Protein AF-0000000086885687 (afdb_homodimer)

Sequence (748 aa):
MSRVPLMASNSSAQEIADRRNMVMLQAGLPGNSWTYCVEREQLARRSEWFRAMLTGPLAPPVTDSPPLLQLQHVDKRAFDHFLRYLHDEPVNFISVSTARATLDAAHQYLCPELARLAAAFLEKKLDEITVLEIYQGLGLYANNSTPDSDRSPCSPSAPMSPGDEANEIAAVCTDLLFKCLFVIDLSPAVVLHQERFEELSVQEVAHLARRDTLNLSSECILFSALDRWAAAECRRQGLEPLPFNKRAVLSDEICFSVRYLLMNDQEFVSGPMASGILTNEECVHIVSRILKHPESSVDGSLRSASAVHPSMLSDTPRVSRYKCNTQDCNMLKPGKKERQDNRKNRRKECASQGQRTCARIGNCLIQVLSCVFDMSRVPLMASNSSAQEIADRRNMVMLQAGLPGNSWTYCVEREQLARRSEWFRAMLTGPLAPPVTDSPPLLQLQHVDKRAFDHFLRYLHDEPVNFISVSTARATLDAAHQYLCPELARLAAAFLEKKLDEITVLEIYQGLGLYANNSTPDSDRSPCSPSAPMSPGDEANEIAAVCTDLLFKCLFVIDLSPAVVLHQERFEELSVQEVAHLARRDTLNLSSECILFSALDRWAAAECRRQGLEPLPFNKRAVLSDEICFSVRYLLMNDQEFVSGPMASGILTNEECVHIVSRILKHPESSVDGSLRSASAVHPSMLSDTPRVSRYKCNTQDCNMLKPGKKERQDNRKNRRKECASQGQRTCARIGNCLIQVLSCVFD

pLDDT: mean 75.49, std 27.91, range [16.12, 98.81]

Organism: Dinoponera quadriceps (NCBI:txid609295)

Nearest PDB structures (foldseek):
  8h37-assembly1_A  TM=6.935E-01  e=1.152E-06  Homo sapiens
  8h37-assembly1_P  TM=6.335E-01  e=8.643E-07  Homo sapiens
  8h37-assembly1_N  TM=6.701E-01  e=2.045E-06  Homo sapiens
  2vkp-assembly1_B-2  TM=8.730E-01  e=6.377E-04  Homo sapiens
  8h3a-assembly1_I  TM=6.565E-01  e=2.843E-05  Homo sapiens

Structure (mmCIF, N/CA/C/O backbone):
data_AF-0000000086885687-model_v1
#
loop_
_entity.id
_entity.type
_entity.pdbx_description
1 polymer 'BTB/POZ domain-containing protein 6-B isoform X3'
#
loop_
_atom_site.group_PDB
_atom_site.id
_atom_site.type_symbol
_atom_site.label_atom_id
_atom_site.label_alt_id
_atom_site.label_comp_id
_atom_site.label_asym_id
_atom_site.label_entity_id
_atom_site.label_seq_id
_atom_site.pdbx_PDB_ins_code
_atom_site.Cartn_x
_atom_site.Cartn_y
_atom_site.Cartn_z
_atom_site.occupancy
_atom_site.B_iso_or_equiv
_atom_site.auth_seq_id
_atom_site.auth_comp_id
_atom_site.auth_asym_id
_atom_site.auth_atom_id
_atom_site.pdbx_PDB_model_num
ATOM 1 N N . MET A 1 1 ? 36.875 -64.75 -4.496 1 25.23 1 MET A N 1
ATOM 2 C CA . MET A 1 1 ? 35.906 -63.781 -5.074 1 25.23 1 MET A CA 1
ATOM 3 C C . MET A 1 1 ? 35.625 -62.656 -4.105 1 25.23 1 MET A C 1
ATOM 5 O O . MET A 1 1 ? 35.031 -62.844 -3.047 1 25.23 1 MET A O 1
ATOM 9 N N . SER A 1 2 ? 36.5 -61.688 -3.891 1 31.08 2 SER A N 1
ATOM 10 C CA . SER A 1 2 ? 36.625 -60.594 -2.912 1 31.08 2 SER A CA 1
ATOM 11 C C . SER A 1 2 ? 35.531 -59.562 -3.102 1 31.08 2 SER A C 1
ATOM 13 O O . SER A 1 2 ? 35.344 -59.031 -4.203 1 31.08 2 SER A O 1
ATOM 15 N N . ARG A 1 3 ? 34.344 -59.656 -2.355 1 33 3 ARG A N 1
ATOM 16 C CA . ARG A 1 3 ? 33.188 -58.812 -2.359 1 33 3 ARG A CA 1
ATOM 17 C C . ARG A 1 3 ? 33.562 -57.344 -2.119 1 33 3 ARG A C 1
ATOM 19 O O . ARG A 1 3 ? 34.156 -57 -1.088 1 33 3 ARG A O 1
ATOM 26 N N . VAL A 1 4 ? 33.938 -56.562 -3.164 1 36.44 4 VAL A N 1
ATOM 27 C CA . VAL A 1 4 ? 34.25 -55.156 -3.121 1 36.44 4 VAL A CA 1
ATOM 28 C C . VAL A 1 4 ? 33.125 -54.406 -2.434 1 36.44 4 VAL A C 1
ATOM 30 O O . VAL A 1 4 ? 31.953 -54.5 -2.84 1 36.44 4 VAL A O 1
ATOM 33 N N . PRO A 1 5 ? 33.25 -54.062 -1.15 1 36.84 5 PRO A N 1
ATOM 34 C CA . PRO A 1 5 ? 32.219 -53.312 -0.415 1 36.84 5 PRO A CA 1
ATOM 35 C C . PRO A 1 5 ? 31.688 -52.125 -1.188 1 36.84 5 PRO A C 1
ATOM 37 O O . PRO A 1 5 ? 32.438 -51.438 -1.892 1 36.84 5 PRO A O 1
ATOM 40 N N . LEU A 1 6 ? 30.469 -52.156 -1.657 1 34.41 6 LEU A N 1
ATOM 41 C CA . LEU A 1 6 ? 29.719 -51.094 -2.324 1 34.41 6 LEU A CA 1
ATOM 42 C C . LEU A 1 6 ? 29.953 -49.75 -1.634 1 34.41 6 LEU A C 1
ATOM 44 O O . LEU A 1 6 ? 29.797 -49.625 -0.415 1 34.41 6 LEU A O 1
ATOM 48 N N . MET A 1 7 ? 30.844 -48.844 -2.107 1 35.69 7 MET A N 1
ATOM 49 C CA . MET A 1 7 ? 31.141 -47.469 -1.732 1 35.69 7 MET A CA 1
ATOM 50 C C . MET A 1 7 ? 29.844 -46.688 -1.543 1 35.69 7 MET A C 1
ATOM 52 O O . MET A 1 7 ? 29.328 -46.094 -2.498 1 35.69 7 MET A O 1
ATOM 56 N N . ALA A 1 8 ? 28.781 -47.156 -0.981 1 41.38 8 ALA A N 1
ATOM 57 C CA . ALA A 1 8 ? 27.484 -46.531 -0.71 1 41.38 8 ALA A CA 1
ATOM 58 C C . ALA A 1 8 ? 27.625 -45.25 0.109 1 41.38 8 ALA A C 1
ATOM 60 O O . ALA A 1 8 ? 26.656 -44.531 0.287 1 41.38 8 ALA A O 1
ATOM 61 N N . SER A 1 9 ? 28.484 -45.031 1.03 1 44.06 9 SER A N 1
ATOM 62 C CA . SER A 1 9 ? 28.469 -44.156 2.18 1 44.06 9 SER A CA 1
ATOM 63 C C . SER A 1 9 ? 28.734 -42.688 1.757 1 44.06 9 SER A C 1
ATOM 65 O O . SER A 1 9 ? 28.516 -41.781 2.539 1 44.06 9 SER A O 1
ATOM 67 N N . ASN A 1 10 ? 29.375 -42.375 0.727 1 47.16 10 ASN A N 1
ATOM 68 C CA . ASN A 1 10 ? 29.797 -41.031 0.361 1 47.16 10 ASN A CA 1
ATOM 69 C C . ASN A 1 10 ? 28.609 -40.188 -0.115 1 47.16 10 ASN A C 1
ATOM 71 O O . ASN A 1 10 ? 28.656 -38.938 -0.045 1 47.16 10 ASN A O 1
ATOM 75 N N . SER A 1 11 ? 27.656 -40.719 -0.775 1 50.91 11 SER A N 1
ATOM 76 C CA . SER A 1 11 ? 26.516 -40 -1.313 1 50.91 11 SER A CA 1
ATOM 77 C C . SER A 1 11 ? 25.641 -39.438 -0.196 1 50.91 11 SER A C 1
ATOM 79 O O . SER A 1 11 ? 25.109 -38.344 -0.312 1 50.91 11 SER A O 1
ATOM 81 N N . SER A 1 12 ? 25.484 -40.156 0.881 1 52.59 12 SER A N 1
ATOM 82 C CA . SER A 1 12 ? 24.703 -39.719 2.02 1 52.59 12 SER A CA 1
ATOM 83 C C . SER A 1 12 ? 25.359 -38.531 2.723 1 52.59 12 SER A C 1
ATOM 85 O O . SER A 1 12 ? 24.688 -37.594 3.166 1 52.59 12 SER A O 1
ATOM 87 N N . ALA A 1 13 ? 26.672 -38.688 2.869 1 51.34 13 ALA A N 1
ATOM 88 C CA . ALA A 1 13 ? 27.422 -37.625 3.547 1 51.34 13 ALA A CA 1
ATOM 89 C C . ALA A 1 13 ? 27.375 -36.344 2.752 1 51.34 13 ALA A C 1
ATOM 91 O O . ALA A 1 13 ? 27.25 -35.25 3.33 1 51.34 13 ALA A O 1
ATOM 92 N N . GLN A 1 14 ? 27.531 -36.469 1.456 1 51.56 14 GLN A N 1
ATOM 93 C CA . GLN A 1 14 ? 27.469 -35.281 0.59 1 51.56 14 GLN A CA 1
ATOM 94 C C . GLN A 1 14 ? 26.078 -34.656 0.608 1 51.56 14 GLN A C 1
ATOM 96 O O . GLN A 1 14 ? 25.938 -33.438 0.614 1 51.56 14 GLN A O 1
ATOM 101 N N . GLU A 1 15 ? 25.125 -35.531 0.629 1 57.81 15 GLU A N 1
ATOM 102 C CA . GLU A 1 15 ? 23.75 -35.062 0.723 1 57.81 15 GLU A CA 1
ATOM 103 C C . GLU A 1 15 ? 23.5 -34.344 2.055 1 57.81 15 GLU A C 1
ATOM 105 O O . GLU A 1 15 ? 22.797 -33.344 2.107 1 57.81 15 GLU A O 1
ATOM 110 N N . ILE A 1 16 ? 24.078 -35.031 3.041 1 54.44 16 ILE A N 1
ATOM 111 C CA . ILE A 1 16 ? 23.969 -34.438 4.367 1 54.44 16 ILE A CA 1
ATOM 112 C C . ILE A 1 16 ? 24.734 -33.094 4.418 1 54.44 16 ILE A C 1
ATOM 114 O O . ILE A 1 16 ? 24.234 -32.125 4.969 1 54.44 16 ILE A O 1
ATOM 118 N N . ALA A 1 17 ? 25.953 -33.156 3.922 1 55.84 17 ALA A N 1
ATOM 119 C CA . ALA A 1 17 ? 26.75 -31.938 3.885 1 55.84 17 ALA A CA 1
ATOM 120 C C . ALA A 1 17 ? 26.047 -30.844 3.094 1 55.84 17 ALA A C 1
ATOM 122 O O . ALA A 1 17 ? 26.094 -29.672 3.477 1 55.84 17 ALA A O 1
ATOM 123 N N . ASP A 1 18 ? 25.406 -31.297 2.117 1 64.44 18 ASP A N 1
ATOM 124 C CA . ASP A 1 18 ? 24.703 -30.359 1.246 1 64.44 18 ASP A CA 1
ATOM 125 C C . ASP A 1 18 ? 23.484 -29.75 1.956 1 64.44 18 ASP A C 1
ATOM 127 O O . ASP A 1 18 ? 23.234 -28.547 1.841 1 64.44 18 ASP A O 1
ATOM 131 N N . ARG A 1 19 ? 22.938 -30.609 2.824 1 65.94 19 ARG A N 1
ATOM 132 C CA . ARG A 1 19 ? 21.781 -30.109 3.568 1 65.94 19 ARG A CA 1
ATOM 133 C C . ARG A 1 19 ? 22.203 -29.172 4.688 1 65.94 19 ARG A C 1
ATOM 135 O O . ARG A 1 19 ? 21.484 -28.219 5.016 1 65.94 19 ARG A O 1
ATOM 142 N N . ARG A 1 20 ? 23.469 -29.484 5.105 1 73.69 20 ARG A N 1
ATOM 143 C CA . ARG A 1 20 ? 23.953 -28.688 6.219 1 73.69 20 ARG A CA 1
ATOM 144 C C . ARG A 1 20 ? 24.359 -27.297 5.75 1 73.69 20 ARG A C 1
ATOM 146 O O . ARG A 1 20 ? 24.469 -26.359 6.559 1 73.69 20 ARG A O 1
ATOM 153 N N . ASN A 1 21 ? 24.422 -27.172 4.477 1 83.38 21 ASN A N 1
ATOM 154 C CA . ASN A 1 21 ? 24.844 -25.891 3.92 1 83.38 21 ASN A CA 1
ATOM 155 C C . ASN A 1 21 ? 23.641 -25.047 3.48 1 83.38 21 ASN A C 1
ATOM 157 O O . ASN A 1 21 ? 23.812 -23.953 2.932 1 83.38 21 ASN A O 1
ATOM 161 N N . MET A 1 22 ? 22.5 -25.562 3.879 1 87.5 22 MET A N 1
ATOM 162 C CA . MET A 1 22 ? 21.297 -24.844 3.463 1 87.5 22 MET A CA 1
ATOM 163 C C . MET A 1 22 ? 20.766 -23.969 4.598 1 87.5 22 MET A C 1
ATOM 165 O O . MET A 1 22 ? 20.875 -24.328 5.77 1 87.5 22 MET A O 1
ATOM 169 N N . VAL A 1 23 ? 20.297 -22.828 4.277 1 89.19 23 VAL A N 1
ATOM 170 C CA . VAL A 1 23 ? 19.656 -21.938 5.238 1 89.19 23 VAL A CA 1
ATOM 171 C C . VAL A 1 23 ? 18.312 -21.469 4.691 1 89.19 23 VAL A C 1
ATOM 173 O O . VAL A 1 23 ? 18.141 -21.312 3.477 1 89.19 23 VAL A O 1
ATOM 176 N N . MET A 1 24 ? 17.391 -21.312 5.617 1 91.5 24 MET A N 1
ATOM 177 C CA . MET A 1 24 ? 16.094 -20.75 5.254 1 91.5 24 MET A CA 1
ATOM 178 C C . MET A 1 24 ? 16.031 -19.25 5.559 1 91.5 24 MET A C 1
ATOM 180 O O . MET A 1 24 ? 16.281 -18.844 6.691 1 91.5 24 MET A O 1
ATOM 184 N N . LEU A 1 25 ? 15.742 -18.484 4.543 1 92.81 25 LEU A N 1
ATOM 185 C CA . LEU A 1 25 ? 15.617 -17.047 4.711 1 92.81 25 LEU A CA 1
ATOM 186 C C . LEU A 1 25 ? 14.156 -16.609 4.598 1 92.81 25 LEU A C 1
ATOM 188 O O . LEU A 1 25 ? 13.469 -16.969 3.641 1 92.81 25 LEU A O 1
ATOM 192 N N . GLN A 1 26 ? 13.711 -15.883 5.555 1 94.69 26 GLN A N 1
ATOM 193 C CA . GLN A 1 26 ? 12.352 -15.375 5.547 1 94.69 26 GLN A CA 1
ATOM 194 C C . GLN A 1 26 ? 12.328 -13.859 5.375 1 94.69 26 GLN A C 1
ATOM 196 O O . GLN A 1 26 ? 12.953 -13.133 6.156 1 94.69 26 GLN A O 1
ATOM 201 N N . ALA A 1 27 ? 11.641 -13.406 4.352 1 95.69 27 ALA A N 1
ATOM 202 C CA . ALA A 1 27 ? 11.539 -11.984 4.059 1 95.69 27 ALA A CA 1
ATOM 203 C C . ALA A 1 27 ? 10.086 -11.523 4.082 1 95.69 27 ALA A C 1
ATOM 205 O O . ALA A 1 27 ? 9.188 -12.242 3.625 1 95.69 27 ALA A O 1
ATOM 206 N N . GLY A 1 28 ? 9.875 -10.211 4.57 1 93 28 GLY A N 1
ATOM 207 C CA . GLY A 1 28 ? 8.531 -9.664 4.625 1 93 28 GLY A CA 1
ATOM 208 C C . GLY A 1 28 ? 8.031 -9.453 6.043 1 93 28 GLY A C 1
ATOM 209 O O . GLY A 1 28 ? 8.773 -9.664 7.004 1 93 28 GLY A O 1
ATOM 210 N N . LEU A 1 29 ? 6.777 -8.961 6.156 1 86.88 29 LEU A N 1
ATOM 211 C CA . LEU A 1 29 ? 6.145 -8.711 7.449 1 86.88 29 LEU A CA 1
ATOM 212 C C . LEU A 1 29 ? 5.59 -10.008 8.039 1 86.88 29 LEU A C 1
ATOM 214 O O . LEU A 1 29 ? 5.32 -10.961 7.309 1 86.88 29 LEU A O 1
ATOM 218 N N . PRO A 1 30 ? 5.438 -9.93 9.297 1 81.62 30 PRO A N 1
ATOM 219 C CA . PRO A 1 30 ? 4.824 -11.117 9.906 1 81.62 30 PRO A CA 1
ATOM 220 C C . PRO A 1 30 ? 3.439 -11.414 9.336 1 81.62 30 PRO A C 1
ATOM 222 O O . PRO A 1 30 ? 2.592 -10.523 9.258 1 81.62 30 PRO A O 1
ATOM 225 N N . GLY A 1 31 ? 3.189 -12.562 8.961 1 81.5 31 GLY A N 1
ATOM 226 C CA . GLY A 1 31 ? 1.916 -12.977 8.391 1 81.5 31 GLY A CA 1
ATOM 227 C C . GLY A 1 31 ? 1.849 -12.797 6.887 1 81.5 31 GLY A C 1
ATOM 228 O O . GLY A 1 31 ? 0.893 -13.242 6.246 1 81.5 31 GLY A O 1
ATOM 229 N N . ASN A 1 32 ? 2.766 -12.125 6.414 1 88.44 32 ASN A N 1
ATOM 230 C CA . ASN A 1 32 ? 2.879 -11.891 4.98 1 88.44 32 ASN A CA 1
ATOM 231 C C . ASN A 1 32 ? 4.332 -11.961 4.512 1 88.44 32 ASN A C 1
ATOM 233 O O . ASN A 1 32 ? 4.895 -10.953 4.078 1 88.44 32 ASN A O 1
ATOM 237 N N . SER A 1 33 ? 4.863 -13.156 4.594 1 93.75 33 SER A N 1
ATOM 238 C CA . SER A 1 33 ? 6.281 -13.344 4.305 1 93.75 33 SER A CA 1
ATOM 239 C C . SER A 1 33 ? 6.492 -14.453 3.279 1 93.75 33 SER A C 1
ATOM 241 O O . SER A 1 33 ? 5.582 -15.242 3.012 1 93.75 33 SER A O 1
ATOM 243 N N . TRP A 1 34 ? 7.625 -14.383 2.643 1 95 34 TRP A N 1
ATOM 244 C CA . TRP A 1 34 ? 8.102 -15.445 1.759 1 95 34 TRP A CA 1
ATOM 245 C C . TRP A 1 34 ? 9.367 -16.078 2.311 1 95 34 TRP A C 1
ATOM 247 O O . TRP A 1 34 ? 10.195 -15.406 2.93 1 95 34 TRP A O 1
ATOM 257 N N . THR A 1 35 ? 9.5 -17.312 2.105 1 94.25 35 THR A N 1
ATOM 258 C CA . THR A 1 35 ? 10.664 -18.047 2.594 1 94.25 35 THR A CA 1
ATOM 259 C C . THR A 1 35 ? 11.453 -18.656 1.432 1 94.25 35 THR A C 1
ATOM 261 O O . THR A 1 35 ? 10.867 -19.125 0.453 1 94.25 35 THR A O 1
ATOM 264 N N . TYR A 1 36 ? 12.742 -18.656 1.586 1 92.38 36 TYR A N 1
ATOM 265 C CA . TYR A 1 36 ? 13.664 -19.172 0.576 1 92.38 36 TYR A CA 1
ATOM 266 C C . TYR A 1 36 ? 14.68 -20.125 1.192 1 92.38 36 TYR A C 1
ATOM 268 O O . TYR A 1 36 ? 15.188 -19.875 2.287 1 92.38 36 TYR A O 1
ATOM 276 N N . CYS A 1 37 ? 14.836 -21.219 0.549 1 90 37 CYS A N 1
ATOM 277 C CA . CYS A 1 37 ? 15.922 -22.125 0.913 1 90 37 CYS A CA 1
ATOM 278 C C . CYS A 1 37 ? 17.141 -21.891 0.039 1 90 37 CYS A C 1
ATOM 280 O O . CYS A 1 37 ? 17.094 -22.109 -1.174 1 90 37 CYS A O 1
ATOM 282 N N . VAL A 1 38 ? 18.203 -21.438 0.686 1 89 38 VAL A N 1
ATOM 283 C CA . VAL A 1 38 ? 19.359 -21.062 -0.109 1 89 38 VAL A CA 1
ATOM 284 C C . VAL A 1 38 ? 20.609 -21.734 0.446 1 89 38 VAL A C 1
ATOM 286 O O . VAL A 1 38 ? 20.656 -22.109 1.619 1 89 38 VAL A O 1
ATOM 289 N N . GLU A 1 39 ? 21.547 -21.891 -0.448 1 87.81 39 GLU A N 1
ATOM 290 C CA . GLU A 1 39 ? 22.859 -22.406 -0.045 1 87.81 39 GLU A CA 1
ATOM 291 C C . GLU A 1 39 ? 23.734 -21.312 0.525 1 87.81 39 GLU A C 1
ATOM 293 O O . GLU A 1 39 ? 23.969 -20.281 -0.13 1 87.81 39 GLU A O 1
ATOM 298 N N . ARG A 1 40 ? 24.297 -21.562 1.657 1 87.75 40 ARG A N 1
ATOM 299 C CA . ARG A 1 40 ? 25.062 -20.562 2.393 1 87.75 40 ARG A CA 1
ATOM 300 C C . ARG A 1 40 ? 26.234 -20.047 1.557 1 87.75 40 ARG A C 1
ATOM 302 O O . ARG A 1 40 ? 26.375 -18.844 1.366 1 87.75 40 ARG A O 1
ATOM 309 N N . GLU A 1 41 ? 26.969 -20.906 1.028 1 85.44 41 GLU A N 1
ATOM 310 C CA . GLU A 1 41 ? 28.203 -20.547 0.344 1 85.44 41 GLU A CA 1
ATOM 311 C C . GLU A 1 41 ? 27.922 -19.797 -0.951 1 85.44 41 GLU A C 1
ATOM 313 O O . GLU A 1 41 ? 28.656 -18.875 -1.32 1 85.44 41 GLU A O 1
ATOM 318 N N . GLN A 1 42 ? 26.859 -20.172 -1.557 1 85.56 42 GLN A N 1
ATOM 319 C CA . GLN A 1 42 ? 26.516 -19.531 -2.818 1 85.56 42 GLN A CA 1
ATOM 320 C C . GLN A 1 42 ? 26.141 -18.062 -2.604 1 85.56 42 GLN A C 1
ATOM 322 O O . GLN A 1 42 ? 26.594 -17.188 -3.342 1 85.56 42 GLN A O 1
ATOM 327 N N . LEU A 1 43 ? 25.422 -17.859 -1.614 1 87.25 43 LEU A N 1
ATOM 328 C CA . LEU A 1 43 ? 25 -16.484 -1.328 1 87.25 43 LEU A CA 1
ATOM 329 C C . LEU A 1 43 ? 26.141 -15.672 -0.746 1 87.25 43 LEU A C 1
ATOM 331 O O . LEU A 1 43 ? 26.297 -14.492 -1.068 1 87.25 43 LEU A O 1
ATOM 335 N N . ALA A 1 44 ? 26.922 -16.359 0.035 1 87.06 44 ALA A N 1
ATOM 336 C CA . ALA A 1 44 ? 28.062 -15.695 0.663 1 87.06 44 ALA A CA 1
ATOM 337 C C . ALA A 1 44 ? 29.062 -15.234 -0.383 1 87.06 44 ALA A C 1
ATOM 339 O O . ALA A 1 44 ? 29.703 -14.195 -0.217 1 87.06 44 ALA A O 1
ATOM 340 N N . ARG A 1 45 ? 29.156 -15.875 -1.411 1 86.94 45 ARG A N 1
ATOM 341 C CA . ARG A 1 45 ? 30.109 -15.547 -2.473 1 86.94 45 ARG A CA 1
ATOM 342 C C . ARG A 1 45 ? 29.625 -14.352 -3.285 1 86.94 45 ARG A C 1
ATOM 344 O O . ARG A 1 45 ? 30.438 -13.578 -3.807 1 86.94 45 ARG A O 1
ATOM 351 N N . ARG A 1 46 ? 28.406 -14.18 -3.307 1 85.56 46 ARG A N 1
ATOM 352 C CA . ARG A 1 46 ? 27.844 -13.203 -4.223 1 85.56 46 ARG A CA 1
ATOM 353 C C . ARG A 1 46 ? 27.531 -11.891 -3.502 1 85.56 46 ARG A C 1
ATOM 355 O O . ARG A 1 46 ? 27.297 -10.867 -4.145 1 85.56 46 ARG A O 1
ATOM 362 N N . SER A 1 47 ? 27.531 -11.875 -2.211 1 86 47 SER A N 1
ATOM 363 C CA . SER A 1 47 ? 27.172 -10.695 -1.425 1 86 47 SER A CA 1
ATOM 364 C C . SER A 1 47 ? 27.969 -10.633 -0.128 1 86 47 SER A C 1
ATOM 366 O O . SER A 1 47 ? 27.953 -11.578 0.663 1 86 47 SER A O 1
ATOM 368 N N . GLU A 1 48 ? 28.625 -9.555 0.048 1 82.94 48 GLU A N 1
ATOM 369 C CA . GLU A 1 48 ? 29.422 -9.367 1.263 1 82.94 48 GLU A CA 1
ATOM 370 C C . GLU A 1 48 ? 28.531 -9.375 2.504 1 82.94 48 GLU A C 1
ATOM 372 O O . GLU A 1 48 ? 28.938 -9.859 3.561 1 82.94 48 GLU A O 1
ATOM 377 N N . TRP A 1 49 ? 27.406 -8.859 2.334 1 83.44 49 TRP A N 1
ATOM 378 C CA . TRP A 1 49 ? 26.453 -8.836 3.438 1 83.44 49 TRP A CA 1
ATOM 379 C C . TRP A 1 49 ? 26.062 -10.25 3.842 1 83.44 49 TRP A C 1
ATOM 381 O O . TRP A 1 49 ? 26.062 -10.594 5.027 1 83.44 49 TRP A O 1
ATOM 391 N N . PHE A 1 50 ? 25.797 -11.047 2.938 1 87 50 PHE A N 1
ATOM 392 C CA . PHE A 1 50 ? 25.406 -12.422 3.242 1 87 50 PHE A CA 1
ATOM 393 C C . PHE A 1 50 ? 26.609 -13.234 3.703 1 87 50 PHE A C 1
ATOM 395 O O . PHE A 1 50 ? 26.469 -14.156 4.508 1 87 50 PHE A O 1
ATOM 402 N N . ARG A 1 51 ? 27.719 -12.883 3.137 1 88 51 ARG A N 1
ATOM 403 C CA . ARG A 1 51 ? 28.922 -13.523 3.658 1 88 51 ARG A CA 1
ATOM 404 C C . ARG A 1 51 ? 29.062 -13.305 5.16 1 88 51 ARG A C 1
ATOM 406 O O . ARG A 1 51 ? 29.297 -14.25 5.914 1 88 51 ARG A O 1
ATOM 413 N N . ALA A 1 52 ? 28.859 -12.086 5.555 1 86 52 ALA A N 1
ATOM 414 C CA . ALA A 1 52 ? 28.953 -11.734 6.969 1 86 52 ALA A CA 1
ATOM 415 C C . ALA A 1 52 ? 27.859 -12.422 7.773 1 86 52 ALA A C 1
ATOM 417 O O . ALA A 1 52 ? 28.109 -12.922 8.875 1 86 52 ALA A O 1
ATOM 418 N N . MET A 1 53 ? 26.719 -12.562 7.234 1 85.44 53 MET A N 1
ATOM 419 C CA . MET A 1 53 ? 25.547 -13.094 7.938 1 85.44 53 MET A CA 1
ATOM 420 C C . MET A 1 53 ? 25.609 -14.609 8.031 1 85.44 53 MET A C 1
ATOM 422 O O . MET A 1 53 ? 25.234 -15.188 9.055 1 85.44 53 MET A O 1
ATOM 426 N N . LEU A 1 54 ? 26.172 -15.211 6.992 1 86.25 54 LEU A N 1
ATOM 427 C CA . LEU A 1 54 ? 26.016 -16.656 6.895 1 86.25 54 LEU A CA 1
ATOM 428 C C . LEU A 1 54 ? 27.328 -17.375 7.203 1 86.25 54 LEU A C 1
ATOM 430 O O . LEU A 1 54 ? 27.328 -18.562 7.535 1 86.25 54 LEU A O 1
ATOM 434 N N . THR A 1 55 ? 28.406 -16.703 7.059 1 82.75 55 THR A N 1
ATOM 435 C CA . THR A 1 55 ? 29.703 -17.344 7.277 1 82.75 55 THR A CA 1
ATOM 436 C C . THR A 1 55 ? 30.531 -16.562 8.281 1 82.75 55 THR A C 1
ATOM 438 O O . THR A 1 55 ? 31.688 -16.922 8.555 1 82.75 55 THR A O 1
ATOM 441 N N . GLY A 1 56 ? 30 -15.531 8.781 1 81.75 56 GLY A N 1
ATOM 442 C CA . GLY A 1 56 ? 30.719 -14.734 9.758 1 81.75 56 GLY A CA 1
ATOM 443 C C . GLY A 1 56 ? 30.719 -15.352 11.148 1 81.75 56 GLY A C 1
ATOM 444 O O . GLY A 1 56 ? 30.234 -16.469 11.336 1 81.75 56 GLY A O 1
ATOM 445 N N . PRO A 1 57 ? 31.266 -14.734 12.062 1 80.88 57 PRO A N 1
ATOM 446 C CA . PRO A 1 57 ? 31.391 -15.219 13.438 1 80.88 57 PRO A CA 1
ATOM 447 C C . PRO A 1 57 ? 30.047 -15.469 14.109 1 80.88 57 PRO A C 1
ATOM 449 O O . PRO A 1 57 ? 29.938 -16.344 14.977 1 80.88 57 PRO A O 1
ATOM 452 N N . LEU A 1 58 ? 29.078 -14.742 13.688 1 80.31 58 LEU A N 1
ATOM 453 C CA . LEU A 1 58 ? 27.781 -14.867 14.32 1 80.31 58 LEU A CA 1
ATOM 454 C C . LEU A 1 58 ? 26.828 -15.68 13.445 1 80.31 58 LEU A C 1
ATOM 456 O O . LEU A 1 58 ? 25.609 -15.641 13.648 1 80.31 58 LEU A O 1
ATOM 460 N N . ALA A 1 59 ? 27.359 -16.312 12.555 1 81.5 59 ALA A N 1
ATOM 461 C CA . ALA A 1 59 ? 26.562 -17.109 11.641 1 81.5 59 ALA A CA 1
ATOM 462 C C . ALA A 1 59 ? 25.844 -18.25 12.375 1 81.5 59 ALA A C 1
ATOM 464 O O . ALA A 1 59 ? 26.344 -18.75 13.383 1 81.5 59 ALA A O 1
ATOM 465 N N . PRO A 1 60 ? 24.641 -18.547 11.859 1 80.81 60 PRO A N 1
ATOM 466 C CA . PRO A 1 60 ? 23.938 -19.672 12.477 1 80.81 60 PRO A CA 1
ATOM 467 C C . PRO A 1 60 ? 24.703 -20.984 12.375 1 80.81 60 PRO A C 1
ATOM 469 O O . PRO A 1 60 ? 25.375 -21.234 11.367 1 80.81 60 PRO A O 1
ATOM 472 N N . PRO A 1 61 ? 24.641 -21.656 13.492 1 77.56 61 PRO A N 1
ATOM 473 C CA . PRO A 1 61 ? 25.344 -22.938 13.484 1 77.56 61 PRO A CA 1
ATOM 474 C C . PRO A 1 61 ? 24.812 -23.906 12.43 1 77.56 61 PRO A C 1
ATOM 476 O O . PRO A 1 61 ? 23.672 -23.781 11.992 1 77.56 61 PRO A O 1
ATOM 479 N N . VAL A 1 62 ? 25.734 -24.703 11.984 1 73.94 62 VAL A N 1
ATOM 480 C CA . VAL A 1 62 ? 25.359 -25.734 11.016 1 73.94 62 VAL A CA 1
ATOM 481 C C . VAL A 1 62 ? 24.562 -26.828 11.703 1 73.94 62 VAL A C 1
ATOM 483 O O . VAL A 1 62 ? 25.031 -27.438 12.672 1 73.94 62 VAL A O 1
ATOM 486 N N . THR A 1 63 ? 23.328 -26.797 11.453 1 75.12 63 THR A N 1
ATOM 487 C CA . THR A 1 63 ? 22.453 -27.812 12.039 1 75.12 63 THR A CA 1
ATOM 488 C C . THR A 1 63 ? 21.891 -28.734 10.961 1 75.12 63 THR A C 1
ATOM 490 O O . THR A 1 63 ? 22.062 -28.469 9.766 1 75.12 63 THR A O 1
ATOM 493 N N . ASP A 1 64 ? 21.375 -29.875 11.414 1 71.88 64 ASP A N 1
ATOM 494 C CA . ASP A 1 64 ? 20.812 -30.844 10.492 1 71.88 64 ASP A CA 1
ATOM 495 C C . ASP A 1 64 ? 19.625 -30.266 9.734 1 71.88 64 ASP A C 1
ATOM 497 O O . ASP A 1 64 ? 19.422 -30.594 8.562 1 71.88 64 ASP A O 1
ATOM 501 N N . SER A 1 65 ? 18.922 -29.438 10.484 1 80.19 65 SER A N 1
ATOM 502 C CA . SER A 1 65 ? 17.859 -28.719 9.797 1 80.19 65 SER A CA 1
ATOM 503 C C . SER A 1 65 ? 18.25 -27.281 9.5 1 80.19 65 SER A C 1
ATOM 505 O O . SER A 1 65 ? 18.844 -26.609 10.344 1 80.19 65 SER A O 1
ATOM 507 N N . PRO A 1 66 ? 17.953 -26.984 8.297 1 82.94 66 PRO A N 1
ATOM 508 C CA . PRO A 1 66 ? 18.344 -25.625 7.945 1 82.94 66 PRO A CA 1
ATOM 509 C C . PRO A 1 66 ? 17.734 -24.578 8.875 1 82.94 66 PRO A C 1
ATOM 511 O O . PRO A 1 66 ? 16.531 -24.578 9.109 1 82.94 66 PRO A O 1
ATOM 514 N N . PRO A 1 67 ? 18.594 -23.797 9.414 1 86 67 PRO A N 1
ATOM 515 C CA . PRO A 1 67 ? 18.078 -22.75 10.297 1 86 67 PRO A CA 1
ATOM 516 C C . PRO A 1 67 ? 17.266 -21.703 9.555 1 86 67 PRO A C 1
ATOM 518 O O . PRO A 1 67 ? 17.531 -21.422 8.383 1 86 67 PRO A O 1
ATOM 521 N N . LEU A 1 68 ? 16.266 -21.156 10.305 1 87.88 68 LEU A N 1
ATOM 522 C CA . LEU A 1 68 ? 15.422 -20.094 9.75 1 87.88 68 LEU A CA 1
ATOM 523 C C . LEU A 1 68 ? 15.914 -18.734 10.188 1 87.88 68 LEU A C 1
ATOM 525 O O . LEU A 1 68 ? 16.016 -18.453 11.383 1 87.88 68 LEU A O 1
ATOM 529 N N . LEU A 1 69 ? 16.297 -17.953 9.227 1 89.81 69 LEU A N 1
ATOM 530 C CA . LEU A 1 69 ? 16.734 -16.594 9.484 1 89.81 69 LEU A CA 1
ATOM 531 C C . LEU A 1 69 ? 15.711 -15.578 8.984 1 89.81 69 LEU A C 1
ATOM 533 O O . LEU A 1 69 ? 15.344 -15.594 7.809 1 89.81 69 LEU A O 1
ATOM 537 N N . GLN A 1 70 ? 15.258 -14.688 9.867 1 90.88 70 GLN A N 1
ATOM 538 C CA . GLN A 1 70 ? 14.32 -13.641 9.484 1 90.88 70 GLN A CA 1
ATOM 539 C C . GLN A 1 70 ? 15.055 -12.367 9.062 1 90.88 70 GLN A C 1
ATOM 541 O O . GLN A 1 70 ? 15.82 -11.797 9.844 1 90.88 70 GLN A O 1
ATOM 546 N N . LEU A 1 71 ? 14.812 -12.039 7.848 1 90.94 71 LEU A N 1
ATOM 547 C CA . LEU A 1 71 ? 15.406 -10.797 7.363 1 90.94 71 LEU A CA 1
ATOM 548 C C . LEU A 1 71 ? 14.594 -9.594 7.828 1 90.94 71 LEU A C 1
ATOM 550 O O . LEU A 1 71 ? 13.383 -9.547 7.637 1 90.94 71 LEU A O 1
ATOM 554 N N . GLN A 1 72 ? 15.25 -8.68 8.328 1 85.5 72 GLN A N 1
ATOM 555 C CA . GLN A 1 72 ? 14.57 -7.52 8.906 1 85.5 72 GLN A CA 1
ATOM 556 C C . GLN A 1 72 ? 14.422 -6.402 7.875 1 85.5 72 GLN A C 1
ATOM 558 O O . GLN A 1 72 ? 15.328 -6.164 7.074 1 85.5 72 GLN A O 1
ATOM 563 N N . HIS A 1 73 ? 13.258 -5.762 7.848 1 85.38 73 HIS A N 1
ATOM 564 C CA . HIS A 1 73 ? 12.992 -4.52 7.133 1 85.38 73 HIS A CA 1
ATOM 565 C C . HIS A 1 73 ? 13.148 -4.707 5.629 1 85.38 73 HIS A C 1
ATOM 567 O O . HIS A 1 73 ? 13.719 -3.855 4.945 1 85.38 73 HIS A O 1
ATOM 573 N N . VAL A 1 74 ? 12.914 -5.906 5.215 1 92.12 74 VAL A N 1
ATOM 574 C CA . VAL A 1 74 ? 12.984 -6.121 3.773 1 92.12 74 VAL A CA 1
ATOM 575 C C . VAL A 1 74 ? 11.648 -6.68 3.271 1 92.12 74 VAL A C 1
ATOM 577 O O . VAL A 1 74 ? 11.125 -7.641 3.84 1 92.12 74 VAL A O 1
ATOM 580 N N . ASP A 1 75 ? 11.219 -6 2.287 1 94.81 75 ASP A N 1
ATOM 581 C CA . ASP A 1 75 ? 9.992 -6.449 1.634 1 94.81 75 ASP A CA 1
ATOM 582 C C . ASP A 1 75 ? 10.203 -7.793 0.935 1 94.81 75 ASP A C 1
ATOM 584 O O . ASP A 1 75 ? 11.25 -8.023 0.331 1 94.81 75 ASP A O 1
ATOM 588 N N . LYS A 1 76 ? 9.219 -8.641 0.939 1 95.69 76 LYS A N 1
ATOM 589 C CA . LYS A 1 76 ? 9.352 -10 0.404 1 95.69 76 LYS A CA 1
ATOM 590 C C . LYS A 1 76 ? 9.625 -9.969 -1.097 1 95.69 76 LYS A C 1
ATOM 592 O O . LYS A 1 76 ? 10.469 -10.719 -1.593 1 95.69 76 LYS A O 1
ATOM 597 N N . ARG A 1 77 ? 8.906 -9.148 -1.833 1 95.62 77 ARG A N 1
ATOM 598 C CA . ARG A 1 77 ? 9.094 -9.094 -3.279 1 95.62 77 ARG A CA 1
ATOM 599 C C . ARG A 1 77 ? 10.43 -8.445 -3.631 1 95.62 77 ARG A C 1
ATOM 601 O O . ARG A 1 77 ? 11.078 -8.836 -4.605 1 95.62 77 ARG A O 1
ATOM 608 N N . ALA A 1 78 ? 10.797 -7.453 -2.842 1 97.12 78 ALA A N 1
ATOM 609 C CA . ALA A 1 78 ? 12.102 -6.828 -3.033 1 97.12 78 ALA A CA 1
ATOM 610 C C . ALA A 1 78 ? 13.227 -7.84 -2.848 1 97.12 78 ALA A C 1
ATOM 612 O O . ALA A 1 78 ? 14.188 -7.859 -3.619 1 97.12 78 ALA A O 1
ATOM 613 N N . PHE A 1 79 ? 13.086 -8.664 -1.888 1 96.31 79 PHE A N 1
ATOM 614 C CA . PHE A 1 79 ? 14.102 -9.68 -1.646 1 96.31 79 PHE A CA 1
ATOM 615 C C . PHE A 1 79 ? 14.156 -10.672 -2.799 1 96.31 79 PHE A C 1
ATOM 617 O O . PHE A 1 79 ? 15.234 -11.125 -3.189 1 96.31 79 PHE A O 1
ATOM 624 N N . ASP A 1 80 ? 13 -11.039 -3.256 1 95.31 80 ASP A N 1
ATOM 625 C CA . ASP A 1 80 ? 12.945 -11.922 -4.418 1 95.31 80 ASP A CA 1
ATOM 626 C C . ASP A 1 80 ? 13.734 -11.344 -5.59 1 95.31 80 ASP A C 1
ATOM 628 O O . ASP A 1 80 ? 14.508 -12.047 -6.23 1 95.31 80 ASP A O 1
ATOM 632 N N . HIS A 1 81 ? 13.555 -10.102 -5.84 1 96.5 81 HIS A N 1
ATOM 633 C CA . HIS A 1 81 ? 14.297 -9.438 -6.902 1 96.5 81 HIS A CA 1
ATOM 634 C C . HIS A 1 81 ? 15.797 -9.438 -6.617 1 96.5 81 HIS A C 1
ATOM 636 O O . HIS A 1 81 ? 16.609 -9.656 -7.523 1 96.5 81 HIS A O 1
ATOM 642 N N . PHE A 1 82 ? 16.188 -9.156 -5.402 1 96 82 PHE A N 1
ATOM 643 C CA . PHE A 1 82 ? 17.578 -9.172 -4.98 1 96 82 PHE A CA 1
ATOM 644 C C . PHE A 1 82 ? 18.203 -10.539 -5.23 1 96 82 PHE A C 1
ATOM 646 O O . PHE A 1 82 ? 19.297 -10.641 -5.789 1 96 82 PHE A O 1
ATOM 653 N N . LEU A 1 83 ? 17.484 -11.609 -4.836 1 93.44 83 LEU A N 1
ATOM 654 C CA . LEU A 1 83 ? 17.984 -12.969 -5.027 1 93.44 83 LEU A CA 1
ATOM 655 C C . LEU A 1 83 ? 18.125 -13.289 -6.512 1 93.44 83 LEU A C 1
ATOM 657 O O . LEU A 1 83 ? 19.109 -13.906 -6.926 1 93.44 83 LEU A O 1
ATOM 661 N N . ARG A 1 84 ? 17.094 -12.898 -7.262 1 93.88 84 ARG A N 1
ATOM 662 C CA . ARG A 1 84 ? 17.172 -13.102 -8.703 1 93.88 84 ARG A CA 1
ATOM 663 C C . ARG A 1 84 ? 18.391 -12.406 -9.289 1 93.88 84 ARG A C 1
ATOM 665 O O . ARG A 1 84 ? 19.094 -12.984 -10.117 1 93.88 84 ARG A O 1
ATOM 672 N N . TYR A 1 85 ? 18.625 -11.227 -8.852 1 94.81 85 TYR A N 1
ATOM 673 C CA . TYR A 1 85 ? 19.812 -10.484 -9.289 1 94.81 85 TYR A CA 1
ATOM 674 C C . TYR A 1 85 ? 21.094 -11.234 -8.938 1 94.81 85 TYR A C 1
ATOM 676 O O . TYR A 1 85 ? 21.984 -11.375 -9.781 1 94.81 85 TYR A O 1
ATOM 684 N N . LEU A 1 86 ? 21.188 -11.727 -7.738 1 91.69 86 LEU A N 1
ATOM 685 C CA . LEU A 1 86 ? 22.375 -12.453 -7.293 1 91.69 86 LEU A CA 1
ATOM 686 C C . LEU A 1 86 ? 22.578 -13.719 -8.125 1 91.69 86 LEU A C 1
ATOM 688 O O . LEU A 1 86 ? 23.719 -14.148 -8.336 1 91.69 86 LEU A O 1
ATOM 692 N N . HIS A 1 87 ? 21.531 -14.266 -8.609 1 91.12 87 HIS A N 1
ATOM 693 C CA . HIS A 1 87 ? 21.594 -15.5 -9.375 1 91.12 87 HIS A CA 1
ATOM 694 C C . HIS A 1 87 ? 21.688 -15.211 -10.875 1 91.12 87 HIS A C 1
ATOM 696 O O . HIS A 1 87 ? 21.531 -16.125 -11.695 1 91.12 87 HIS A O 1
ATOM 702 N N . ASP A 1 88 ? 21.734 -13.961 -11.234 1 92.88 88 ASP A N 1
ATOM 703 C CA . ASP A 1 88 ? 21.844 -13.516 -12.617 1 92.88 88 ASP A CA 1
ATOM 704 C C . ASP A 1 88 ? 20.578 -13.828 -13.398 1 92.88 88 ASP A C 1
ATOM 706 O O . ASP A 1 88 ? 20.641 -14.25 -14.562 1 92.88 88 ASP A O 1
ATOM 710 N N . GLU A 1 89 ? 19.547 -13.844 -12.695 1 92.62 89 GLU A N 1
ATOM 711 C CA . GLU A 1 89 ? 18.234 -13.992 -13.32 1 92.62 89 GLU A CA 1
ATOM 712 C C . GLU A 1 89 ? 17.625 -12.633 -13.641 1 92.62 89 GLU A C 1
ATOM 714 O O . GLU A 1 89 ? 17.938 -11.633 -12.992 1 92.62 89 GLU A O 1
ATOM 719 N N . PRO A 1 90 ? 16.734 -12.586 -14.594 1 93.75 90 PRO A N 1
ATOM 720 C CA . PRO A 1 90 ? 16.109 -11.312 -14.945 1 93.75 90 PRO A CA 1
ATOM 721 C C . PRO A 1 90 ? 15.227 -10.758 -13.836 1 93.75 90 PRO A C 1
ATOM 723 O O . PRO A 1 90 ? 14.531 -11.523 -13.164 1 93.75 90 PRO A O 1
ATOM 726 N N . VAL A 1 91 ? 15.391 -9.477 -13.641 1 95.38 91 VAL A N 1
ATOM 727 C CA . VAL A 1 91 ? 14.562 -8.766 -12.68 1 95.38 91 VAL A CA 1
ATOM 728 C C . VAL A 1 91 ? 13.516 -7.934 -13.414 1 95.38 91 VAL A C 1
ATOM 730 O O . VAL A 1 91 ? 13.852 -6.988 -14.133 1 95.38 91 VAL A O 1
ATOM 733 N N . ASN A 1 92 ? 12.25 -8.344 -13.281 1 92.44 92 ASN A N 1
ATOM 734 C CA . ASN A 1 92 ? 11.164 -7.648 -13.961 1 92.44 92 ASN A CA 1
ATOM 735 C C . ASN A 1 92 ? 10.242 -6.945 -12.977 1 92.44 92 ASN A C 1
ATOM 737 O O . ASN A 1 92 ? 9.547 -7.602 -12.195 1 92.44 92 ASN A O 1
ATOM 741 N N . PHE A 1 93 ? 10.242 -5.648 -13.094 1 94.69 93 PHE A N 1
ATOM 742 C CA . PHE A 1 93 ? 9.391 -4.879 -12.195 1 94.69 93 PHE A CA 1
ATOM 743 C C . PHE A 1 93 ? 7.988 -4.738 -12.766 1 94.69 93 PHE A C 1
ATOM 745 O O . PHE A 1 93 ? 7.82 -4.523 -13.969 1 94.69 93 PHE A O 1
ATOM 752 N N . ILE A 1 94 ? 7.09 -4.805 -11.852 1 90.44 94 ILE A N 1
ATOM 753 C CA . ILE A 1 94 ? 5.699 -4.691 -12.273 1 90.44 94 ILE A CA 1
ATOM 754 C C . ILE A 1 94 ? 5.082 -3.424 -11.695 1 90.44 94 ILE A C 1
ATOM 756 O O . ILE A 1 94 ? 4.316 -2.73 -12.367 1 90.44 94 ILE A O 1
ATOM 760 N N . SER A 1 95 ? 5.383 -3.062 -10.492 1 94.56 95 SER A N 1
ATOM 761 C CA . SER A 1 95 ? 4.754 -1.933 -9.82 1 94.56 95 SER A CA 1
ATOM 762 C C . SER A 1 95 ? 5.793 -0.986 -9.234 1 94.56 95 SER A C 1
ATOM 764 O O . SER A 1 95 ? 6.93 -1.391 -8.969 1 94.56 95 SER A O 1
ATOM 766 N N . VAL A 1 96 ? 5.379 0.207 -8.969 1 97.19 96 VAL A N 1
ATOM 767 C CA . VAL A 1 96 ? 6.219 1.234 -8.359 1 97.19 96 VAL A CA 1
ATOM 768 C C . VAL A 1 96 ? 6.578 0.832 -6.934 1 97.19 96 VAL A C 1
ATOM 770 O O . VAL A 1 96 ? 7.73 0.973 -6.516 1 97.19 96 VAL A O 1
ATOM 773 N N . SER A 1 97 ? 5.66 0.3 -6.227 1 96.69 97 SER A N 1
ATOM 774 C CA . SER A 1 97 ? 5.875 -0.091 -4.836 1 96.69 97 SER A CA 1
ATOM 775 C C . SER A 1 97 ? 6.984 -1.132 -4.723 1 96.69 97 SER A C 1
ATOM 777 O O . SER A 1 97 ? 7.867 -1.013 -3.871 1 96.69 97 SER A O 1
ATOM 779 N N . THR A 1 98 ? 6.93 -2.053 -5.574 1 97.19 98 THR A N 1
ATOM 780 C CA . THR A 1 98 ? 7.922 -3.123 -5.539 1 97.19 98 THR A CA 1
ATOM 781 C C . THR A 1 98 ? 9.289 -2.611 -5.984 1 97.19 98 THR A C 1
ATOM 783 O O . THR A 1 98 ? 10.312 -2.979 -5.406 1 97.19 98 THR A O 1
ATOM 786 N N . ALA A 1 99 ? 9.273 -1.809 -7.016 1 98.44 99 ALA A N 1
ATOM 787 C CA . ALA A 1 99 ? 10.539 -1.232 -7.477 1 98.44 99 ALA A CA 1
ATOM 788 C C . ALA A 1 99 ? 11.164 -0.355 -6.398 1 98.44 99 ALA A C 1
ATOM 790 O O . ALA A 1 99 ? 12.375 -0.401 -6.18 1 98.44 99 ALA A O 1
ATOM 791 N N . ARG A 1 100 ? 10.328 0.435 -5.738 1 98.44 100 ARG A N 1
ATOM 792 C CA . ARG A 1 100 ? 10.828 1.295 -4.672 1 98.44 100 ARG A CA 1
ATOM 793 C C . ARG A 1 100 ? 11.383 0.468 -3.514 1 98.44 100 ARG A C 1
ATOM 795 O O . ARG A 1 100 ? 12.438 0.785 -2.963 1 98.44 100 ARG A O 1
ATOM 802 N N . ALA A 1 101 ? 10.688 -0.543 -3.16 1 97.69 101 ALA A N 1
ATOM 803 C CA . ALA A 1 101 ? 11.164 -1.45 -2.119 1 97.69 101 ALA A CA 1
ATOM 804 C C . ALA A 1 101 ? 12.469 -2.119 -2.525 1 97.69 101 ALA A C 1
ATOM 806 O O . ALA A 1 101 ? 13.344 -2.348 -1.687 1 97.69 101 ALA A O 1
ATOM 807 N N . THR A 1 102 ? 12.562 -2.475 -3.771 1 98.25 102 THR A N 1
ATOM 808 C CA . THR A 1 102 ? 13.781 -3.092 -4.277 1 98.25 102 THR A CA 1
ATOM 809 C C . THR A 1 102 ? 14.953 -2.113 -4.203 1 98.25 102 THR A C 1
ATOM 811 O O . THR A 1 102 ? 16.078 -2.506 -3.898 1 98.25 102 THR A O 1
ATOM 814 N N . LEU A 1 103 ? 14.695 -0.827 -4.477 1 98.06 103 LEU A N 1
ATOM 815 C CA . LEU A 1 103 ? 15.719 0.195 -4.316 1 98.06 103 LEU A CA 1
ATOM 816 C C . LEU A 1 103 ? 16.188 0.271 -2.869 1 98.06 103 LEU A C 1
ATOM 818 O O . LEU A 1 103 ? 17.391 0.378 -2.607 1 98.06 103 LEU A O 1
ATOM 822 N N . ASP A 1 104 ? 15.305 0.201 -1.958 1 96.94 104 ASP A N 1
ATOM 823 C CA . ASP A 1 104 ? 15.656 0.183 -0.54 1 96.94 104 ASP A CA 1
ATOM 824 C C . ASP A 1 104 ? 16.547 -1.011 -0.208 1 96.94 104 ASP A C 1
ATOM 826 O O . ASP A 1 104 ? 17.547 -0.87 0.509 1 96.94 104 ASP A O 1
ATOM 830 N N . ALA A 1 105 ? 16.156 -2.148 -0.716 1 95.5 105 ALA A N 1
ATOM 831 C CA . ALA A 1 105 ? 16.938 -3.357 -0.482 1 95.5 105 ALA A CA 1
ATOM 832 C C . ALA A 1 105 ? 18.328 -3.242 -1.104 1 95.5 105 ALA A C 1
ATOM 834 O O . ALA A 1 105 ? 19.312 -3.658 -0.503 1 95.5 105 ALA A O 1
ATOM 835 N N . ALA A 1 106 ? 18.359 -2.721 -2.324 1 95.88 106 ALA A N 1
ATOM 836 C CA . ALA A 1 106 ? 19.625 -2.525 -3.01 1 95.88 106 ALA A CA 1
ATOM 837 C C . ALA A 1 106 ? 20.562 -1.623 -2.197 1 95.88 106 ALA A C 1
ATOM 839 O O . ALA A 1 106 ? 21.766 -1.851 -2.146 1 95.88 106 ALA A O 1
ATOM 840 N N . HIS A 1 107 ? 19.984 -0.576 -1.634 1 93.94 107 HIS A N 1
ATOM 841 C CA . HIS A 1 107 ? 20.75 0.302 -0.758 1 93.94 107 HIS A CA 1
ATOM 842 C C . HIS A 1 107 ? 21.219 -0.436 0.493 1 93.94 107 HIS A C 1
ATOM 844 O O . HIS A 1 107 ? 22.391 -0.354 0.869 1 93.94 107 HIS A O 1
ATOM 850 N N . GLN A 1 108 ? 20.328 -1.171 1.118 1 90.81 108 GLN A N 1
ATOM 851 C CA . GLN A 1 108 ? 20.609 -1.895 2.354 1 90.81 108 GLN A CA 1
ATOM 852 C C . GLN A 1 108 ? 21.734 -2.912 2.148 1 90.81 108 GLN A C 1
ATOM 854 O O . GLN A 1 108 ? 22.609 -3.049 2.998 1 90.81 108 GLN A O 1
ATOM 859 N N . TYR A 1 109 ? 21.672 -3.592 1.042 1 90 109 TYR A N 1
ATOM 860 C CA . TYR A 1 109 ? 22.609 -4.676 0.808 1 90 109 TYR A CA 1
ATOM 861 C C . TYR A 1 109 ? 23.734 -4.23 -0.126 1 90 109 TYR A C 1
ATOM 863 O O . TYR A 1 109 ? 24.516 -5.055 -0.601 1 90 109 TYR A O 1
ATOM 871 N N . LEU A 1 110 ? 23.797 -2.988 -0.47 1 90.31 110 LEU A N 1
ATOM 872 C CA . LEU A 1 110 ? 24.859 -2.34 -1.224 1 90.31 110 LEU A CA 1
ATOM 873 C C . LEU A 1 110 ? 25.047 -2.994 -2.59 1 90.31 110 LEU A C 1
ATOM 875 O O . LEU A 1 110 ? 26.156 -3.408 -2.945 1 90.31 110 LEU A O 1
ATOM 879 N N . CYS A 1 111 ? 24 -3.006 -3.324 1 93.38 111 CYS A N 1
ATOM 880 C CA . CYS A 1 111 ? 24 -3.535 -4.684 1 93.38 111 CYS A CA 1
ATOM 881 C C . CYS A 1 111 ? 23.688 -2.436 -5.695 1 93.38 111 CYS A C 1
ATOM 883 O O . CYS A 1 111 ? 22.531 -2.234 -6.07 1 93.38 111 CYS A O 1
ATOM 885 N N . PRO A 1 112 ? 24.734 -1.8 -6.258 1 94.69 112 PRO A N 1
ATOM 886 C CA . PRO A 1 112 ? 24.547 -0.636 -7.125 1 94.69 112 PRO A CA 1
ATOM 887 C C . PRO A 1 112 ? 23.812 -0.981 -8.422 1 94.69 112 PRO A C 1
ATOM 889 O O . PRO A 1 112 ? 22.984 -0.191 -8.898 1 94.69 112 PRO A O 1
ATOM 892 N N . GLU A 1 113 ? 24.109 -2.133 -8.992 1 95.81 113 GLU A N 1
ATOM 893 C CA . GLU A 1 113 ? 23.469 -2.5 -10.25 1 95.81 113 GLU A CA 1
ATOM 894 C C . GLU A 1 113 ? 21.953 -2.684 -10.07 1 95.81 113 GLU A C 1
ATOM 896 O O . GLU A 1 113 ? 21.172 -2.246 -10.906 1 95.81 113 GLU A O 1
ATOM 901 N N . LEU A 1 114 ? 21.641 -3.305 -9.016 1 97 114 LEU A N 1
ATOM 902 C CA . LEU A 1 114 ? 20.219 -3.477 -8.727 1 97 114 LEU A CA 1
ATOM 903 C C . LEU A 1 114 ? 19.547 -2.129 -8.469 1 97 114 LEU A C 1
ATOM 905 O O . LEU A 1 114 ? 18.422 -1.904 -8.898 1 97 114 LEU A O 1
ATOM 909 N N . ALA A 1 115 ? 20.219 -1.22 -7.805 1 97.75 115 ALA A N 1
ATOM 910 C CA . ALA A 1 115 ? 19.719 0.129 -7.562 1 97.75 115 ALA A CA 1
ATOM 911 C C . ALA A 1 115 ? 19.453 0.858 -8.875 1 97.75 115 ALA A C 1
ATOM 913 O O . ALA A 1 115 ? 18.422 1.52 -9.031 1 97.75 115 ALA A O 1
ATOM 914 N N . ARG A 1 116 ? 20.328 0.673 -9.766 1 98 116 ARG A N 1
ATOM 915 C CA . ARG A 1 116 ? 20.172 1.315 -11.062 1 98 116 ARG A CA 1
ATOM 916 C C . ARG A 1 116 ? 18.969 0.773 -11.812 1 98 116 ARG A C 1
ATOM 918 O O . ARG A 1 116 ? 18.203 1.538 -12.414 1 98 116 ARG A O 1
ATOM 925 N N . LEU A 1 117 ? 18.797 -0.534 -11.758 1 98.19 117 LEU A N 1
ATOM 926 C CA . LEU A 1 117 ? 17.656 -1.157 -12.414 1 98.19 117 LEU A CA 1
ATOM 927 C C . LEU A 1 117 ? 16.344 -0.645 -11.828 1 98.19 117 LEU A C 1
ATOM 929 O O . LEU A 1 117 ? 15.422 -0.29 -12.562 1 98.19 117 LEU A O 1
ATOM 933 N N . ALA A 1 118 ? 16.312 -0.597 -10.562 1 98.69 118 ALA A N 1
ATOM 934 C CA . ALA A 1 118 ? 15.102 -0.128 -9.883 1 98.69 118 ALA A CA 1
ATOM 935 C C . ALA A 1 118 ? 14.844 1.345 -10.18 1 98.69 118 ALA A C 1
ATOM 937 O O . ALA A 1 118 ? 13.719 1.73 -10.5 1 98.69 118 ALA A O 1
ATOM 938 N N . ALA A 1 119 ? 15.859 2.145 -10.117 1 98.62 119 ALA A N 1
ATOM 939 C CA . ALA A 1 119 ? 15.727 3.578 -10.359 1 98.62 119 ALA A CA 1
ATOM 940 C C . ALA A 1 119 ? 15.266 3.857 -11.781 1 98.62 119 ALA A C 1
ATOM 942 O O . ALA A 1 119 ? 14.461 4.762 -12.016 1 98.62 119 ALA A O 1
ATOM 943 N N . ALA A 1 120 ? 15.758 3.086 -12.688 1 98.44 120 ALA A N 1
ATOM 944 C CA . ALA A 1 120 ? 15.375 3.26 -14.086 1 98.44 120 ALA A CA 1
ATOM 945 C C . ALA A 1 120 ? 13.883 3.004 -14.281 1 98.44 120 ALA A C 1
ATOM 947 O O . ALA A 1 120 ? 13.203 3.756 -14.984 1 98.44 120 ALA A O 1
ATOM 948 N N . PHE A 1 121 ? 13.469 2.018 -13.766 1 98.56 121 PHE A N 1
ATOM 949 C CA . PHE A 1 121 ? 12.039 1.722 -13.828 1 98.56 121 PHE A CA 1
ATOM 950 C C . PHE A 1 121 ? 11.227 2.832 -13.18 1 98.56 121 PHE A C 1
ATOM 952 O O . PHE A 1 121 ? 10.211 3.27 -13.727 1 98.56 121 PHE A O 1
ATOM 959 N N . LEU A 1 122 ? 11.586 3.277 -11.984 1 98.81 122 LEU A N 1
ATOM 960 C CA . LEU A 1 122 ? 10.883 4.32 -11.242 1 98.81 122 LEU A CA 1
ATOM 961 C C . LEU A 1 122 ? 10.836 5.621 -12.031 1 98.81 122 LEU A C 1
ATOM 963 O O . LEU A 1 122 ? 9.82 6.32 -12.031 1 98.81 122 LEU A O 1
ATOM 967 N N . GLU A 1 123 ? 11.922 5.883 -12.648 1 98.56 123 GLU A N 1
ATOM 968 C CA . GLU A 1 123 ? 11.977 7.086 -13.477 1 98.56 123 GLU A CA 1
ATOM 969 C C . GLU A 1 123 ? 10.945 7.023 -14.602 1 98.56 123 GLU A C 1
ATOM 971 O O . GLU A 1 123 ? 10.281 8.023 -14.898 1 98.56 123 GLU A O 1
ATOM 976 N N . LYS A 1 124 ? 10.828 5.883 -15.172 1 98.19 124 LYS A N 1
ATOM 977 C CA . LYS A 1 124 ? 9.883 5.691 -16.266 1 98.19 124 LYS A CA 1
ATOM 978 C C . LYS A 1 124 ? 8.438 5.844 -15.789 1 98.19 124 LYS A C 1
ATOM 980 O O . LYS A 1 124 ? 7.574 6.309 -16.531 1 98.19 124 LYS A O 1
ATOM 985 N N . LYS A 1 125 ? 8.18 5.508 -14.547 1 98.19 125 LYS A N 1
ATOM 986 C CA . LYS A 1 125 ? 6.828 5.52 -14 1 98.19 125 LYS A CA 1
ATOM 987 C C . LYS A 1 125 ? 6.574 6.785 -13.188 1 98.19 125 LYS A C 1
ATOM 989 O O . LYS A 1 125 ? 5.508 6.938 -12.586 1 98.19 125 LYS A O 1
ATOM 994 N N . LEU A 1 126 ? 7.473 7.68 -13.25 1 98.44 126 LEU A N 1
ATOM 995 C CA . LEU A 1 126 ? 7.395 8.891 -12.43 1 98.44 126 LEU A CA 1
ATOM 996 C C . LEU A 1 126 ? 6.379 9.867 -13.008 1 98.44 126 LEU A C 1
ATOM 998 O O . LEU A 1 126 ? 6.504 10.297 -14.156 1 98.44 126 LEU A O 1
ATOM 1002 N N . ASP A 1 127 ? 5.383 10.188 -12.219 1 97.94 127 ASP A N 1
ATOM 1003 C CA . ASP A 1 127 ? 4.375 11.188 -12.57 1 97.94 127 ASP A CA 1
ATOM 1004 C C . ASP A 1 127 ? 3.77 11.82 -11.32 1 97.94 127 ASP A C 1
ATOM 1006 O O . ASP A 1 127 ? 4.258 11.602 -10.211 1 97.94 127 ASP A O 1
ATOM 1010 N N . GLU A 1 128 ? 2.777 12.602 -11.484 1 97.5 128 GLU A N 1
ATOM 1011 C CA . GLU A 1 128 ? 2.225 13.375 -10.375 1 97.5 128 GLU A CA 1
ATOM 1012 C C . GLU A 1 128 ? 1.523 12.469 -9.367 1 97.5 128 GLU A C 1
ATOM 1014 O O . GLU A 1 128 ? 1.342 12.852 -8.211 1 97.5 128 GLU A O 1
ATOM 1019 N N . ILE A 1 129 ? 1.149 11.281 -9.758 1 95.62 129 ILE A N 1
ATOM 1020 C CA . ILE A 1 129 ? 0.431 10.359 -8.891 1 95.62 129 ILE A CA 1
ATOM 1021 C C . ILE A 1 129 ? 1.427 9.5 -8.117 1 95.62 129 ILE A C 1
ATOM 1023 O O . ILE A 1 129 ? 1.24 9.242 -6.922 1 95.62 129 ILE A O 1
ATOM 1027 N N . THR A 1 130 ? 2.576 9.172 -8.719 1 97.81 130 THR A N 1
ATOM 1028 C CA . THR A 1 130 ? 3.494 8.211 -8.125 1 97.81 130 THR A CA 1
ATOM 1029 C C . THR A 1 130 ? 4.641 8.922 -7.418 1 97.81 130 THR A C 1
ATOM 1031 O O . THR A 1 130 ? 5.391 8.305 -6.656 1 97.81 130 THR A O 1
ATOM 1034 N N . VAL A 1 131 ? 4.785 10.148 -7.516 1 98.69 131 VAL A N 1
ATOM 1035 C CA . VAL A 1 131 ? 5.996 10.883 -7.156 1 98.69 131 VAL A CA 1
ATOM 1036 C C . VAL A 1 131 ? 6.207 10.82 -5.645 1 98.69 131 VAL A C 1
ATOM 1038 O O . VAL A 1 131 ? 7.336 10.648 -5.176 1 98.69 131 VAL A O 1
ATOM 1041 N N . LEU A 1 132 ? 5.18 10.938 -4.883 1 98.56 132 LEU A N 1
ATOM 1042 C CA . LEU A 1 132 ? 5.383 10.969 -3.439 1 98.56 132 LEU A CA 1
ATOM 1043 C C . LEU A 1 132 ? 5.809 9.602 -2.918 1 98.56 132 LEU A C 1
ATOM 1045 O O . LEU A 1 132 ? 6.598 9.508 -1.976 1 98.56 132 LEU A O 1
ATOM 1049 N N . GLU A 1 133 ? 5.312 8.578 -3.527 1 98.06 133 GLU A N 1
ATOM 1050 C CA . GLU A 1 133 ? 5.73 7.23 -3.158 1 98.06 133 GLU A CA 1
ATOM 1051 C C . GLU A 1 133 ? 7.215 7.016 -3.439 1 98.06 133 GLU A C 1
ATOM 1053 O O . GLU A 1 133 ? 7.918 6.375 -2.652 1 98.06 133 GLU A O 1
ATOM 1058 N N . ILE A 1 134 ? 7.652 7.5 -4.52 1 98.69 134 ILE A N 1
ATOM 1059 C CA . ILE A 1 134 ? 9.055 7.371 -4.906 1 98.69 134 ILE A CA 1
ATOM 1060 C C . ILE A 1 134 ? 9.914 8.297 -4.047 1 98.69 134 ILE A C 1
ATOM 1062 O O . ILE A 1 134 ? 10.969 7.895 -3.555 1 98.69 134 ILE A O 1
ATOM 1066 N N . TYR A 1 135 ? 9.469 9.5 -3.789 1 98.5 135 TYR A N 1
ATOM 1067 C CA . TYR A 1 135 ? 10.18 10.562 -3.088 1 98.5 135 TYR A CA 1
ATOM 1068 C C . TYR A 1 135 ? 10.398 10.195 -1.624 1 98.5 135 TYR A C 1
ATOM 1070 O O . TYR A 1 135 ? 11.469 10.453 -1.067 1 98.5 135 TYR A O 1
ATOM 1078 N N . GLN A 1 136 ? 9.43 9.586 -0.997 1 97.62 136 GLN A N 1
ATOM 1079 C CA . GLN A 1 136 ? 9.438 9.328 0.439 1 97.62 136 GLN A CA 1
ATOM 1080 C C . GLN A 1 136 ? 10.664 8.508 0.839 1 97.62 136 GLN A C 1
ATOM 1082 O O . GLN A 1 136 ? 10.875 7.41 0.325 1 97.62 136 GLN A O 1
ATOM 1087 N N . GLY A 1 137 ? 11.438 9.07 1.712 1 96.06 137 GLY A N 1
ATOM 1088 C CA . GLY A 1 137 ? 12.602 8.383 2.258 1 96.06 137 GLY A CA 1
ATOM 1089 C C . GLY A 1 137 ? 13.797 8.406 1.329 1 96.06 137 GLY A C 1
ATOM 1090 O O . GLY A 1 137 ? 14.875 7.926 1.688 1 96.06 137 GLY A O 1
ATOM 1091 N N . LEU A 1 138 ? 13.648 8.914 0.161 1 96.62 138 LEU A N 1
ATOM 1092 C CA . LEU A 1 138 ? 14.703 8.875 -0.839 1 96.62 138 LEU A CA 1
ATOM 1093 C C . LEU A 1 138 ? 15.883 9.75 -0.42 1 96.62 138 LEU A C 1
ATOM 1095 O O . LEU A 1 138 ? 17.031 9.453 -0.748 1 96.62 138 LEU A O 1
ATOM 1099 N N . GLY A 1 139 ? 15.609 10.82 0.254 1 93.81 139 GLY A N 1
ATOM 1100 C CA . GLY A 1 139 ? 16.641 11.734 0.716 1 93.81 139 GLY A CA 1
ATOM 1101 C C . GLY A 1 139 ? 17.656 11.07 1.637 1 93.81 139 GLY A C 1
ATOM 1102 O O . GLY A 1 139 ? 18.797 11.516 1.735 1 93.81 139 GLY A O 1
ATOM 1103 N N . LEU A 1 140 ? 17.266 10.031 2.287 1 91.88 140 LEU A N 1
ATOM 1104 C CA . LEU A 1 140 ? 18.141 9.297 3.199 1 91.88 140 LEU A CA 1
ATOM 1105 C C . LEU A 1 140 ? 19.25 8.594 2.436 1 91.88 140 LEU A C 1
ATOM 1107 O O . LEU A 1 140 ? 20.281 8.258 3.012 1 91.88 140 LEU A O 1
ATOM 1111 N N . TYR A 1 141 ? 19 8.352 1.165 1 92.25 141 TYR A N 1
ATOM 1112 C CA . TYR A 1 141 ? 19.969 7.605 0.357 1 92.25 141 TYR A CA 1
ATOM 1113 C C . TYR A 1 141 ? 20.781 8.547 -0.524 1 92.25 141 TYR A C 1
ATOM 1115 O O . TYR A 1 141 ? 21.734 8.125 -1.174 1 92.25 141 TYR A O 1
ATOM 1123 N N . ALA A 1 142 ? 20.328 9.742 -0.566 1 90.94 142 ALA A N 1
ATOM 1124 C CA . ALA A 1 142 ? 20.922 10.711 -1.483 1 90.94 142 ALA A CA 1
ATOM 1125 C C . ALA A 1 142 ? 22.109 11.422 -0.836 1 90.94 142 ALA A C 1
ATOM 1127 O O . ALA A 1 142 ? 22.312 11.312 0.374 1 90.94 142 ALA A O 1
ATOM 1128 N N . ASN A 1 143 ? 22.922 11.953 -1.718 1 82.06 143 ASN A N 1
ATOM 1129 C CA . ASN A 1 143 ? 24.062 12.742 -1.242 1 82.06 143 ASN A CA 1
ATOM 1130 C C . ASN A 1 143 ? 23.594 14.07 -0.654 1 82.06 143 ASN A C 1
ATOM 1132 O O . ASN A 1 143 ? 22.609 14.648 -1.098 1 82.06 143 ASN A O 1
ATOM 1136 N N . ASN A 1 144 ? 23.891 14.383 0.562 1 65.25 144 ASN A N 1
ATOM 1137 C CA . ASN A 1 144 ? 23.531 15.648 1.19 1 65.25 144 ASN A CA 1
ATOM 1138 C C . ASN A 1 144 ? 23.938 16.844 0.327 1 65.25 144 ASN A C 1
ATOM 1140 O O . ASN A 1 144 ? 24.109 17.938 0.835 1 65.25 144 ASN A O 1
ATOM 1144 N N . SER A 1 145 ? 24.281 16.734 -0.975 1 51.53 145 SER A N 1
ATOM 1145 C CA . SER A 1 145 ? 24.719 17.938 -1.672 1 51.53 145 SER A CA 1
ATOM 1146 C C . SER A 1 145 ? 23.562 18.875 -1.963 1 51.53 145 SER A C 1
ATOM 1148 O O . SER A 1 145 ? 22.5 18.422 -2.404 1 51.53 145 SER A O 1
ATOM 1150 N N . THR A 1 146 ? 23.266 19.812 -1.215 1 46.41 146 THR A N 1
ATOM 1151 C CA . THR A 1 146 ? 22.344 20.891 -1.486 1 46.41 146 THR A CA 1
ATOM 1152 C C . THR A 1 146 ? 22.344 21.25 -2.971 1 46.41 146 THR A C 1
ATOM 1154 O O . THR A 1 146 ? 23.406 21.406 -3.578 1 46.41 146 THR A O 1
ATOM 1157 N N . PRO A 1 147 ? 21.297 21.016 -3.77 1 43.06 147 PRO A N 1
ATOM 1158 C CA . PRO A 1 147 ? 21.281 21.453 -5.168 1 43.06 147 PRO A CA 1
ATOM 1159 C C . PRO A 1 147 ? 21.875 22.844 -5.359 1 43.06 147 PRO A C 1
ATOM 1161 O O . PRO A 1 147 ? 21.938 23.344 -6.484 1 43.06 147 PRO A O 1
ATOM 1164 N N . ASP A 1 148 ? 21.844 23.781 -4.434 1 38.41 148 ASP A N 1
ATOM 1165 C CA . ASP A 1 148 ? 22.234 25.141 -4.805 1 38.41 148 ASP A CA 1
ATOM 1166 C C . ASP A 1 148 ? 23.625 25.141 -5.445 1 38.41 148 ASP A C 1
ATOM 1168 O O . ASP A 1 148 ? 24.156 26.203 -5.75 1 38.41 148 ASP A O 1
ATOM 1172 N N . SER A 1 149 ? 24.594 24.375 -5.156 1 36.19 149 SER A N 1
ATOM 1173 C CA . SER A 1 149 ? 25.859 24.609 -5.855 1 36.19 149 SER A CA 1
ATOM 1174 C C . SER A 1 149 ? 25.719 24.328 -7.348 1 36.19 149 SER A C 1
ATOM 1176 O O . SER A 1 149 ? 25.016 23.391 -7.75 1 36.19 149 SER A O 1
ATOM 1178 N N . ASP A 1 150 ? 25.875 25.344 -8.219 1 34.69 150 ASP A N 1
ATOM 1179 C CA . ASP A 1 150 ? 26.047 25.5 -9.656 1 34.69 150 ASP A CA 1
ATOM 1180 C C . ASP A 1 150 ? 26.766 24.312 -10.258 1 34.69 150 ASP A C 1
ATOM 1182 O O . ASP A 1 150 ? 27.75 24.469 -10.992 1 34.69 150 ASP A O 1
ATOM 1186 N N . ARG A 1 151 ? 27.125 23.312 -9.609 1 34.12 151 ARG A N 1
ATOM 1187 C CA . ARG A 1 151 ? 27.938 22.438 -10.453 1 34.12 151 ARG A CA 1
ATOM 1188 C C . ARG A 1 151 ? 27.172 22 -11.688 1 34.12 151 ARG A C 1
ATOM 1190 O O . ARG A 1 151 ? 25.953 21.766 -11.617 1 34.12 151 ARG A O 1
ATOM 1197 N N . SER A 1 152 ? 27.594 22.391 -12.938 1 32.34 152 SER A N 1
ATOM 1198 C CA . SER A 1 152 ? 27.188 21.984 -14.273 1 32.34 152 SER A CA 1
ATOM 1199 C C . SER A 1 152 ? 26.812 20.516 -14.312 1 32.34 152 SER A C 1
ATOM 1201 O O . SER A 1 152 ? 27.438 19.688 -13.656 1 32.34 152 SER A O 1
ATOM 1203 N N . PRO A 1 153 ? 25.625 20.266 -14.812 1 32.88 153 PRO A N 1
ATOM 1204 C CA . PRO A 1 153 ? 25.094 18.922 -15.016 1 32.88 153 PRO A CA 1
ATOM 1205 C C . PRO A 1 153 ? 26.188 17.906 -15.367 1 32.88 153 PRO A C 1
ATOM 1207 O O . PRO A 1 153 ? 25.969 16.703 -15.266 1 32.88 153 PRO A O 1
ATOM 1210 N N . CYS A 1 154 ? 27.094 18.297 -16.359 1 30.5 154 CYS A N 1
ATOM 1211 C CA . CYS A 1 154 ? 27.891 17.453 -17.25 1 30.5 154 CYS A CA 1
ATOM 1212 C C . CYS A 1 154 ? 29.078 16.844 -16.5 1 30.5 154 CYS A C 1
ATOM 1214 O O . CYS A 1 154 ? 30.094 16.547 -17.125 1 30.5 154 CYS A O 1
ATOM 1216 N N . SER A 1 155 ? 29.375 17.297 -15.305 1 30.58 155 SER A N 1
ATOM 1217 C CA . SER A 1 155 ? 30.703 16.75 -15.07 1 30.58 155 SER A CA 1
ATOM 1218 C C . SER A 1 155 ? 30.719 15.234 -15.172 1 30.58 155 SER A C 1
ATOM 1220 O O . SER A 1 155 ? 29.781 14.57 -14.695 1 30.58 155 SER A O 1
ATOM 1222 N N . PRO A 1 156 ? 31.438 14.773 -16.172 1 31.25 156 PRO A N 1
ATOM 1223 C CA . PRO A 1 156 ? 31.578 13.32 -16.359 1 31.25 156 PRO A CA 1
ATOM 1224 C C . PRO A 1 156 ? 31.781 12.57 -15.047 1 31.25 156 PRO A C 1
ATOM 1226 O O . PRO A 1 156 ? 32.438 13.086 -14.133 1 31.25 156 PRO A O 1
ATOM 1229 N N . SER A 1 157 ? 30.734 12.078 -14.539 1 33.47 157 SER A N 1
ATOM 1230 C CA . SER A 1 157 ? 30.812 11.219 -13.359 1 33.47 157 SER A CA 1
ATOM 1231 C C . SER A 1 157 ? 32.125 10.453 -13.328 1 33.47 157 SER A C 1
ATOM 1233 O O . SER A 1 157 ? 32.5 9.781 -14.297 1 33.47 157 SER A O 1
ATOM 1235 N N . ALA A 1 158 ? 33.219 11.094 -12.828 1 31.86 158 ALA A N 1
ATOM 1236 C CA . ALA A 1 158 ? 34.438 10.273 -12.688 1 31.86 158 ALA A CA 1
ATOM 1237 C C . ALA A 1 158 ? 34.062 8.82 -12.391 1 31.86 158 ALA A C 1
ATOM 1239 O O . ALA A 1 158 ? 33.094 8.547 -11.711 1 31.86 158 ALA A O 1
ATOM 1240 N N . PRO A 1 159 ? 34.5 7.938 -13.211 1 35.47 159 PRO A N 1
ATOM 1241 C CA . PRO A 1 159 ? 34.281 6.523 -12.906 1 35.47 159 PRO A CA 1
ATOM 1242 C C . PRO A 1 159 ? 34.531 6.199 -11.43 1 35.47 159 PRO A C 1
ATOM 1244 O O . PRO A 1 159 ? 35.5 6.699 -10.836 1 35.47 159 PRO A O 1
ATOM 1247 N N . MET A 1 160 ? 33.406 6.238 -10.625 1 40.09 160 MET A N 1
ATOM 1248 C CA . MET A 1 160 ? 33.5 5.91 -9.211 1 40.09 160 MET A CA 1
ATOM 1249 C C . MET A 1 160 ? 34.5 4.762 -8.992 1 40.09 160 MET A C 1
ATOM 1251 O O . MET A 1 160 ? 34.625 3.883 -9.852 1 40.09 160 MET A O 1
ATOM 1255 N N . SER A 1 161 ? 35.562 4.938 -8.281 1 43.62 161 SER A N 1
ATOM 1256 C CA . SER A 1 161 ? 36.531 3.883 -8 1 43.62 161 SER A CA 1
ATOM 1257 C C . SER A 1 161 ? 35.812 2.561 -7.695 1 43.62 161 SER A C 1
ATOM 1259 O O . SER A 1 161 ? 34.719 2.547 -7.16 1 43.62 161 SER A O 1
ATOM 1261 N N . PRO A 1 162 ? 36.25 1.442 -8.133 1 46.06 162 PRO A N 1
ATOM 1262 C CA . PRO A 1 162 ? 35.938 0.06 -7.75 1 46.06 162 PRO A CA 1
ATOM 1263 C C . PRO A 1 162 ? 35.969 -0.151 -6.238 1 46.06 162 PRO A C 1
ATOM 1265 O O . PRO A 1 162 ? 36.906 0.291 -5.566 1 46.06 162 PRO A O 1
ATOM 1268 N N . GLY A 1 163 ? 34.812 -0.174 -5.34 1 60.88 163 GLY A N 1
ATOM 1269 C CA . GLY A 1 163 ? 34.688 -0.335 -3.902 1 60.88 163 GLY A CA 1
ATOM 1270 C C . GLY A 1 163 ? 33.688 0.615 -3.285 1 60.88 163 GLY A C 1
ATOM 1271 O O . GLY A 1 163 ? 33.312 0.456 -2.123 1 60.88 163 GLY A O 1
ATOM 1272 N N . ASP A 1 164 ? 33.312 1.625 -3.939 1 79.88 164 ASP A N 1
ATOM 1273 C CA . ASP A 1 164 ? 32.469 2.57 -3.23 1 79.88 164 ASP A CA 1
ATOM 1274 C C . ASP A 1 164 ? 31 2.383 -3.617 1 79.88 164 ASP A C 1
ATOM 1276 O O . ASP A 1 164 ? 30.375 3.303 -4.141 1 79.88 164 ASP A O 1
ATOM 1280 N N . GLU A 1 165 ? 30.469 1.283 -3.457 1 86.44 165 GLU A N 1
ATOM 1281 C CA . GLU A 1 165 ? 29.109 0.901 -3.787 1 86.44 165 GLU A CA 1
ATOM 1282 C C . GLU A 1 165 ? 28.094 1.881 -3.188 1 86.44 165 GLU A C 1
ATOM 1284 O O . GLU A 1 165 ? 27.125 2.262 -3.846 1 86.44 165 GLU A O 1
ATOM 1289 N N . ALA A 1 166 ? 28.453 2.342 -2.094 1 87.88 166 ALA A N 1
ATOM 1290 C CA . ALA A 1 166 ? 27.547 3.264 -1.411 1 87.88 166 ALA A CA 1
ATOM 1291 C C . ALA A 1 166 ? 27.453 4.594 -2.156 1 87.88 166 ALA A C 1
ATOM 1293 O O . ALA A 1 166 ? 26.359 5.16 -2.291 1 87.88 166 ALA A O 1
ATOM 1294 N N . ASN A 1 167 ? 28.469 5.039 -2.648 1 91 167 ASN A N 1
ATOM 1295 C CA . ASN A 1 167 ? 28.484 6.312 -3.363 1 91 167 ASN A CA 1
ATOM 1296 C C . ASN A 1 167 ? 27.766 6.211 -4.703 1 91 167 ASN A C 1
ATOM 1298 O O . ASN A 1 167 ? 27.094 7.16 -5.133 1 91 167 ASN A O 1
ATOM 1302 N N . GLU A 1 168 ? 28.016 5.098 -5.316 1 93.56 168 GLU A N 1
ATOM 1303 C CA . GLU A 1 168 ? 27.312 4.887 -6.582 1 93.56 168 GLU A CA 1
ATOM 1304 C C . GLU A 1 168 ? 25.797 4.887 -6.387 1 93.56 168 GLU A C 1
ATOM 1306 O O . GLU A 1 168 ? 25.078 5.512 -7.16 1 93.56 168 GLU A O 1
ATOM 1311 N N . ILE A 1 169 ? 25.375 4.242 -5.355 1 95.5 169 ILE A N 1
ATOM 1312 C CA . ILE A 1 169 ? 23.953 4.199 -5.066 1 95.5 169 ILE A CA 1
ATOM 1313 C C . ILE A 1 169 ? 23.453 5.594 -4.699 1 95.5 169 ILE A C 1
ATOM 1315 O O . ILE A 1 169 ? 22.375 6.012 -5.133 1 95.5 169 ILE A O 1
ATOM 1319 N N . ALA A 1 170 ? 24.203 6.305 -4.016 1 95.25 170 ALA A N 1
ATOM 1320 C CA . ALA A 1 170 ? 23.844 7.664 -3.623 1 95.25 170 ALA A CA 1
ATOM 1321 C C . ALA A 1 170 ? 23.672 8.562 -4.844 1 95.25 170 ALA A C 1
ATOM 1323 O O . ALA A 1 170 ? 22.766 9.398 -4.883 1 95.25 170 ALA A O 1
ATOM 1324 N N . ALA A 1 171 ? 24.531 8.391 -5.77 1 95.44 171 ALA A N 1
ATOM 1325 C CA . ALA A 1 171 ? 24.438 9.18 -6.992 1 95.44 171 ALA A CA 1
ATOM 1326 C C . ALA A 1 171 ? 23.141 8.875 -7.738 1 95.44 171 ALA A C 1
ATOM 1328 O O . ALA A 1 171 ? 22.453 9.789 -8.203 1 95.44 171 ALA A O 1
ATOM 1329 N N . VAL A 1 172 ? 22.844 7.598 -7.832 1 96.88 172 VAL A N 1
ATOM 1330 C CA . VAL A 1 172 ? 21.609 7.164 -8.492 1 96.88 172 VAL A CA 1
ATOM 1331 C C . VAL A 1 172 ? 20.391 7.742 -7.773 1 96.88 172 VAL A C 1
ATOM 1333 O O . VAL A 1 172 ? 19.484 8.273 -8.406 1 96.88 172 VAL A O 1
ATOM 1336 N N . CYS A 1 173 ? 20.406 7.703 -6.48 1 97.44 173 CYS A N 1
ATOM 1337 C CA . CYS A 1 173 ? 19.281 8.18 -5.676 1 97.44 173 CYS A CA 1
ATOM 1338 C C . CYS A 1 173 ? 19.172 9.703 -5.746 1 97.44 173 CYS A C 1
ATOM 1340 O O . CYS A 1 173 ? 18.078 10.25 -5.742 1 97.44 173 CYS A O 1
ATOM 1342 N N . THR A 1 174 ? 20.266 10.359 -5.805 1 97.44 174 THR A N 1
ATOM 1343 C CA . THR A 1 174 ? 20.25 11.812 -5.922 1 97.44 174 THR A CA 1
ATOM 1344 C C . THR A 1 174 ? 19.609 12.242 -7.234 1 97.44 174 THR A C 1
ATOM 1346 O O . THR A 1 174 ? 18.781 13.156 -7.254 1 97.44 174 THR A O 1
ATOM 1349 N N . ASP A 1 175 ? 20.031 11.57 -8.242 1 97.5 175 ASP A N 1
ATOM 1350 C CA . ASP A 1 175 ? 19.438 11.859 -9.547 1 97.5 175 ASP A CA 1
ATOM 1351 C C . ASP A 1 175 ? 17.922 11.648 -9.531 1 97.5 175 ASP A C 1
ATOM 1353 O O . ASP A 1 175 ? 17.172 12.5 -10.008 1 97.5 175 ASP A O 1
ATOM 1357 N N . LEU A 1 176 ? 17.516 10.578 -8.969 1 98.25 176 LEU A N 1
ATOM 1358 C CA . LEU A 1 176 ? 16.078 10.273 -8.867 1 98.25 176 LEU A CA 1
ATOM 1359 C C . LEU A 1 176 ? 15.367 11.297 -7.996 1 98.25 176 LEU A C 1
ATOM 1361 O O . LEU A 1 176 ? 14.242 11.695 -8.297 1 98.25 176 LEU A O 1
ATOM 1365 N N . LEU A 1 177 ? 16.016 11.703 -6.98 1 98 177 LEU A N 1
ATOM 1366 C CA . LEU A 1 177 ? 15.461 12.695 -6.074 1 98 177 LEU A CA 1
ATOM 1367 C C . LEU A 1 177 ? 15.188 14.008 -6.805 1 98 177 LEU A C 1
ATOM 1369 O O . LEU A 1 177 ? 14.117 14.594 -6.648 1 98 177 LEU A O 1
ATOM 1373 N N . PHE A 1 178 ? 16.078 14.406 -7.621 1 97.12 178 PHE A N 1
ATOM 1374 C CA . PHE A 1 178 ? 15.914 15.648 -8.359 1 97.12 178 PHE A CA 1
ATOM 1375 C C . PHE A 1 178 ? 14.758 15.547 -9.352 1 97.12 178 PHE A C 1
ATOM 1377 O O . PHE A 1 178 ? 13.992 16.5 -9.523 1 97.12 178 PHE A O 1
ATOM 1384 N N . LYS A 1 179 ? 14.688 14.445 -9.922 1 98.19 179 LYS A N 1
ATOM 1385 C CA . LYS A 1 179 ? 13.586 14.234 -10.859 1 98.19 179 LYS A CA 1
ATOM 1386 C C . LYS A 1 179 ? 12.234 14.258 -10.141 1 98.19 179 LYS A C 1
ATOM 1388 O O . LYS A 1 179 ? 11.25 14.758 -10.68 1 98.19 179 LYS A O 1
ATOM 1393 N N . CYS A 1 180 ? 12.188 13.719 -8.938 1 98.5 180 CYS A N 1
ATOM 1394 C CA . CYS A 1 180 ? 10.969 13.781 -8.133 1 98.5 180 CYS A CA 1
ATOM 1395 C C . CYS A 1 180 ? 10.609 15.219 -7.801 1 98.5 180 CYS A C 1
ATOM 1397 O O . CYS A 1 180 ? 9.453 15.625 -7.949 1 98.5 180 CYS A O 1
ATOM 1399 N N . LEU A 1 181 ? 11.617 15.945 -7.426 1 97.81 181 LEU A N 1
ATOM 1400 C CA . LEU A 1 181 ? 11.375 17.328 -7.062 1 97.81 181 LEU A CA 1
ATOM 1401 C C . LEU A 1 181 ? 10.883 18.141 -8.266 1 97.81 181 LEU A C 1
ATOM 1403 O O . LEU A 1 181 ? 10.023 19 -8.125 1 97.81 181 LEU A O 1
ATOM 1407 N N . PHE A 1 182 ? 11.414 17.812 -9.359 1 97.69 182 PHE A N 1
ATOM 1408 C CA . PHE A 1 182 ? 10.984 18.469 -10.586 1 97.69 182 PHE A CA 1
ATOM 1409 C C . PHE A 1 182 ? 9.5 18.25 -10.828 1 97.69 182 PHE A C 1
ATOM 1411 O O . PHE A 1 182 ? 8.758 19.188 -11.117 1 97.69 182 PHE A O 1
ATOM 1418 N N . VAL A 1 183 ? 9.062 17.062 -10.656 1 98.19 183 VAL A N 1
ATOM 1419 C CA . VAL A 1 183 ? 7.66 16.703 -10.883 1 98.19 183 VAL A CA 1
ATOM 1420 C C . VAL A 1 183 ? 6.785 17.375 -9.82 1 98.19 183 VAL A C 1
ATOM 1422 O O . VAL A 1 183 ? 5.703 17.875 -10.133 1 98.19 183 VAL A O 1
ATOM 1425 N N . ILE A 1 184 ? 7.227 17.391 -8.609 1 98.31 184 ILE A N 1
ATOM 1426 C CA . ILE A 1 184 ? 6.484 18.016 -7.516 1 98.31 184 ILE A CA 1
ATOM 1427 C C . ILE A 1 184 ? 6.316 19.5 -7.793 1 98.31 184 ILE A C 1
ATOM 1429 O O . ILE A 1 184 ? 5.234 20.062 -7.598 1 98.31 184 ILE A O 1
ATOM 1433 N N . ASP A 1 185 ? 7.348 20.109 -8.273 1 97.88 185 ASP A N 1
ATOM 1434 C CA . ASP A 1 185 ? 7.309 21.531 -8.602 1 97.88 185 ASP A CA 1
ATOM 1435 C C . ASP A 1 185 ? 6.297 21.812 -9.711 1 97.88 185 ASP A C 1
ATOM 1437 O O . ASP A 1 185 ? 5.629 22.844 -9.703 1 97.88 185 ASP A O 1
ATOM 1441 N N . LEU A 1 186 ? 6.176 20.922 -10.594 1 96.88 186 LEU A N 1
ATOM 1442 C CA . LEU A 1 186 ? 5.348 21.125 -11.773 1 96.88 186 LEU A CA 1
ATOM 1443 C C . LEU A 1 186 ? 3.867 21.016 -11.422 1 96.88 186 LEU A C 1
ATOM 1445 O O . LEU A 1 186 ? 3.047 21.781 -11.945 1 96.88 186 LEU A O 1
ATOM 1449 N N . SER A 1 187 ? 3.523 20.062 -10.57 1 96.88 187 SER A N 1
ATOM 1450 C CA . SER A 1 187 ? 2.113 19.844 -10.266 1 96.88 187 SER A CA 1
ATOM 1451 C C . SER A 1 187 ? 1.884 19.703 -8.766 1 96.88 187 SER A C 1
ATOM 1453 O O . SER A 1 187 ? 1.328 18.703 -8.305 1 96.88 187 SER A O 1
ATOM 1455 N N . PRO A 1 188 ? 2.104 20.766 -8.07 1 97.12 188 PRO A N 1
ATOM 1456 C CA . PRO A 1 188 ? 2.012 20.641 -6.609 1 97.12 188 PRO A CA 1
ATOM 1457 C C . PRO A 1 188 ? 0.578 20.453 -6.121 1 97.12 188 PRO A C 1
ATOM 1459 O O . PRO A 1 188 ? 0.347 19.766 -5.125 1 97.12 188 PRO A O 1
ATOM 1462 N N . ALA A 1 189 ? -0.38 20.984 -6.785 1 96.62 189 ALA A N 1
ATOM 1463 C CA . ALA A 1 189 ? -1.77 20.891 -6.344 1 96.62 189 ALA A CA 1
ATOM 1464 C C . ALA A 1 189 ? -2.232 19.438 -6.262 1 96.62 189 ALA A C 1
ATOM 1466 O O . ALA A 1 189 ? -2.832 19.031 -5.266 1 96.62 189 ALA A O 1
ATOM 1467 N N . VAL A 1 190 ? -1.893 18.672 -7.273 1 96.69 190 VAL A N 1
ATOM 1468 C CA . VAL A 1 190 ? -2.285 17.266 -7.328 1 96.69 190 VAL A CA 1
ATOM 1469 C C . VAL A 1 190 ? -1.445 16.453 -6.344 1 96.69 190 VAL A C 1
ATOM 1471 O O . VAL A 1 190 ? -1.974 15.617 -5.613 1 96.69 190 VAL A O 1
ATOM 1474 N N . VAL A 1 191 ? -0.227 16.75 -6.23 1 98.06 191 VAL A N 1
ATOM 1475 C CA . VAL A 1 191 ? 0.729 15.984 -5.441 1 98.06 191 VAL A CA 1
ATOM 1476 C C . VAL A 1 191 ? 0.453 16.188 -3.953 1 98.06 191 VAL A C 1
ATOM 1478 O O . VAL A 1 191 ? 0.369 15.211 -3.197 1 98.06 191 VAL A O 1
ATOM 1481 N N . LEU A 1 192 ? 0.224 17.406 -3.543 1 98.06 192 LEU A N 1
ATOM 1482 C CA . LEU A 1 192 ? 0.073 17.734 -2.129 1 98.06 192 LEU A CA 1
ATOM 1483 C C . LEU A 1 192 ? -1.279 17.266 -1.604 1 98.06 192 LEU A C 1
ATOM 1485 O O . LEU A 1 192 ? -1.479 17.172 -0.391 1 98.06 192 LEU A O 1
ATOM 1489 N N . HIS A 1 193 ? -2.145 16.984 -2.48 1 95.88 193 HIS A N 1
ATOM 1490 C CA . HIS A 1 193 ? -3.479 16.547 -2.084 1 95.88 193 HIS A CA 1
ATOM 1491 C C . HIS A 1 193 ? -3.504 15.055 -1.794 1 95.88 193 HIS A C 1
ATOM 1493 O O . HIS A 1 193 ? -4.465 14.547 -1.208 1 95.88 193 HIS A O 1
ATOM 1499 N N . GLN A 1 194 ? -2.504 14.375 -2.043 1 95.81 194 GLN A N 1
ATOM 1500 C CA . GLN A 1 194 ? -2.449 12.93 -1.843 1 95.81 194 GLN A CA 1
ATOM 1501 C C . GLN A 1 194 ? -2.307 12.586 -0.363 1 95.81 194 GLN A C 1
ATOM 1503 O O . GLN A 1 194 ? -1.656 13.312 0.39 1 95.81 194 GLN A O 1
ATOM 1508 N N . GLU A 1 195 ? -2.799 11.414 -0.017 1 95 195 GLU A N 1
ATOM 1509 C CA . GLU A 1 195 ? -2.699 10.93 1.354 1 95 195 GLU A CA 1
ATOM 1510 C C . GLU A 1 195 ? -1.245 10.664 1.742 1 95 195 GLU A C 1
ATOM 1512 O O . GLU A 1 195 ? -0.867 10.836 2.902 1 95 195 GLU A O 1
ATOM 1517 N N . ARG A 1 196 ? -0.527 10.352 0.741 1 96.19 196 ARG A N 1
ATOM 1518 C CA . ARG A 1 196 ? 0.864 10 1.001 1 96.19 196 ARG A CA 1
ATOM 1519 C C . ARG A 1 196 ? 1.645 11.195 1.535 1 96.19 196 ARG A C 1
ATOM 1521 O O . ARG A 1 196 ? 2.678 11.023 2.188 1 96.19 196 ARG A O 1
ATOM 1528 N N . PHE A 1 197 ? 1.184 12.406 1.233 1 98 197 PHE A N 1
ATOM 1529 C CA . PHE A 1 197 ? 1.832 13.594 1.776 1 98 197 PHE A CA 1
ATOM 1530 C C . PHE A 1 197 ? 1.815 13.57 3.301 1 98 197 PHE A C 1
ATOM 1532 O O . PHE A 1 197 ? 2.773 14 3.943 1 98 197 PHE A O 1
ATOM 1539 N N . GLU A 1 198 ? 0.771 12.984 3.861 1 96.62 198 GLU A N 1
ATOM 1540 C CA . GLU A 1 198 ? 0.593 12.93 5.309 1 96.62 198 GLU A CA 1
ATOM 1541 C C . GLU A 1 198 ? 1.546 11.922 5.945 1 96.62 198 GLU A C 1
ATOM 1543 O O . GLU A 1 198 ? 1.708 11.898 7.168 1 96.62 198 GLU A O 1
ATOM 1548 N N . GLU A 1 199 ? 2.186 11.133 5.074 1 96 199 GLU A N 1
ATOM 1549 C CA . GLU A 1 199 ? 3.084 10.102 5.578 1 96 199 GLU A CA 1
ATOM 1550 C C . GLU A 1 199 ? 4.531 10.578 5.574 1 96 199 GLU A C 1
ATOM 1552 O O . GLU A 1 199 ? 5.414 9.898 6.105 1 96 199 GLU A O 1
ATOM 1557 N N . LEU A 1 200 ? 4.793 11.719 5.012 1 97.5 200 LEU A N 1
ATOM 1558 C CA . LEU A 1 200 ? 6.156 12.227 4.895 1 97.5 200 LEU A CA 1
ATOM 1559 C C . LEU A 1 200 ? 6.699 12.633 6.262 1 97.5 200 LEU A C 1
ATOM 1561 O O . LEU A 1 200 ? 5.934 12.977 7.164 1 97.5 200 LEU A O 1
ATOM 1565 N N . SER A 1 201 ? 8.023 12.57 6.383 1 96.25 201 SER A N 1
ATOM 1566 C CA . SER A 1 201 ? 8.688 13.031 7.602 1 96.25 201 SER A CA 1
ATOM 1567 C C . SER A 1 201 ? 8.695 14.555 7.688 1 96.25 201 SER A C 1
ATOM 1569 O O . SER A 1 201 ? 8.461 15.234 6.688 1 96.25 201 SER A O 1
ATOM 1571 N N . VAL A 1 202 ? 8.961 15.023 8.883 1 96.81 202 VAL A N 1
ATOM 1572 C CA . VAL A 1 202 ? 8.992 16.469 9.109 1 96.81 202 VAL A CA 1
ATOM 1573 C C . VAL A 1 202 ? 10.055 17.109 8.227 1 96.81 202 VAL A C 1
ATOM 1575 O O . VAL A 1 202 ? 9.852 18.188 7.676 1 96.81 202 VAL A O 1
ATOM 1578 N N . GLN A 1 203 ? 11.133 16.438 8.023 1 95.56 203 GLN A N 1
ATOM 1579 C CA . GLN A 1 203 ? 12.219 16.969 7.207 1 95.56 203 GLN A CA 1
ATOM 1580 C C . GLN A 1 203 ? 11.812 17.047 5.738 1 95.56 203 GLN A C 1
ATOM 1582 O O . GLN A 1 203 ? 12.125 18.031 5.059 1 95.56 203 GLN A O 1
ATOM 1587 N N . GLU A 1 204 ? 11.141 16.047 5.312 1 97.06 204 GLU A N 1
ATOM 1588 C CA . GLU A 1 204 ? 10.688 16.016 3.926 1 97.06 204 GLU A CA 1
ATOM 1589 C C . GLU A 1 204 ? 9.672 17.125 3.658 1 97.06 204 GLU A C 1
ATOM 1591 O O . GLU A 1 204 ? 9.734 17.797 2.631 1 97.06 204 GLU A O 1
ATOM 1596 N N . VAL A 1 205 ? 8.766 17.297 4.602 1 98.12 205 VAL A N 1
ATOM 1597 C CA . VAL A 1 205 ? 7.734 18.328 4.469 1 98.12 205 VAL A CA 1
ATOM 1598 C C . VAL A 1 205 ? 8.383 19.703 4.492 1 98.12 205 VAL A C 1
ATOM 1600 O O . VAL A 1 205 ? 8.023 20.578 3.701 1 98.12 205 VAL A O 1
ATOM 1603 N N . ALA A 1 206 ? 9.312 19.891 5.375 1 97.44 206 ALA A N 1
ATOM 1604 C CA . ALA A 1 206 ? 10.023 21.172 5.457 1 97.44 206 ALA A CA 1
ATOM 1605 C C . ALA A 1 206 ? 10.734 21.484 4.141 1 97.44 206 ALA A C 1
ATOM 1607 O O . ALA A 1 206 ? 10.656 22.609 3.648 1 97.44 206 ALA A O 1
ATOM 1608 N N . HIS A 1 207 ? 11.336 20.484 3.625 1 96.12 207 HIS A N 1
ATOM 1609 C CA . HIS A 1 207 ? 12.07 20.641 2.375 1 96.12 207 HIS A CA 1
ATOM 1610 C C . HIS A 1 207 ? 11.133 21.047 1.237 1 96.12 207 HIS A C 1
ATOM 1612 O O . HIS A 1 207 ? 11.453 21.938 0.45 1 96.12 207 HIS A O 1
ATOM 1618 N N . LEU A 1 208 ? 10.031 20.469 1.149 1 97.69 208 LEU A N 1
ATOM 1619 C CA . LEU A 1 208 ? 9.086 20.75 0.082 1 97.69 208 LEU A CA 1
ATOM 1620 C C . LEU A 1 208 ? 8.453 22.125 0.275 1 97.69 208 LEU A C 1
ATOM 1622 O O . LEU A 1 208 ? 8.32 22.891 -0.683 1 97.69 208 LEU A O 1
ATOM 1626 N N . ALA A 1 209 ? 8.102 22.438 1.495 1 97.38 209 ALA A N 1
ATOM 1627 C CA . ALA A 1 209 ? 7.371 23.672 1.795 1 97.38 209 ALA A CA 1
ATOM 1628 C C . ALA A 1 209 ? 8.234 24.891 1.538 1 97.38 209 ALA A C 1
ATOM 1630 O O . ALA A 1 209 ? 7.727 25.953 1.169 1 97.38 209 ALA A O 1
ATOM 1631 N N . ARG A 1 210 ? 9.516 24.75 1.646 1 95 210 ARG A N 1
ATOM 1632 C CA . ARG A 1 210 ? 10.422 25.891 1.547 1 95 210 ARG A CA 1
ATOM 1633 C C . ARG A 1 210 ? 10.82 26.156 0.098 1 95 210 ARG A C 1
ATOM 1635 O O . ARG A 1 210 ? 11.484 27.141 -0.203 1 95 210 ARG A O 1
ATOM 1642 N N . ARG A 1 211 ? 10.477 25.281 -0.738 1 95.62 211 ARG A N 1
ATOM 1643 C CA . ARG A 1 211 ? 10.938 25.391 -2.117 1 95.62 211 ARG A CA 1
ATOM 1644 C C . ARG A 1 211 ? 10.359 26.625 -2.799 1 95.62 211 ARG A C 1
ATOM 1646 O O . ARG A 1 211 ? 9.148 26.844 -2.752 1 95.62 211 ARG A O 1
ATOM 1653 N N . ASP A 1 212 ? 11.195 27.297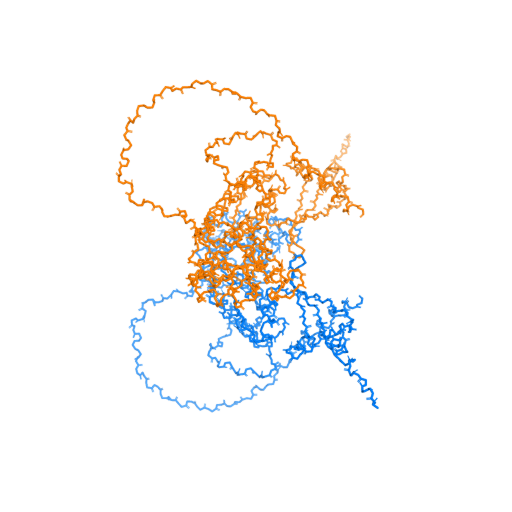 -3.504 1 95.5 212 ASP A N 1
ATOM 1654 C CA . ASP A 1 212 ? 10.781 28.5 -4.227 1 95.5 212 ASP A CA 1
ATOM 1655 C C . ASP A 1 212 ? 10.227 28.141 -5.605 1 95.5 212 ASP A C 1
ATOM 1657 O O . ASP A 1 212 ? 9.586 28.969 -6.258 1 95.5 212 ASP A O 1
ATOM 1661 N N . THR A 1 213 ? 10.391 26.922 -6.012 1 95.69 213 THR A N 1
ATOM 1662 C CA . THR A 1 213 ? 10.062 26.531 -7.379 1 95.69 213 THR A CA 1
ATOM 1663 C C . THR A 1 213 ? 8.711 25.828 -7.438 1 95.69 213 THR A C 1
ATOM 1665 O O . THR A 1 213 ? 8.273 25.391 -8.508 1 95.69 213 THR A O 1
ATOM 1668 N N . LEU A 1 214 ? 8.039 25.781 -6.277 1 96.31 214 LEU A N 1
ATOM 1669 C CA . LEU A 1 214 ? 6.719 25.156 -6.293 1 96.31 214 LEU A CA 1
ATOM 1670 C C . LEU A 1 214 ? 5.746 25.984 -7.137 1 96.31 214 LEU A C 1
ATOM 1672 O O . LEU A 1 214 ? 5.508 27.156 -6.852 1 96.31 214 LEU A O 1
ATOM 1676 N N . ASN A 1 215 ? 5.223 25.406 -8.156 1 95.75 215 ASN A N 1
ATOM 1677 C CA . ASN A 1 215 ? 4.266 26.078 -9.031 1 95.75 215 ASN A CA 1
ATOM 1678 C C . ASN A 1 215 ? 2.859 26.062 -8.438 1 95.75 215 ASN A C 1
ATOM 1680 O O . ASN A 1 215 ? 1.979 25.359 -8.953 1 95.75 215 ASN A O 1
ATOM 1684 N N . LEU A 1 216 ? 2.635 26.875 -7.473 1 95.44 216 LEU A N 1
ATOM 1685 C CA . LEU A 1 216 ? 1.36 26.922 -6.766 1 95.44 216 LEU A CA 1
ATOM 1686 C C . LEU A 1 216 ? 0.458 28 -7.355 1 95.44 216 LEU A C 1
ATOM 1688 O O . LEU A 1 216 ? 0.899 29.141 -7.586 1 95.44 216 LEU A O 1
ATOM 1692 N N . SER A 1 217 ? -0.794 27.688 -7.656 1 93.38 217 SER A N 1
ATOM 1693 C CA . SER A 1 217 ? -1.777 28.688 -8.039 1 93.38 217 SER A CA 1
ATOM 1694 C C . SER A 1 217 ? -2.17 29.562 -6.848 1 93.38 217 SER A C 1
ATOM 1696 O O . SER A 1 217 ? -2.5 30.734 -7.016 1 93.38 217 SER A O 1
ATOM 1698 N N . SER A 1 218 ? -2.143 28.969 -5.734 1 95.06 218 SER A N 1
ATOM 1699 C CA . SER A 1 218 ? -2.447 29.672 -4.488 1 95.06 218 SER A CA 1
ATOM 1700 C C . SER A 1 218 ? -1.688 29.062 -3.314 1 95.06 218 SER A C 1
ATOM 1702 O O . SER A 1 218 ? -1.559 27.844 -3.219 1 95.06 218 SER A O 1
ATOM 1704 N N . GLU A 1 219 ? -1.28 29.906 -2.43 1 96.88 219 GLU A N 1
ATOM 1705 C CA . GLU A 1 219 ? -0.557 29.438 -1.252 1 96.88 219 GLU A CA 1
ATOM 1706 C C . GLU A 1 219 ? -1.482 28.688 -0.297 1 96.88 219 GLU A C 1
ATOM 1708 O O . GLU A 1 219 ? -1.018 27.969 0.6 1 96.88 219 GLU A O 1
ATOM 1713 N N . CYS A 1 220 ? -2.729 28.812 -0.554 1 96.12 220 CYS A N 1
ATOM 1714 C CA . CYS A 1 220 ? -3.709 28.109 0.265 1 96.12 220 CYS A CA 1
ATOM 1715 C C . CYS A 1 220 ? -3.574 26.594 0.099 1 96.12 220 CYS A C 1
ATOM 1717 O O . CYS A 1 220 ? -3.848 25.844 1.031 1 96.12 220 CYS A O 1
ATOM 1719 N N . ILE A 1 221 ? -3.146 26.172 -1.03 1 97.19 221 ILE A N 1
ATOM 1720 C CA . ILE A 1 221 ? -2.982 24.75 -1.318 1 97.19 221 ILE A CA 1
ATOM 1721 C C . ILE A 1 221 ? -1.917 24.156 -0.4 1 97.19 221 ILE A C 1
ATOM 1723 O O . ILE A 1 221 ? -2.131 23.109 0.215 1 97.19 221 ILE A O 1
ATOM 1727 N N . LEU A 1 222 ? -0.853 24.922 -0.317 1 98.12 222 LEU A N 1
ATOM 1728 C CA . LEU A 1 222 ? 0.228 24.469 0.55 1 98.12 222 LEU A CA 1
ATOM 1729 C C . LEU A 1 222 ? -0.207 24.469 2.012 1 98.12 222 LEU A C 1
ATOM 1731 O O . LEU A 1 222 ? 0.043 23.516 2.744 1 98.12 222 LEU A O 1
ATOM 1735 N N . PHE A 1 223 ? -0.858 25.547 2.402 1 98 223 PHE A N 1
ATOM 1736 C CA . PHE A 1 223 ? -1.296 25.641 3.789 1 98 223 PHE A CA 1
ATOM 1737 C C . PHE A 1 223 ? -2.223 24.484 4.148 1 98 223 PHE A C 1
ATOM 1739 O O . PHE A 1 223 ? -2.068 23.859 5.203 1 98 223 PHE A O 1
ATOM 1746 N N . SER A 1 224 ? -3.143 24.219 3.283 1 97.25 224 SER A N 1
ATOM 1747 C CA . SER A 1 224 ? -4.102 23.156 3.529 1 97.25 224 SER A CA 1
ATOM 1748 C C . SER A 1 224 ? -3.398 21.797 3.666 1 97.25 224 SER A C 1
ATOM 1750 O O . SER A 1 224 ? -3.76 21 4.523 1 97.25 224 SER A O 1
ATOM 1752 N N . ALA A 1 225 ? -2.461 21.531 2.828 1 98 225 ALA A N 1
ATOM 1753 C CA . ALA A 1 225 ? -1.688 20.297 2.893 1 98 225 ALA A CA 1
ATOM 1754 C C . ALA A 1 225 ? -0.931 20.188 4.211 1 98 225 ALA A C 1
ATOM 1756 O O . ALA A 1 225 ? -0.903 19.125 4.836 1 98 225 ALA A O 1
ATOM 1757 N N . LEU A 1 226 ? -0.358 21.297 4.613 1 98.5 226 LEU A N 1
ATOM 1758 C CA . LEU A 1 226 ? 0.396 21.312 5.859 1 98.5 226 LEU A CA 1
ATOM 1759 C C . LEU A 1 226 ? -0.527 21.109 7.059 1 98.5 226 LEU A C 1
ATOM 1761 O O . LEU A 1 226 ? -0.15 20.453 8.031 1 98.5 226 LEU A O 1
ATOM 1765 N N . ASP A 1 227 ? -1.665 21.719 6.941 1 97.81 227 ASP A N 1
ATOM 1766 C CA . ASP A 1 227 ? -2.654 21.531 7.996 1 97.81 227 ASP A CA 1
ATOM 1767 C C . ASP A 1 227 ? -3.027 20.047 8.141 1 97.81 227 ASP A C 1
ATOM 1769 O O . ASP A 1 227 ? -3.094 19.531 9.25 1 97.81 227 ASP A O 1
ATOM 1773 N N . ARG A 1 228 ? -3.232 19.375 7.074 1 96 228 ARG A N 1
ATOM 1774 C CA . ARG A 1 228 ? -3.551 17.953 7.078 1 96 228 ARG A CA 1
ATOM 1775 C C . ARG A 1 228 ? -2.381 17.141 7.605 1 96 228 ARG A C 1
ATOM 1777 O O . ARG A 1 228 ? -2.574 16.203 8.383 1 96 228 ARG A O 1
ATOM 1784 N N . TRP A 1 229 ? -1.265 17.484 7.129 1 98 229 TRP A N 1
ATOM 1785 C CA . TRP A 1 229 ? -0.073 16.781 7.598 1 98 229 TRP A CA 1
ATOM 1786 C C . TRP A 1 229 ? 0.095 16.938 9.102 1 98 229 TRP A C 1
ATOM 1788 O O . TRP A 1 229 ? 0.414 15.969 9.805 1 98 229 TRP A O 1
ATOM 1798 N N . ALA A 1 230 ? -0.081 18.141 9.602 1 98.31 230 ALA A N 1
ATOM 1799 C CA . ALA A 1 230 ? 0.057 18.422 11.031 1 98.31 230 ALA A CA 1
ATOM 1800 C C . ALA A 1 230 ? -0.933 17.609 11.852 1 98.31 230 ALA A C 1
ATOM 1802 O O . ALA A 1 230 ? -0.593 17.109 12.93 1 98.31 230 ALA A O 1
ATOM 1803 N N . ALA A 1 231 ? -2.119 17.516 11.328 1 96.12 231 ALA A N 1
ATOM 1804 C CA . ALA A 1 231 ? -3.119 16.703 12.008 1 96.12 231 ALA A CA 1
ATOM 1805 C C . ALA A 1 231 ? -2.666 15.25 12.109 1 96.12 231 ALA A C 1
ATOM 1807 O O . ALA A 1 231 ? -2.76 14.633 13.172 1 96.12 231 ALA A O 1
ATOM 1808 N N . ALA A 1 232 ? -2.18 14.727 11.062 1 95.69 232 ALA A N 1
ATOM 1809 C CA . ALA A 1 232 ? -1.689 13.352 11.031 1 95.69 232 ALA A CA 1
ATOM 1810 C C . ALA A 1 232 ? -0.488 13.18 11.961 1 95.69 232 ALA A C 1
ATOM 1812 O O . ALA A 1 232 ? -0.39 12.18 12.68 1 95.69 232 ALA A O 1
ATOM 1813 N N . GLU A 1 233 ? 0.37 14.156 11.914 1 96.81 233 GLU A N 1
ATOM 1814 C CA . GLU A 1 233 ? 1.562 14.094 12.758 1 96.81 233 GLU A CA 1
ATOM 1815 C C . GLU A 1 233 ? 1.196 14.148 14.234 1 96.81 233 GLU A C 1
ATOM 1817 O O . GLU A 1 233 ? 1.815 13.469 15.062 1 96.81 233 GLU A O 1
ATOM 1822 N N . CYS A 1 234 ? 0.23 14.945 14.57 1 96.25 234 CYS A N 1
ATOM 1823 C CA . CYS A 1 234 ? -0.262 14.969 15.945 1 96.25 234 CYS A CA 1
ATOM 1824 C C . CYS A 1 234 ? -0.73 13.586 16.375 1 96.25 234 CYS A C 1
ATOM 1826 O O . CYS A 1 234 ? -0.332 13.102 17.438 1 96.25 234 CYS A O 1
ATOM 1828 N N . ARG A 1 235 ? -1.428 12.977 15.57 1 93.88 235 ARG A N 1
ATOM 1829 C CA . ARG A 1 235 ? -1.959 11.656 15.891 1 93.88 235 ARG A CA 1
ATOM 1830 C C . ARG A 1 235 ? -0.838 10.625 16.016 1 93.88 235 ARG A C 1
ATOM 1832 O O . ARG A 1 235 ? -0.894 9.734 16.859 1 93.88 235 ARG A O 1
ATOM 1839 N N . ARG A 1 236 ? 0.122 10.75 15.18 1 93.94 236 ARG A N 1
ATOM 1840 C CA . ARG A 1 236 ? 1.266 9.844 15.234 1 93.94 236 ARG A CA 1
ATOM 1841 C C . ARG A 1 236 ? 2.002 9.977 16.562 1 93.94 236 ARG A C 1
ATOM 1843 O O . ARG A 1 236 ? 2.523 8.984 17.078 1 93.94 236 ARG A O 1
ATOM 1850 N N . GLN A 1 237 ? 1.928 11.195 17.094 1 92.56 237 GLN A N 1
ATOM 1851 C CA . GLN A 1 237 ? 2.635 11.461 18.344 1 92.56 237 GLN A CA 1
ATOM 1852 C C . GLN A 1 237 ? 1.722 11.25 19.547 1 92.56 237 GLN A C 1
ATOM 1854 O O . GLN A 1 237 ? 2.123 11.492 20.688 1 92.56 237 GLN A O 1
ATOM 1859 N N . GLY A 1 238 ? 0.537 10.922 19.312 1 87.19 238 GLY A N 1
ATOM 1860 C CA . GLY A 1 238 ? -0.402 10.664 20.391 1 87.19 238 GLY A CA 1
ATOM 1861 C C . GLY A 1 238 ? -1.056 11.922 20.922 1 87.19 238 GLY A C 1
ATOM 1862 O O . GLY A 1 238 ? -1.451 11.977 22.094 1 87.19 238 GLY A O 1
ATOM 1863 N N . LEU A 1 239 ? -1.095 12.969 20.125 1 91.31 239 LEU A N 1
ATOM 1864 C CA . LEU A 1 239 ? -1.696 14.242 20.516 1 91.31 239 LEU A CA 1
ATOM 1865 C C . LEU A 1 239 ? -2.996 14.477 19.75 1 91.31 239 LEU A C 1
ATOM 1867 O O . LEU A 1 239 ? -3.178 13.953 18.641 1 91.31 239 LEU A O 1
ATOM 1871 N N . GLU A 1 240 ? -3.893 15.188 20.328 1 90.88 240 GLU A N 1
ATOM 1872 C CA . GLU A 1 240 ? -5.098 15.609 19.609 1 90.88 240 GLU A CA 1
ATOM 1873 C C . GLU A 1 240 ? -4.797 16.734 18.625 1 90.88 240 GLU A C 1
ATOM 1875 O O . GLU A 1 240 ? -4.059 17.672 18.953 1 90.88 240 GLU A O 1
ATOM 1880 N N . PRO A 1 241 ? -5.398 16.609 17.531 1 94.19 241 PRO A N 1
ATOM 1881 C CA . PRO A 1 241 ? -5.105 17.625 16.516 1 94.19 241 PRO A CA 1
ATOM 1882 C C . PRO A 1 241 ? -5.812 18.953 16.781 1 94.19 241 PRO A C 1
ATOM 1884 O O . PRO A 1 241 ? -6.645 19.391 15.984 1 94.19 241 PRO A O 1
ATOM 1887 N N . LEU A 1 242 ? -5.434 19.578 17.797 1 94.44 242 LEU A N 1
ATOM 1888 C CA . LEU A 1 242 ? -5.871 20.922 18.125 1 94.44 242 LEU A CA 1
ATOM 1889 C C . LEU A 1 242 ? -4.938 21.969 17.516 1 94.44 242 LEU A C 1
ATOM 1891 O O . LEU A 1 242 ? -3.783 21.656 17.219 1 94.44 242 LEU A O 1
ATOM 1895 N N . PRO A 1 243 ? -5.441 23.172 17.344 1 95.38 243 PRO A N 1
ATOM 1896 C CA . PRO A 1 243 ? -4.625 24.188 16.672 1 95.38 243 PRO A CA 1
ATOM 1897 C C . PRO A 1 243 ? -3.268 24.391 17.344 1 95.38 243 PRO A C 1
ATOM 1899 O O . PRO A 1 243 ? -2.246 24.484 16.656 1 95.38 243 PRO A O 1
ATOM 1902 N N . PHE A 1 244 ? -3.285 24.344 18.656 1 94.75 244 PHE A N 1
ATOM 1903 C CA . PHE A 1 244 ? -2.031 24.578 19.359 1 94.75 244 PHE A CA 1
ATOM 1904 C C . PHE A 1 244 ? -1.057 23.422 19.125 1 94.75 244 PHE A C 1
ATOM 1906 O O . PHE A 1 244 ? 0.144 23.656 18.953 1 94.75 244 PHE A O 1
ATOM 1913 N N . ASN A 1 245 ? -1.516 22.188 19.141 1 96.19 245 ASN A N 1
ATOM 1914 C CA . ASN A 1 245 ? -0.671 21.031 18.891 1 96.19 245 ASN A CA 1
ATOM 1915 C C . ASN A 1 245 ? -0.179 21 17.438 1 96.19 245 ASN A C 1
ATOM 1917 O O . ASN A 1 245 ? 0.97 20.641 17.188 1 96.19 245 ASN A O 1
ATOM 1921 N N . LYS A 1 246 ? -1.065 21.344 16.531 1 97.19 246 LYS A N 1
ATOM 1922 C CA . LYS A 1 246 ? -0.686 21.391 15.125 1 97.19 246 LYS A CA 1
ATOM 1923 C C . LYS A 1 246 ? 0.43 22.406 14.891 1 97.19 246 LYS A C 1
ATOM 1925 O O . LYS A 1 246 ? 1.37 22.141 14.141 1 97.19 246 LYS A O 1
ATOM 1930 N N . ARG A 1 247 ? 0.318 23.562 15.531 1 96.19 247 ARG A N 1
ATOM 1931 C CA . ARG A 1 247 ? 1.357 24.578 15.43 1 96.19 247 ARG A CA 1
ATOM 1932 C C . ARG A 1 247 ? 2.688 24.062 15.961 1 96.19 247 ARG A C 1
ATOM 1934 O O . ARG A 1 247 ? 3.742 24.328 15.383 1 96.19 247 ARG A O 1
ATOM 1941 N N . ALA A 1 248 ? 2.605 23.328 17 1 96.12 248 ALA A N 1
ATOM 1942 C CA . ALA A 1 248 ? 3.814 22.812 17.641 1 96.12 248 ALA A CA 1
ATOM 1943 C C . ALA A 1 248 ? 4.547 21.844 16.734 1 96.12 248 ALA A C 1
ATOM 1945 O O . ALA A 1 248 ? 5.777 21.875 16.641 1 96.12 248 ALA A O 1
ATOM 1946 N N . VAL A 1 249 ? 3.775 21.031 16.047 1 96.62 249 VAL A N 1
ATOM 1947 C CA . VAL A 1 249 ? 4.418 20.016 15.219 1 96.62 249 VAL A CA 1
ATOM 1948 C C . VAL A 1 249 ? 4.945 20.656 13.938 1 96.62 249 VAL A C 1
ATOM 1950 O O . VAL A 1 249 ? 5.91 20.156 13.344 1 96.62 249 VAL A O 1
ATOM 1953 N N . LEU A 1 250 ? 4.367 21.734 13.273 1 95.25 250 LEU A N 1
ATOM 1954 C CA . LEU A 1 250 ? 4.797 22.438 12.062 1 95.25 250 LEU A CA 1
ATOM 1955 C C . LEU A 1 250 ? 6.035 23.281 12.328 1 95.25 250 LEU A C 1
ATOM 1957 O O . LEU A 1 250 ? 6.777 23.609 11.406 1 95.25 250 LEU A O 1
ATOM 1961 N N . SER A 1 251 ? 6.602 23.328 13.422 1 92.19 251 SER A N 1
ATOM 1962 C CA . SER A 1 251 ? 7.668 24.266 13.75 1 92.19 251 SER A CA 1
ATOM 1963 C C . SER A 1 251 ? 7.434 25.609 13.086 1 92.19 251 SER A C 1
ATOM 1965 O O . SER A 1 251 ? 6.656 25.719 12.133 1 92.19 251 SER A O 1
ATOM 1967 N N . ASP A 1 252 ? 8.109 26.625 13.461 1 92.69 252 ASP A N 1
ATOM 1968 C CA . ASP A 1 252 ? 7.996 27.969 12.891 1 92.69 252 ASP A CA 1
ATOM 1969 C C . ASP A 1 252 ? 8.531 28 11.461 1 92.69 252 ASP A C 1
ATOM 1971 O O . ASP A 1 252 ? 7.969 28.672 10.594 1 92.69 252 ASP A O 1
ATOM 1975 N N . GLU A 1 253 ? 9.555 27.234 11.258 1 92.56 253 GLU A N 1
ATOM 1976 C CA . GLU A 1 253 ? 10.18 27.203 9.938 1 92.56 253 GLU A CA 1
ATOM 1977 C C . GLU A 1 253 ? 9.203 26.734 8.867 1 92.56 253 GLU A C 1
ATOM 1979 O O . GLU A 1 253 ? 9.109 27.328 7.797 1 92.56 253 GLU A O 1
ATOM 1984 N N . ILE A 1 254 ? 8.453 25.703 9.18 1 96.31 254 ILE A N 1
ATOM 1985 C CA . ILE A 1 254 ? 7.504 25.141 8.219 1 96.31 254 ILE A CA 1
ATOM 1986 C C . ILE A 1 254 ? 6.273 26.031 8.125 1 96.31 254 ILE A C 1
ATOM 1988 O O . ILE A 1 254 ? 5.801 26.344 7.031 1 96.31 254 ILE A O 1
ATOM 1992 N N . CYS A 1 255 ? 5.805 26.469 9.242 1 95.81 255 CYS A N 1
ATOM 1993 C CA . CYS A 1 255 ? 4.59 27.266 9.297 1 95.81 255 CYS A CA 1
ATOM 1994 C C . CYS A 1 255 ? 4.742 28.547 8.469 1 95.81 255 CYS A C 1
ATOM 1996 O O . CYS A 1 255 ? 3.832 28.922 7.727 1 95.81 255 CYS A O 1
ATOM 1998 N N . PHE A 1 256 ? 5.902 29.141 8.523 1 95.56 256 PHE A N 1
ATOM 1999 C CA . PHE A 1 256 ? 6.078 30.422 7.867 1 95.56 256 PHE A CA 1
ATOM 2000 C C . PHE A 1 256 ? 6.75 30.25 6.512 1 95.56 256 PHE A C 1
ATOM 2002 O O . PHE A 1 256 ? 7.133 31.234 5.871 1 95.56 256 PHE A O 1
ATOM 2009 N N . SER A 1 257 ? 6.922 29 6.102 1 95.38 257 SER A N 1
ATOM 2010 C CA . SER A 1 257 ? 7.316 28.766 4.719 1 95.38 257 SER A CA 1
ATOM 2011 C C . SER A 1 257 ? 6.191 29.109 3.75 1 95.38 257 SER A C 1
ATOM 2013 O O . SER A 1 257 ? 6.438 29.359 2.566 1 95.38 257 SER A O 1
ATOM 2015 N N . VAL A 1 258 ? 4.992 29.109 4.277 1 97.25 258 VAL A N 1
ATOM 2016 C CA . VAL A 1 258 ? 3.848 29.562 3.49 1 97.25 258 VAL A CA 1
ATOM 2017 C C . VAL A 1 258 ? 3.922 31.078 3.287 1 97.25 258 VAL A C 1
ATOM 2019 O O . VAL A 1 258 ? 4.188 31.828 4.234 1 97.25 258 VAL A O 1
ATOM 2022 N N . ARG A 1 259 ? 3.73 31.469 2.119 1 96.12 259 ARG A N 1
ATOM 2023 C CA . ARG A 1 259 ? 3.777 32.906 1.812 1 96.12 259 ARG A CA 1
ATOM 2024 C C . ARG A 1 259 ? 2.395 33.531 1.939 1 96.12 259 ARG A C 1
ATOM 2026 O O . ARG A 1 259 ? 1.758 33.844 0.934 1 96.12 259 ARG A O 1
ATOM 2033 N N . TYR A 1 260 ? 2.027 33.844 3.154 1 96.31 260 TYR A N 1
ATOM 2034 C CA . TYR A 1 260 ? 0.693 34.312 3.512 1 96.31 260 TYR A CA 1
ATOM 2035 C C . TYR A 1 260 ? 0.371 35.625 2.816 1 96.31 260 TYR A C 1
ATOM 2037 O O . TYR A 1 260 ? -0.776 35.875 2.436 1 96.31 260 TYR A O 1
ATOM 2045 N N . LEU A 1 261 ? 1.394 36.375 2.605 1 94.31 261 LEU A N 1
ATOM 2046 C CA . LEU A 1 261 ? 1.21 37.719 2.082 1 94.31 261 LEU A CA 1
ATOM 2047 C C . LEU A 1 261 ? 0.797 37.688 0.614 1 94.31 261 LEU A C 1
ATOM 2049 O O . LEU A 1 261 ? 0.345 38.688 0.066 1 94.31 261 LEU A O 1
ATOM 2053 N N . LEU A 1 262 ? 0.953 36.562 0.038 1 94.62 262 LEU A N 1
ATOM 2054 C CA . LEU A 1 262 ? 0.569 36.438 -1.363 1 94.62 262 LEU A CA 1
ATOM 2055 C C . LEU A 1 262 ? -0.888 36 -1.486 1 94.62 262 LEU A C 1
ATOM 2057 O O . LEU A 1 262 ? -1.438 35.969 -2.59 1 94.62 262 LEU A O 1
ATOM 2061 N N . MET A 1 263 ? -1.524 35.781 -0.365 1 95.19 263 MET A N 1
ATOM 2062 C CA . MET A 1 263 ? -2.938 35.406 -0.35 1 95.19 263 MET A CA 1
ATOM 2063 C C . MET A 1 263 ? -3.824 36.656 -0.392 1 95.19 263 MET A C 1
ATOM 2065 O O . MET A 1 263 ? -3.414 37.719 0.04 1 95.19 263 MET A O 1
ATOM 2069 N N . ASN A 1 264 ? -5.016 36.438 -1.005 1 92.88 264 ASN A N 1
ATOM 2070 C CA . ASN A 1 264 ? -6.004 37.5 -0.816 1 92.88 264 ASN A CA 1
ATOM 2071 C C . ASN A 1 264 ? -6.68 37.406 0.547 1 92.88 264 ASN A C 1
ATOM 2073 O O . ASN A 1 264 ? -6.457 36.438 1.284 1 92.88 264 ASN A O 1
ATOM 2077 N N . ASP A 1 265 ? -7.453 38.438 0.879 1 91.94 265 ASP A N 1
ATOM 2078 C CA . ASP A 1 265 ? -8.055 38.531 2.205 1 91.94 265 ASP A CA 1
ATOM 2079 C C . ASP A 1 265 ? -9.008 37.344 2.455 1 91.94 265 ASP A C 1
ATOM 2081 O O . ASP A 1 265 ? -8.984 36.75 3.523 1 91.94 265 ASP A O 1
ATOM 2085 N N . GLN A 1 266 ? -9.75 36.938 1.497 1 93.69 266 GLN A N 1
ATOM 2086 C CA . GLN A 1 266 ? -10.719 35.844 1.659 1 93.69 266 GLN A CA 1
ATOM 2087 C C . GLN A 1 266 ? -10.008 34.531 1.887 1 93.69 266 GLN A C 1
ATOM 2089 O O . GLN A 1 266 ? -10.391 33.75 2.77 1 93.69 266 GLN A O 1
ATOM 2094 N N . GLU A 1 267 ? -8.992 34.344 1.115 1 94.5 267 GLU A N 1
ATOM 2095 C CA . GLU A 1 267 ? -8.219 33.094 1.243 1 94.5 267 GLU A CA 1
ATOM 2096 C C . GLU A 1 267 ? -7.586 33 2.629 1 94.5 267 GLU A C 1
ATOM 2098 O O . GLU A 1 267 ? -7.648 31.938 3.258 1 94.5 267 GLU A O 1
ATOM 2103 N N . PHE A 1 268 ? -7.039 34.094 3.035 1 95.69 268 PHE A N 1
ATOM 2104 C CA . PHE A 1 268 ? -6.344 34.062 4.316 1 95.69 268 PHE A CA 1
ATOM 2105 C C . PHE A 1 268 ? -7.324 33.844 5.465 1 95.69 268 PHE A C 1
ATOM 2107 O O . PHE A 1 268 ? -7.055 33.094 6.391 1 95.69 268 PHE A O 1
ATOM 2114 N N . VAL A 1 269 ? -8.453 34.531 5.414 1 94.69 269 VAL A N 1
ATOM 2115 C CA . VAL A 1 269 ? -9.438 34.469 6.492 1 94.69 269 VAL A CA 1
ATOM 2116 C C . VAL A 1 269 ? -10.078 33.094 6.551 1 94.69 269 VAL A C 1
ATOM 2118 O O . VAL A 1 269 ? -10.211 32.531 7.633 1 94.69 269 VAL A O 1
ATOM 2121 N N . SER A 1 270 ? -10.367 32.5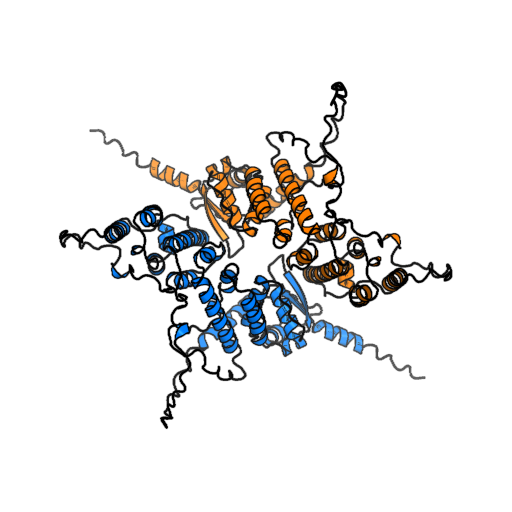 5.461 1 93.62 270 SER A N 1
ATOM 2122 C CA . SER A 1 270 ? -11.086 31.234 5.41 1 93.62 270 SER A CA 1
ATOM 2123 C C . SER A 1 270 ? -10.133 30.062 5.609 1 93.62 270 SER A C 1
ATOM 2125 O O . SER A 1 270 ? -10.57 28.938 5.906 1 93.62 270 SER A O 1
ATOM 2127 N N . GLY A 1 271 ? -8.898 30.344 5.512 1 95.06 271 GLY A N 1
ATOM 2128 C CA . GLY A 1 271 ? -7.922 29.266 5.617 1 95.06 271 GLY A CA 1
ATOM 2129 C C . GLY A 1 271 ? -7.059 29.375 6.863 1 95.06 271 GLY A C 1
ATOM 2130 O O . GLY A 1 271 ? -7.457 28.906 7.938 1 95.06 271 GLY A O 1
ATOM 2131 N N . PRO A 1 272 ? -5.871 30.062 6.75 1 95.56 272 PRO A N 1
ATOM 2132 C CA . PRO A 1 272 ? -4.91 30.125 7.855 1 95.56 272 PRO A CA 1
ATOM 2133 C C . PRO A 1 272 ? -5.512 30.719 9.125 1 95.56 272 PRO A C 1
ATOM 2135 O O . PRO A 1 272 ? -5.32 30.188 10.219 1 95.56 272 PRO A O 1
ATOM 2138 N N . MET A 1 273 ? -6.25 31.766 8.992 1 94.88 273 MET A N 1
ATOM 2139 C CA . MET A 1 273 ? -6.816 32.438 10.156 1 94.88 273 MET A CA 1
ATOM 2140 C C . MET A 1 273 ? -7.875 31.562 10.82 1 94.88 273 MET A C 1
ATOM 2142 O O . MET A 1 273 ? -7.898 31.422 12.047 1 94.88 273 MET A O 1
ATOM 2146 N N . ALA A 1 274 ? -8.727 30.938 10.055 1 94.81 274 ALA A N 1
ATOM 2147 C CA . ALA A 1 274 ? -9.82 30.109 10.562 1 94.81 274 ALA A CA 1
ATOM 2148 C C . ALA A 1 274 ? -9.281 28.844 11.211 1 94.81 274 ALA A C 1
ATOM 2150 O O . ALA A 1 274 ? -9.922 28.281 12.102 1 94.81 274 ALA A O 1
ATOM 2151 N N . SER A 1 275 ? -8.156 28.375 10.797 1 94.19 275 SER A N 1
ATOM 2152 C CA . SER A 1 275 ? -7.594 27.125 11.273 1 94.19 275 SER A CA 1
ATOM 2153 C C . SER A 1 275 ? -7.164 27.219 12.734 1 94.19 275 SER A C 1
ATOM 2155 O O . SER A 1 275 ? -7.121 26.219 13.453 1 94.19 275 SER A O 1
ATOM 2157 N N . GLY A 1 276 ? -6.711 28.453 13.117 1 94.31 276 GLY A N 1
ATOM 2158 C CA . GLY A 1 276 ? -6.281 28.672 14.484 1 94.31 276 GLY A CA 1
ATOM 2159 C C . GLY A 1 276 ? -4.824 28.328 14.719 1 94.31 276 GLY A C 1
ATOM 2160 O O . GLY A 1 276 ? -4.328 28.422 15.844 1 94.31 276 GLY A O 1
ATOM 2161 N N . ILE A 1 277 ? -4.145 27.938 13.727 1 95.5 277 ILE A N 1
ATOM 2162 C CA . ILE A 1 277 ? -2.746 27.547 13.844 1 95.5 277 ILE A CA 1
ATOM 2163 C C . ILE A 1 277 ? -1.888 28.781 14.141 1 95.5 277 ILE A C 1
ATOM 2165 O O . ILE A 1 277 ? -0.919 28.703 14.898 1 95.5 277 ILE A O 1
ATOM 2169 N N . LEU A 1 278 ? -2.275 29.891 13.562 1 94.12 278 LEU A N 1
ATOM 2170 C CA . LEU A 1 278 ? -1.571 31.156 13.797 1 94.12 278 LEU A CA 1
ATOM 2171 C C . LEU A 1 278 ? -2.104 31.844 15.047 1 94.12 278 LEU A C 1
ATOM 2173 O O . LEU A 1 278 ? -3.299 31.781 15.336 1 94.12 278 LEU A O 1
ATOM 2177 N N . THR A 1 279 ? -1.228 32.531 15.703 1 91.31 279 THR A N 1
ATOM 2178 C CA . THR A 1 279 ? -1.657 33.312 16.859 1 91.31 279 THR A CA 1
ATOM 2179 C C . THR A 1 279 ? -2.445 34.531 16.422 1 91.31 279 THR A C 1
ATOM 2181 O O . THR A 1 279 ? -2.35 34.969 15.273 1 91.31 279 THR A O 1
ATOM 2184 N N . ASN A 1 280 ? -3.188 35.031 17.375 1 90.19 280 ASN A N 1
ATOM 2185 C CA . ASN A 1 280 ? -3.969 36.25 17.078 1 90.19 280 ASN A CA 1
ATOM 2186 C C . ASN A 1 280 ? -3.076 37.406 16.641 1 90.19 280 ASN A C 1
ATOM 2188 O O . ASN A 1 280 ? -3.416 38.125 15.703 1 90.19 280 ASN A O 1
ATOM 2192 N N . GLU A 1 281 ? -1.972 37.562 17.328 1 87.69 281 GLU A N 1
ATOM 2193 C CA . GLU A 1 281 ? -1.031 38.625 16.984 1 87.69 281 GLU A CA 1
ATOM 2194 C C . GLU A 1 281 ? -0.491 38.438 15.57 1 87.69 281 GLU A C 1
ATOM 2196 O O . GLU A 1 281 ? -0.383 39.406 14.812 1 87.69 281 GLU A O 1
ATOM 2201 N N . GLU A 1 282 ? -0.223 37.219 15.258 1 90.69 282 GLU A N 1
ATOM 2202 C CA . GLU A 1 282 ? 0.281 36.938 13.914 1 90.69 282 GLU A CA 1
ATOM 2203 C C . GLU A 1 282 ? -0.78 37.219 12.852 1 90.69 282 GLU A C 1
ATOM 2205 O O . GLU A 1 282 ? -0.48 37.781 11.805 1 90.69 282 GLU A O 1
ATOM 2210 N N . CYS A 1 283 ? -1.946 36.906 13.086 1 91.56 283 CYS A N 1
ATOM 2211 C CA . CYS A 1 283 ? -3.051 37.094 12.156 1 91.56 283 CYS A CA 1
ATOM 2212 C C . CYS A 1 283 ? -3.268 38.594 11.891 1 91.56 283 CYS A C 1
ATOM 2214 O O . CYS A 1 283 ? -3.408 39 10.734 1 91.56 283 CYS A O 1
ATOM 2216 N N . VAL A 1 284 ? -3.275 39.344 12.938 1 87.12 284 VAL A N 1
ATOM 2217 C CA . VAL A 1 284 ? -3.5 40.781 12.812 1 87.12 284 VAL A CA 1
ATOM 2218 C C . VAL A 1 284 ? -2.391 41.375 11.969 1 87.12 284 VAL A C 1
ATOM 2220 O O . VAL A 1 284 ? -2.662 42.188 11.07 1 87.12 284 VAL A O 1
ATOM 2223 N N . HIS A 1 285 ? -1.195 40.969 12.258 1 87.56 285 HIS A N 1
ATOM 2224 C CA . HIS A 1 285 ? -0.053 41.469 11.516 1 87.56 285 HIS A CA 1
ATOM 2225 C C . HIS A 1 285 ? -0.154 41.125 10.031 1 87.56 285 HIS A C 1
ATOM 2227 O O . HIS A 1 285 ? 0.05 41.969 9.172 1 87.56 285 HIS A O 1
ATOM 2233 N N . ILE A 1 286 ? -0.538 39.969 9.695 1 91.31 286 ILE A N 1
ATOM 2234 C CA . ILE A 1 286 ? -0.58 39.469 8.32 1 91.31 286 ILE A CA 1
ATOM 2235 C C . ILE A 1 286 ? -1.736 40.125 7.574 1 91.31 286 ILE A C 1
ATOM 2237 O O . ILE A 1 286 ? -1.571 40.594 6.441 1 91.31 286 ILE A O 1
ATOM 2241 N N . VAL A 1 287 ? -2.84 40.281 8.203 1 90 287 VAL A N 1
ATOM 2242 C CA . VAL A 1 287 ? -4.012 40.875 7.574 1 90 287 VAL A CA 1
ATOM 2243 C C . VAL A 1 287 ? -3.736 42.344 7.273 1 90 287 VAL A C 1
ATOM 2245 O O . VAL A 1 287 ? -4.121 42.844 6.215 1 90 287 VAL A O 1
ATOM 2248 N N . SER A 1 288 ? -3.105 42.969 8.188 1 86.94 288 SER A N 1
ATOM 2249 C CA . SER A 1 288 ? -2.777 44.375 7.984 1 86.94 288 SER A CA 1
ATOM 2250 C C . SER A 1 288 ? -1.879 44.562 6.77 1 86.94 288 SER A C 1
ATOM 2252 O O . SER A 1 288 ? -2.021 45.531 6.031 1 86.94 288 SER A O 1
ATOM 2254 N N . ARG A 1 289 ? -1.013 43.625 6.57 1 87.75 289 ARG A N 1
ATOM 2255 C CA . ARG A 1 289 ? -0.096 43.719 5.438 1 87.75 289 ARG A CA 1
ATOM 2256 C C . ARG A 1 289 ? -0.803 43.344 4.137 1 87.75 289 ARG A C 1
ATOM 2258 O O . ARG A 1 289 ? -0.518 43.906 3.084 1 87.75 289 ARG A O 1
ATOM 2265 N N . ILE A 1 290 ? -1.685 42.438 4.164 1 90.31 290 ILE A N 1
ATOM 2266 C CA . ILE A 1 290 ? -2.43 42.031 2.982 1 90.31 290 ILE A CA 1
ATOM 2267 C C . ILE A 1 290 ? -3.32 43.156 2.502 1 90.31 290 ILE A C 1
ATOM 2269 O O . ILE A 1 290 ? -3.42 43.406 1.298 1 90.31 290 ILE A O 1
ATOM 2273 N N . LEU A 1 291 ? -4.051 43.812 3.32 1 86.94 291 LEU A N 1
ATOM 2274 C CA . LEU A 1 291 ? -4.996 44.875 2.986 1 86.94 291 LEU A CA 1
ATOM 2275 C C . LEU A 1 291 ? -4.27 46.188 2.729 1 86.94 291 LEU A C 1
ATOM 2277 O O . LEU A 1 291 ? -4.895 47.188 2.35 1 86.94 291 LEU A O 1
ATOM 2281 N N . LYS A 1 292 ? -3.061 46.219 2.252 1 72.12 292 LYS A N 1
ATOM 2282 C CA . LYS A 1 292 ? -2.256 47.406 1.98 1 72.12 292 LYS A CA 1
ATOM 2283 C C . LYS A 1 292 ? -2.652 48.562 2.896 1 72.12 292 LYS A C 1
ATOM 2285 O O . LYS A 1 292 ? -2.75 49.719 2.455 1 72.12 292 LYS A O 1
ATOM 2290 N N . HIS A 1 293 ? -3.279 48.469 3.775 1 55.5 293 HIS A N 1
ATOM 2291 C CA . HIS A 1 293 ? -3.539 49.656 4.598 1 55.5 293 HIS A CA 1
ATOM 2292 C C . HIS A 1 293 ? -2.248 50.375 4.914 1 55.5 293 HIS A C 1
ATOM 2294 O O . HIS A 1 293 ? -1.239 49.781 5.262 1 55.5 293 HIS A O 1
ATOM 2300 N N . PRO A 1 294 ? -2.016 51.594 4.047 1 45.88 294 PRO A N 1
ATOM 2301 C CA . PRO A 1 294 ? -0.852 52.406 4.406 1 45.88 294 PRO A CA 1
ATOM 2302 C C . PRO A 1 294 ? -0.471 52.281 5.879 1 45.88 294 PRO A C 1
ATOM 2304 O O . PRO A 1 294 ? -1.337 52.031 6.727 1 45.88 294 PRO A O 1
ATOM 2307 N N . GLU A 1 295 ? 0.721 51.719 6.07 1 44.59 295 GLU A N 1
ATOM 2308 C CA . GLU A 1 295 ? 1.199 51.844 7.445 1 44.59 295 GLU A CA 1
ATOM 2309 C C . GLU A 1 295 ? 0.785 53.156 8.062 1 44.59 295 GLU A C 1
ATOM 2311 O O . GLU A 1 295 ? 1.34 54.219 7.727 1 44.59 295 GLU A O 1
ATOM 2316 N N . SER A 1 296 ? -0.299 53.812 7.777 1 38.69 296 SER A N 1
ATOM 2317 C CA . SER A 1 296 ? -0.425 55.031 8.594 1 38.69 296 SER A CA 1
ATOM 2318 C C . SER A 1 296 ? 0.446 54.938 9.844 1 38.69 296 SER A C 1
ATOM 2320 O O . SER A 1 296 ? 0.794 53.844 10.289 1 38.69 296 SER A O 1
ATOM 2322 N N . SER A 1 297 ? 1.058 56.25 10.273 1 37.62 297 SER A N 1
ATOM 2323 C CA . SER A 1 297 ? 1.788 56.562 11.492 1 37.62 297 SER A CA 1
ATOM 2324 C C . SER A 1 297 ? 1.241 55.781 12.688 1 37.62 297 SER A C 1
ATOM 2326 O O . SER A 1 297 ? 0.557 56.344 13.539 1 37.62 297 SER A O 1
ATOM 2328 N N . VAL A 1 298 ? 0.433 54.969 12.617 1 38.72 298 VAL A N 1
ATOM 2329 C CA . VAL A 1 298 ? 0.152 54.406 13.938 1 38.72 298 VAL A CA 1
ATOM 2330 C C . VAL A 1 298 ? 1.442 54.344 14.75 1 38.72 298 VAL A C 1
ATOM 2332 O O . VAL A 1 298 ? 2.514 54.062 14.195 1 38.72 298 VAL A O 1
ATOM 2335 N N . ASP A 1 299 ? 1.393 55.062 15.977 1 36.28 299 ASP A N 1
ATOM 2336 C CA . ASP A 1 299 ? 2.361 55.25 17.047 1 36.28 299 ASP A CA 1
ATOM 2337 C C . ASP A 1 299 ? 3.344 54.062 17.125 1 36.28 299 ASP A C 1
ATOM 2339 O O . ASP A 1 299 ? 2.977 52.938 16.844 1 36.28 299 ASP A O 1
ATOM 2343 N N . GLY A 1 300 ? 4.703 54.25 16.938 1 37.91 300 GLY A N 1
ATOM 2344 C CA . GLY A 1 300 ? 5.887 53.594 17.469 1 37.91 300 GLY A CA 1
ATOM 2345 C C . GLY A 1 300 ? 5.578 52.625 18.594 1 37.91 300 GLY A C 1
ATOM 2346 O O . GLY A 1 300 ? 6.48 51.969 19.125 1 37.91 300 GLY A O 1
ATOM 2347 N N . SER A 1 301 ? 4.59 52.906 19.375 1 36.28 301 SER A N 1
ATOM 2348 C CA . SER A 1 301 ? 4.355 52.219 20.625 1 36.28 301 SER A CA 1
ATOM 2349 C C . SER A 1 301 ? 3.891 50.781 20.375 1 36.28 301 SER A C 1
ATOM 2351 O O . SER A 1 301 ? 3.869 49.969 21.297 1 36.28 301 SER A O 1
ATOM 2353 N N . LEU A 1 302 ? 3.029 50.594 19.391 1 37.94 302 LEU A N 1
ATOM 2354 C CA . LEU A 1 302 ? 2.705 49.188 19.297 1 37.94 302 LEU A CA 1
ATOM 2355 C C . LEU A 1 302 ? 3.84 48.406 18.641 1 37.94 302 LEU A C 1
ATOM 2357 O O . LEU A 1 302 ? 3.602 47.375 17.984 1 37.94 302 LEU A O 1
ATOM 2361 N N . ARG A 1 303 ? 4.965 48.969 18.203 1 41.09 303 ARG A N 1
ATOM 2362 C CA . ARG A 1 303 ? 6.227 48.25 18.172 1 41.09 303 ARG A CA 1
ATOM 2363 C C . ARG A 1 303 ? 6.254 47.156 19.219 1 41.09 303 ARG A C 1
ATOM 2365 O O . ARG A 1 303 ? 7.234 47 19.953 1 41.09 303 ARG A O 1
ATOM 2372 N N . SER A 1 304 ? 5.188 47.219 20.047 1 39.31 304 SER A N 1
ATOM 2373 C CA . SER A 1 304 ? 5.32 46.094 20.969 1 39.31 304 SER A CA 1
ATOM 2374 C C . SER A 1 304 ? 5.902 44.875 20.25 1 39.31 304 SER A C 1
ATOM 2376 O O . SER A 1 304 ? 5.879 44.781 19.016 1 39.31 304 SER A O 1
ATOM 2378 N N . ALA A 1 305 ? 6.426 43.875 21.016 1 40.78 305 ALA A N 1
ATOM 2379 C CA . ALA A 1 305 ? 6.945 42.531 20.812 1 40.78 305 ALA A CA 1
ATOM 2380 C C . ALA A 1 305 ? 6.176 41.812 19.703 1 40.78 305 ALA A C 1
ATOM 2382 O O . ALA A 1 305 ? 5.137 41.188 19.953 1 40.78 305 ALA A O 1
ATOM 2383 N N . SER A 1 306 ? 5.883 42.312 18.625 1 46.38 306 SER A N 1
ATOM 2384 C CA . SER A 1 306 ? 5.168 41.625 17.562 1 46.38 306 SER A CA 1
ATOM 2385 C C . SER A 1 306 ? 5.688 40.188 17.391 1 46.38 306 SER A C 1
ATOM 2387 O O . SER A 1 306 ? 6.902 39.969 17.359 1 46.38 306 SER A O 1
ATOM 2389 N N . ALA A 1 307 ? 4.949 39.312 17.953 1 50.81 307 ALA A N 1
ATOM 2390 C CA . ALA A 1 307 ? 5.176 37.906 18.125 1 50.81 307 ALA A CA 1
ATOM 2391 C C . ALA A 1 307 ? 5.828 37.281 16.891 1 50.81 307 ALA A C 1
ATOM 2393 O O . ALA A 1 307 ? 6.535 36.281 16.984 1 50.81 307 ALA A O 1
ATOM 2394 N N . VAL A 1 308 ? 5.258 37.656 15.617 1 60.81 308 VAL A N 1
ATOM 2395 C CA . VAL A 1 308 ? 5.938 37 14.508 1 60.81 308 VAL A CA 1
ATOM 2396 C C . VAL A 1 308 ? 7.098 37.844 14.023 1 60.81 308 VAL A C 1
ATOM 2398 O O . VAL A 1 308 ? 6.918 39.031 13.727 1 60.81 308 VAL A O 1
ATOM 2401 N N . HIS A 1 309 ? 8.328 37.719 14.336 1 59.44 309 HIS A N 1
ATOM 2402 C CA . HIS A 1 309 ? 9.422 38.469 13.727 1 59.44 309 HIS A CA 1
ATOM 2403 C C . HIS A 1 309 ? 9.18 38.656 12.234 1 59.44 309 HIS A C 1
ATOM 2405 O O . HIS A 1 309 ? 8.93 37.719 11.5 1 59.44 309 HIS A O 1
ATOM 2411 N N . PRO A 1 310 ? 8.781 39.906 11.773 1 56.66 310 PRO A N 1
ATOM 2412 C CA . PRO A 1 310 ? 8.531 40.25 10.375 1 56.66 310 PRO A CA 1
ATOM 2413 C C . PRO A 1 310 ? 9.43 39.469 9.398 1 56.66 310 PRO A C 1
ATOM 2415 O O . PRO A 1 310 ? 9.047 39.25 8.25 1 56.66 310 PRO A O 1
ATOM 2418 N N . SER A 1 311 ? 10.586 39.094 9.852 1 65.06 311 SER A N 1
ATOM 2419 C CA . SER A 1 311 ? 11.57 38.531 8.945 1 65.06 311 SER A CA 1
ATOM 2420 C C . SER A 1 311 ? 11.156 37.125 8.516 1 65.06 311 SER A C 1
ATOM 2422 O O . SER A 1 311 ? 11.695 36.594 7.547 1 65.06 311 SER A O 1
ATOM 2424 N N . MET A 1 312 ? 10.078 36.719 9.078 1 78.81 312 MET A N 1
ATOM 2425 C CA . MET A 1 312 ? 9.766 35.344 8.766 1 78.81 312 MET A CA 1
ATOM 2426 C C . MET A 1 312 ? 8.727 35.25 7.652 1 78.81 312 MET A C 1
ATOM 2428 O O . MET A 1 312 ? 8.547 34.188 7.051 1 78.81 312 MET A O 1
ATOM 2432 N N . LEU A 1 313 ? 8.188 36.406 7.328 1 88.69 313 LEU A N 1
ATOM 2433 C CA . LEU A 1 313 ? 7.133 36.406 6.32 1 88.69 313 LEU A CA 1
ATOM 2434 C C . LEU A 1 313 ? 7.695 36.781 4.953 1 88.69 313 LEU A C 1
ATOM 2436 O O . LEU A 1 313 ? 8.453 37.75 4.832 1 88.69 313 LEU A O 1
ATOM 2440 N N . SER A 1 314 ? 7.441 35.969 4.016 1 89.56 314 SER A N 1
ATOM 2441 C CA . SER A 1 314 ? 7.926 36.25 2.664 1 89.56 314 SER A CA 1
ATOM 2442 C C . SER A 1 314 ? 6.809 36.781 1.773 1 89.56 314 SER A C 1
ATOM 2444 O O . SER A 1 314 ? 5.688 36.25 1.797 1 89.56 314 SER A O 1
ATOM 2446 N N . ASP A 1 315 ? 7.117 37.875 1.066 1 89.75 315 ASP A N 1
ATOM 2447 C CA . ASP A 1 315 ? 6.195 38.438 0.077 1 89.75 315 ASP A CA 1
ATOM 2448 C C . ASP A 1 315 ? 6.684 38.156 -1.343 1 89.75 315 ASP A C 1
ATOM 2450 O O . ASP A 1 315 ? 6.137 38.688 -2.309 1 89.75 315 ASP A O 1
ATOM 2454 N N . THR A 1 316 ? 7.734 37.344 -1.467 1 92 316 THR A N 1
ATOM 2455 C CA . THR A 1 316 ? 8.305 37.031 -2.77 1 92 316 THR A CA 1
ATOM 2456 C C . THR A 1 316 ? 7.566 35.844 -3.408 1 92 316 THR A C 1
ATOM 2458 O O . THR A 1 316 ? 7.453 34.781 -2.809 1 92 316 THR A O 1
ATOM 2461 N N . PRO A 1 317 ? 7.004 36.094 -4.586 1 93 317 PRO A N 1
ATOM 2462 C CA . PRO A 1 317 ? 6.332 35 -5.262 1 93 317 PRO A CA 1
ATOM 2463 C C . PRO A 1 317 ? 7.289 33.875 -5.633 1 93 317 PRO A C 1
ATOM 2465 O O . PRO A 1 317 ? 8.477 34.094 -5.844 1 93 317 PRO A O 1
ATOM 2468 N N . ARG A 1 318 ? 6.809 32.719 -5.691 1 93.69 318 ARG A N 1
ATOM 2469 C CA . ARG A 1 318 ? 7.613 31.578 -6.102 1 93.69 318 ARG A CA 1
ATOM 2470 C C . ARG A 1 318 ? 7.887 31.609 -7.602 1 93.69 318 ARG A C 1
ATOM 2472 O O . ARG A 1 318 ? 7.109 32.188 -8.367 1 93.69 318 ARG A O 1
ATOM 2479 N N . VAL A 1 319 ? 9.023 31.141 -8.016 1 86.19 319 VAL A N 1
ATOM 2480 C CA . VAL A 1 319 ? 9.477 31.219 -9.398 1 86.19 319 VAL A CA 1
ATOM 2481 C C . VAL A 1 319 ? 9.125 29.922 -10.133 1 86.19 319 VAL A C 1
ATOM 2483 O O . VAL A 1 319 ? 9.477 28.844 -9.688 1 86.19 319 VAL A O 1
ATOM 2486 N N . SER A 1 320 ? 8.055 29.969 -10.961 1 74.12 320 SER A N 1
ATOM 2487 C CA . SER A 1 320 ? 7.73 28.766 -11.734 1 74.12 320 SER A CA 1
ATOM 2488 C C . SER A 1 320 ? 8.789 28.5 -12.797 1 74.12 320 SER A C 1
ATOM 2490 O O . SER A 1 320 ? 9.336 29.422 -13.391 1 74.12 320 SER A O 1
ATOM 2492 N N . ARG A 1 321 ? 9.602 27.703 -12.711 1 56.62 321 ARG A N 1
ATOM 2493 C CA . ARG A 1 321 ? 10.602 27.375 -13.727 1 56.62 321 ARG A CA 1
ATOM 2494 C C . ARG A 1 321 ? 9.961 27.297 -15.109 1 56.62 321 ARG A C 1
ATOM 2496 O O . ARG A 1 321 ? 10.625 27.531 -16.125 1 56.62 321 ARG A O 1
ATOM 2503 N N . TYR A 1 322 ? 8.891 26.641 -15.359 1 51.69 322 TYR A N 1
ATOM 2504 C CA . TYR A 1 322 ? 8.578 26.266 -16.734 1 51.69 322 TYR A CA 1
ATOM 2505 C C . TYR A 1 322 ? 7.883 27.406 -17.469 1 51.69 322 TYR A C 1
ATOM 2507 O O . TYR A 1 322 ? 6.816 27.203 -18.062 1 51.69 322 TYR A O 1
ATOM 2515 N N . LYS A 1 323 ? 7.984 28.703 -17.203 1 42.44 323 LYS A N 1
ATOM 2516 C CA . LYS A 1 323 ? 7.508 29.469 -18.359 1 42.44 323 LYS A CA 1
ATOM 2517 C C . LYS A 1 323 ? 8.344 29.156 -19.594 1 42.44 323 LYS A C 1
ATOM 2519 O O . LYS A 1 323 ? 9.523 29.516 -19.672 1 42.44 323 LYS A O 1
ATOM 2524 N N . CYS A 1 324 ? 8.273 28.062 -20.25 1 36.47 324 CYS A N 1
ATOM 2525 C CA . CYS A 1 324 ? 8.812 27.922 -21.594 1 36.47 324 CYS A CA 1
ATOM 2526 C C . CYS A 1 324 ? 8.5 29.156 -22.438 1 36.47 324 CYS A C 1
ATOM 2528 O O . CYS A 1 324 ? 7.336 29.531 -22.594 1 36.47 324 CYS A O 1
ATOM 2530 N N . ASN A 1 325 ? 9.445 30.078 -22.578 1 37.19 325 ASN A N 1
ATOM 2531 C CA . ASN A 1 325 ? 9.625 31.078 -23.609 1 37.19 325 ASN A CA 1
ATOM 2532 C C . ASN A 1 325 ? 9.172 30.578 -24.984 1 37.19 325 ASN A C 1
ATOM 2534 O O . ASN A 1 325 ? 9.828 29.719 -25.562 1 37.19 325 ASN A O 1
ATOM 2538 N N . THR A 1 326 ? 8.047 30.266 -25.453 1 35.84 326 THR A N 1
ATOM 2539 C CA . THR A 1 326 ? 7.68 30.266 -26.859 1 35.84 326 THR A CA 1
ATOM 2540 C C . THR A 1 326 ? 8.258 31.484 -27.578 1 35.84 326 THR A C 1
ATOM 2542 O O . THR A 1 326 ? 8.133 31.625 -28.797 1 35.84 326 THR A O 1
ATOM 2545 N N . GLN A 1 327 ? 8.492 32.656 -26.984 1 34.03 327 GLN A N 1
ATOM 2546 C CA . GLN A 1 327 ? 8.898 33.688 -27.938 1 34.03 327 GLN A CA 1
ATOM 2547 C C . GLN A 1 327 ? 10.219 33.312 -28.609 1 34.03 327 GLN A C 1
ATOM 2549 O O . GLN A 1 327 ? 10.398 33.531 -29.812 1 34.03 327 GLN A O 1
ATOM 2554 N N . ASP A 1 328 ? 11.312 33.219 -27.828 1 33.47 328 ASP A N 1
ATOM 2555 C CA . ASP A 1 328 ? 12.602 33.5 -28.469 1 33.47 328 ASP A CA 1
ATOM 2556 C C . ASP A 1 328 ? 13.07 32.281 -29.281 1 33.47 328 ASP A C 1
ATOM 2558 O O . ASP A 1 328 ? 14.242 32.188 -29.625 1 33.47 328 ASP A O 1
ATOM 2562 N N . CYS A 1 329 ? 12.258 31.141 -29.422 1 30.86 329 CYS A N 1
ATOM 2563 C CA . CYS A 1 329 ? 12.82 30.234 -30.406 1 30.86 329 CYS A CA 1
ATOM 2564 C C . CYS A 1 329 ? 12.859 30.875 -31.781 1 30.86 329 CYS A C 1
ATOM 2566 O O . CYS A 1 329 ? 13.062 30.203 -32.781 1 30.86 329 CYS A O 1
ATOM 2568 N N . ASN A 1 330 ? 12.273 32.062 -31.906 1 28.61 330 ASN A N 1
ATOM 2569 C CA . ASN A 1 330 ? 12.516 32.5 -33.281 1 28.61 330 ASN A CA 1
ATOM 2570 C C . ASN A 1 330 ? 14.016 32.625 -33.562 1 28.61 330 ASN A C 1
ATOM 2572 O O . ASN A 1 330 ? 14.445 32.469 -34.688 1 28.61 330 ASN A O 1
ATOM 2576 N N . MET A 1 331 ? 14.711 33.438 -32.625 1 25.7 331 MET A N 1
ATOM 2577 C CA . MET A 1 331 ? 15.906 34.094 -33.156 1 25.7 331 MET A CA 1
ATOM 2578 C C . MET A 1 331 ? 17.031 33.094 -33.344 1 25.7 331 MET A C 1
ATOM 2580 O O . MET A 1 331 ? 18 33.344 -34.062 1 25.7 331 MET A O 1
ATOM 2584 N N . LEU A 1 332 ? 17.219 32.156 -32.25 1 23.59 332 LEU A N 1
ATOM 2585 C CA . LEU A 1 332 ? 18.641 31.797 -32.156 1 23.59 332 LEU A CA 1
ATOM 2586 C C . LEU A 1 332 ? 19.062 30.906 -33.312 1 23.59 332 LEU A C 1
ATOM 2588 O O . LEU A 1 332 ? 18.703 29.734 -33.375 1 23.59 332 LEU A O 1
ATOM 2592 N N . LYS A 1 333 ? 18.781 31.391 -34.562 1 25.47 333 LYS A N 1
ATOM 2593 C CA . LYS A 1 333 ? 19.609 30.875 -35.656 1 25.47 333 LYS A CA 1
ATOM 2594 C C . LYS A 1 333 ? 21.078 30.797 -35.25 1 25.47 333 LYS A C 1
ATOM 2596 O O . LYS A 1 333 ? 21.656 31.781 -34.781 1 25.47 333 LYS A O 1
ATOM 2601 N N . PRO A 1 334 ? 21.547 29.531 -34.812 1 23.2 334 PRO A N 1
ATOM 2602 C CA . PRO A 1 334 ? 22.938 29.344 -34.406 1 23.2 334 PRO A CA 1
ATOM 2603 C C . PRO A 1 334 ? 23.922 30.109 -35.281 1 23.2 334 PRO A C 1
ATOM 2605 O O . PRO A 1 334 ? 23.906 29.953 -36.531 1 23.2 334 PRO A O 1
ATOM 2608 N N . GLY A 1 335 ? 24 31.344 -35.062 1 19.41 335 GLY A N 1
ATOM 2609 C CA . GLY A 1 335 ? 25.094 32 -35.781 1 19.41 335 GLY A CA 1
ATOM 2610 C C . GLY A 1 335 ? 26.438 31.328 -35.562 1 19.41 335 GLY A C 1
ATOM 2611 O O . GLY A 1 335 ? 26.625 30.609 -34.562 1 19.41 335 GLY A O 1
ATOM 2612 N N . LYS A 1 336 ? 27.25 31.094 -36.656 1 23.16 336 LYS A N 1
ATOM 2613 C CA . LYS A 1 336 ? 28.547 30.484 -36.906 1 23.16 336 LYS A CA 1
ATOM 2614 C C . LYS A 1 336 ? 29.625 31.078 -36 1 23.16 336 LYS A C 1
ATOM 2616 O O . LYS A 1 336 ? 30.812 30.812 -36.188 1 23.16 336 LYS A O 1
ATOM 2621 N N . LYS A 1 337 ? 29.25 31.734 -34.812 1 18.8 337 LYS A N 1
ATOM 2622 C CA . LYS A 1 337 ? 30.391 32.562 -34.469 1 18.8 337 LYS A CA 1
ATOM 2623 C C . LYS A 1 337 ? 31.625 31.703 -34.188 1 18.8 337 LYS A C 1
ATOM 2625 O O . LYS A 1 337 ? 31.516 30.594 -33.688 1 18.8 337 LYS A O 1
ATOM 2630 N N . GLU A 1 338 ? 32.844 32.125 -34.5 1 18.55 338 GLU A N 1
ATOM 2631 C CA . GLU A 1 338 ? 34.281 31.906 -34.688 1 18.55 338 GLU A CA 1
ATOM 2632 C C . GLU A 1 338 ? 35 31.781 -33.344 1 18.55 338 GLU A C 1
ATOM 2634 O O . GLU A 1 338 ? 36.219 31.562 -33.312 1 18.55 338 GLU A O 1
ATOM 2639 N N . ARG A 1 339 ? 34.375 31.922 -32.156 1 17.67 339 ARG A N 1
ATOM 2640 C CA . ARG A 1 339 ? 35.344 32.469 -31.219 1 17.67 339 ARG A CA 1
ATOM 2641 C C . ARG A 1 339 ? 36.406 31.453 -30.844 1 17.67 339 ARG A C 1
ATOM 2643 O O . ARG A 1 339 ? 36.062 30.328 -30.422 1 17.67 339 ARG A O 1
ATOM 2650 N N . GLN A 1 340 ? 37.656 31.625 -31.172 1 16.81 340 GLN A N 1
ATOM 2651 C CA . GLN A 1 340 ? 39 31.016 -31.188 1 16.81 340 GLN A CA 1
ATOM 2652 C C . GLN A 1 340 ? 39.5 30.75 -29.766 1 16.81 340 GLN A C 1
ATOM 2654 O O . GLN A 1 340 ? 40.094 29.703 -29.516 1 16.81 340 GLN A O 1
ATOM 2659 N N . ASP A 1 341 ? 39.594 31.766 -28.859 1 17.3 341 ASP A N 1
ATOM 2660 C CA . ASP A 1 341 ? 40.906 31.922 -28.25 1 17.3 341 ASP A CA 1
ATOM 2661 C C . ASP A 1 341 ? 41.125 30.844 -27.203 1 17.3 341 ASP A C 1
ATOM 2663 O O . ASP A 1 341 ? 40.188 30.266 -26.672 1 17.3 341 ASP A O 1
ATOM 2667 N N . ASN A 1 342 ? 42.5 30.75 -26.609 1 16.56 342 ASN A N 1
ATOM 2668 C CA . ASN A 1 342 ? 43.656 29.969 -26.203 1 16.56 342 ASN A CA 1
ATOM 2669 C C . ASN A 1 342 ? 43.688 29.734 -24.703 1 16.56 342 ASN A C 1
ATOM 2671 O O . ASN A 1 342 ? 44.75 29.391 -24.141 1 16.56 342 ASN A O 1
ATOM 2675 N N . ARG A 1 343 ? 42.656 30 -23.938 1 16.36 343 ARG A N 1
ATOM 2676 C CA . ARG A 1 343 ? 43.188 30.203 -22.594 1 16.36 343 ARG A CA 1
ATOM 2677 C C . ARG A 1 343 ? 43.75 28.906 -22.016 1 16.36 343 ARG A C 1
ATOM 2679 O O . ARG A 1 343 ? 43.062 27.891 -22 1 16.36 343 ARG A O 1
ATOM 2686 N N . LYS A 1 344 ? 45 28.859 -21.609 1 17.19 344 LYS A N 1
ATOM 2687 C CA . LYS A 1 344 ? 46.156 28.047 -21.156 1 17.19 344 LYS A CA 1
ATOM 2688 C C . LYS A 1 344 ? 45.844 27.375 -19.828 1 17.19 344 LYS A C 1
ATOM 2690 O O . LYS A 1 344 ? 44.844 27.703 -19.172 1 17.19 344 LYS A O 1
ATOM 2695 N N . ASN A 1 345 ? 46.719 27.375 -18.672 1 16.12 345 ASN A N 1
ATOM 2696 C CA . ASN A 1 345 ? 47.656 26.469 -18 1 16.12 345 ASN A CA 1
ATOM 2697 C C . ASN A 1 345 ? 47.156 26.047 -16.625 1 16.12 345 ASN A C 1
ATOM 2699 O O . ASN A 1 345 ? 47.719 25.156 -16 1 16.12 345 ASN A O 1
ATOM 2703 N N . ARG A 1 346 ? 46.312 26.766 -15.758 1 16.77 346 ARG A N 1
ATOM 2704 C CA . ARG A 1 346 ? 46.781 26.75 -14.375 1 16.77 346 ARG A CA 1
ATOM 2705 C C . ARG A 1 346 ? 46.375 25.469 -13.68 1 16.77 346 ARG A C 1
ATOM 2707 O O . ARG A 1 346 ? 45.188 25.141 -13.602 1 16.77 346 ARG A O 1
ATOM 2714 N N . ARG A 1 347 ? 47.188 24.422 -13.391 1 17.05 347 ARG A N 1
ATOM 2715 C CA . ARG A 1 347 ? 47.312 23.078 -12.852 1 17.05 347 ARG A CA 1
ATOM 2716 C C . ARG A 1 347 ? 46.969 23.047 -11.359 1 17.05 347 ARG A C 1
ATOM 2718 O O . ARG A 1 347 ? 47.062 22 -10.719 1 17.05 347 ARG A O 1
ATOM 2725 N N . LYS A 1 348 ? 46.781 24.141 -10.57 1 17.83 348 LYS A N 1
ATOM 2726 C CA . LYS A 1 348 ? 47.312 23.953 -9.219 1 17.83 348 LYS A CA 1
ATOM 2727 C C . LYS A 1 348 ? 46.594 22.828 -8.5 1 17.83 348 LYS A C 1
ATOM 2729 O O . LYS A 1 348 ? 45.469 22.453 -8.891 1 17.83 348 LYS A O 1
ATOM 2734 N N . GLU A 1 349 ? 46.625 22.781 -6.996 1 17.69 349 GLU A N 1
ATOM 2735 C CA . GLU A 1 349 ? 47.125 22.078 -5.809 1 17.69 349 GLU A CA 1
ATOM 2736 C C . GLU A 1 349 ? 45.969 21.469 -5.016 1 17.69 349 GLU A C 1
ATOM 2738 O O . GLU A 1 349 ? 46.188 20.719 -4.07 1 17.69 349 GLU A O 1
ATOM 2743 N N . CYS A 1 350 ? 44.625 21.594 -5.195 1 16.44 350 CYS A N 1
ATOM 2744 C CA . CYS A 1 350 ? 43.844 21.547 -3.965 1 16.44 350 CYS A CA 1
ATOM 2745 C C . CYS A 1 350 ? 43.625 20.109 -3.518 1 16.44 350 CYS A C 1
ATOM 2747 O O . CYS A 1 350 ? 42.781 19.406 -4.082 1 16.44 350 CYS A O 1
ATOM 2749 N N . ALA A 1 351 ? 44.625 19.25 -3.027 1 19.27 351 ALA A N 1
ATOM 2750 C CA . ALA A 1 351 ? 44.625 17.844 -2.621 1 19.27 351 ALA A CA 1
ATOM 2751 C C . ALA A 1 351 ? 43.75 17.609 -1.409 1 19.27 351 ALA A C 1
ATOM 2753 O O . ALA A 1 351 ? 43.125 16.562 -1.287 1 19.27 351 ALA A O 1
ATOM 2754 N N . SER A 1 352 ? 43.75 18.328 -0.256 1 17.97 352 SER A N 1
ATOM 2755 C CA . SER A 1 352 ? 43.969 17.688 1.038 1 17.97 352 SER A CA 1
ATOM 2756 C C . SER A 1 352 ? 42.688 17.125 1.621 1 17.97 352 SER A C 1
ATOM 2758 O O . SER A 1 352 ? 42.688 16.016 2.148 1 17.97 352 SER A O 1
ATOM 2760 N N . GLN A 1 353 ? 41.625 17.828 2.127 1 17.52 353 GLN A N 1
ATOM 2761 C CA . GLN A 1 353 ? 41.031 17.688 3.451 1 17.52 353 GLN A CA 1
ATOM 2762 C C . GLN A 1 353 ? 39.906 16.641 3.453 1 17.52 353 GLN A C 1
ATOM 2764 O O . GLN A 1 353 ? 39.219 16.453 4.461 1 17.52 353 GLN A O 1
ATOM 2769 N N . GLY A 1 354 ? 39.625 15.82 2.561 1 19.14 354 GLY A N 1
ATOM 2770 C CA . GLY A 1 354 ? 38.312 15.227 2.467 1 19.14 354 GLY A CA 1
ATOM 2771 C C . GLY A 1 354 ? 38.125 14.055 3.41 1 19.14 354 GLY A C 1
ATOM 2772 O O . GLY A 1 354 ? 37.188 13.273 3.26 1 19.14 354 GLY A O 1
ATOM 2773 N N . GLN A 1 355 ? 39 13.648 4.316 1 20.11 355 GLN A N 1
ATOM 2774 C CA . GLN A 1 355 ? 39 12.32 4.914 1 20.11 355 GLN A CA 1
ATOM 2775 C C . GLN A 1 355 ? 37.844 12.164 5.891 1 20.11 355 GLN A C 1
ATOM 2777 O O . GLN A 1 355 ? 37.469 11.047 6.25 1 20.11 355 GLN A O 1
ATOM 2782 N N . ARG A 1 356 ? 37.375 13.125 6.703 1 21.67 356 ARG A N 1
ATOM 2783 C CA . ARG A 1 356 ? 36.906 12.852 8.062 1 21.67 356 ARG A CA 1
ATOM 2784 C C . ARG A 1 356 ? 35.531 12.188 8.047 1 21.67 356 ARG A C 1
ATOM 2786 O O . ARG A 1 356 ? 35.219 11.375 8.922 1 21.67 356 ARG A O 1
ATOM 2793 N N . THR A 1 357 ? 34.562 12.617 7.316 1 21.41 357 THR A N 1
ATOM 2794 C CA . THR A 1 357 ? 33.188 12.492 7.852 1 21.41 357 THR A CA 1
ATOM 2795 C C . THR A 1 357 ? 32.656 11.078 7.648 1 21.41 357 THR A C 1
ATOM 2797 O O . THR A 1 357 ? 31.531 10.773 8.016 1 21.41 357 THR A O 1
ATOM 2800 N N . CYS A 1 358 ? 33.344 10.227 6.969 1 21.31 358 CYS A N 1
ATOM 2801 C CA . CYS A 1 358 ? 32.625 9.023 6.57 1 21.31 358 CYS A CA 1
ATOM 2802 C C . CYS A 1 358 ? 32.469 8.07 7.75 1 21.31 358 CYS A C 1
ATOM 2804 O O . CYS A 1 358 ? 31.906 6.98 7.602 1 21.31 358 CYS A O 1
ATOM 2806 N N . ALA A 1 359 ? 33.25 8.25 8.875 1 23.11 359 ALA A N 1
ATOM 2807 C CA . ALA A 1 359 ? 33.375 7.141 9.82 1 23.11 359 ALA A CA 1
ATOM 2808 C C . ALA A 1 359 ? 32.062 6.871 10.555 1 23.11 359 ALA A C 1
ATOM 2810 O O . ALA A 1 359 ? 31.938 5.844 11.219 1 23.11 359 ALA A O 1
ATOM 2811 N N . ARG A 1 360 ? 31.25 7.824 10.703 1 23.09 360 ARG A N 1
ATOM 2812 C CA . ARG A 1 360 ? 30.25 7.629 11.75 1 23.09 360 ARG A CA 1
ATOM 2813 C C . ARG A 1 360 ? 29.281 6.5 11.391 1 23.09 360 ARG A C 1
ATOM 2815 O O . ARG A 1 360 ? 28.578 5.977 12.25 1 23.09 360 ARG A O 1
ATOM 2822 N N . ILE A 1 361 ? 29.078 6.262 10.102 1 24.78 361 ILE A N 1
ATOM 2823 C CA . ILE A 1 361 ? 27.969 5.344 9.859 1 24.78 361 ILE A CA 1
ATOM 2824 C C . ILE A 1 361 ? 28.391 3.924 10.242 1 24.78 361 ILE A C 1
ATOM 2826 O O . ILE A 1 361 ? 27.547 3.033 10.352 1 24.78 361 ILE A O 1
ATOM 2830 N N . GLY A 1 362 ? 29.688 3.627 10.398 1 24.75 362 GLY A N 1
ATOM 2831 C CA . GLY A 1 362 ? 30.094 2.252 10.656 1 24.75 362 GLY A CA 1
ATOM 2832 C C . GLY A 1 362 ? 29.578 1.721 11.984 1 24.75 362 GLY A C 1
ATOM 2833 O O . GLY A 1 362 ? 29.281 0.529 12.109 1 24.75 362 GLY A O 1
ATOM 2834 N N . ASN A 1 363 ? 29.656 2.547 13.008 1 26.33 363 ASN A N 1
ATOM 2835 C CA . ASN A 1 363 ? 29.5 1.976 14.344 1 26.33 363 ASN A CA 1
ATOM 2836 C C . ASN A 1 363 ? 28.094 1.449 14.57 1 26.33 363 ASN A C 1
ATOM 2838 O O . ASN A 1 363 ? 27.859 0.639 15.469 1 26.33 363 ASN A O 1
ATOM 2842 N N . CYS A 1 364 ? 27.125 2.084 13.914 1 25.38 364 CYS A N 1
ATOM 2843 C CA . CYS A 1 364 ? 25.812 1.657 14.367 1 25.38 364 CYS A CA 1
ATOM 2844 C C . CYS A 1 364 ? 25.516 0.225 13.93 1 25.38 364 CYS A C 1
ATOM 2846 O O . CYS A 1 364 ? 24.641 -0.432 14.484 1 25.38 364 CYS A O 1
ATOM 2848 N N . LEU A 1 365 ? 26.172 -0.239 12.922 1 26.41 365 LEU A N 1
ATOM 2849 C CA . LEU A 1 365 ? 25.859 -1.599 12.5 1 26.41 365 LEU A CA 1
ATOM 2850 C C . LEU A 1 365 ? 26.266 -2.609 13.562 1 26.41 365 LEU A C 1
ATOM 2852 O O . LEU A 1 365 ? 25.625 -3.643 13.734 1 26.41 365 LEU A O 1
ATOM 2856 N N . ILE A 1 366 ? 27.406 -2.338 14.227 1 29.95 366 ILE A N 1
ATOM 2857 C CA . ILE A 1 366 ? 27.906 -3.396 15.102 1 29.95 366 ILE A CA 1
ATOM 2858 C C . ILE A 1 366 ? 26.938 -3.604 16.266 1 29.95 366 ILE A C 1
ATOM 2860 O O . ILE A 1 366 ? 26.703 -4.734 16.688 1 29.95 366 ILE A O 1
ATOM 2864 N N . GLN A 1 367 ? 26.375 -2.504 16.781 1 29.52 367 GLN A N 1
ATOM 2865 C CA . GLN A 1 367 ? 25.641 -2.736 18.016 1 29.52 367 GLN A CA 1
ATOM 2866 C C . GLN A 1 367 ? 24.391 -3.562 17.766 1 29.52 367 GLN A C 1
ATOM 2868 O O . GLN A 1 367 ? 23.922 -4.281 18.641 1 29.52 367 GLN A O 1
ATOM 2873 N N . VAL A 1 368 ? 23.781 -3.338 16.656 1 30.06 368 VAL A N 1
ATOM 2874 C CA . VAL A 1 368 ? 22.5 -4.027 16.516 1 30.06 368 VAL A CA 1
ATOM 2875 C C . VAL A 1 368 ? 22.75 -5.531 16.359 1 30.06 368 VAL A C 1
ATOM 2877 O O . VAL A 1 368 ? 21.891 -6.34 16.734 1 30.06 368 VAL A O 1
ATOM 2880 N N . LEU A 1 369 ? 23.906 -5.926 15.945 1 27.83 369 LEU A N 1
ATOM 2881 C CA . LEU A 1 369 ? 24.062 -7.375 15.859 1 27.83 369 LEU A CA 1
ATOM 2882 C C . LEU A 1 369 ? 24.109 -8 17.25 1 27.83 369 LEU A C 1
ATOM 2884 O O . LEU A 1 369 ? 23.875 -9.203 17.406 1 27.83 369 LEU A O 1
ATOM 2888 N N . SER A 1 370 ? 24.578 -7.242 18.25 1 30.58 370 SER A N 1
ATOM 2889 C CA . SER A 1 370 ? 24.734 -7.93 19.516 1 30.58 370 SER A CA 1
ATOM 2890 C C . SER A 1 370 ? 23.391 -8.32 20.109 1 30.58 370 SER A C 1
ATOM 2892 O O . SER A 1 370 ? 23.312 -9.227 20.938 1 30.58 370 SER A O 1
ATOM 2894 N N . CYS A 1 371 ? 22.391 -7.473 19.969 1 28.55 371 CYS A N 1
ATOM 2895 C CA . CYS A 1 371 ? 21.203 -7.785 20.75 1 28.55 371 CYS A CA 1
ATOM 2896 C C . CYS A 1 371 ? 20.531 -9.047 20.219 1 28.55 371 CYS A C 1
ATOM 2898 O O . CYS A 1 371 ? 19.609 -9.57 20.859 1 28.55 371 CYS A O 1
ATOM 2900 N N . VAL A 1 372 ? 20.609 -9.328 18.984 1 28.84 372 VAL A N 1
ATOM 2901 C CA . VAL A 1 372 ? 19.828 -10.5 18.594 1 28.84 372 VAL A CA 1
ATOM 2902 C C . VAL A 1 372 ? 20.438 -11.758 19.219 1 28.84 372 VAL A C 1
ATOM 2904 O O . VAL A 1 372 ? 19.719 -12.742 19.453 1 28.84 372 VAL A O 1
ATOM 2907 N N . PHE A 1 373 ? 21.781 -11.836 19.453 1 29 373 PHE A N 1
ATOM 2908 C CA . PHE A 1 373 ? 22.266 -13.109 19.953 1 29 373 PHE A CA 1
ATOM 2909 C C . PHE A 1 373 ? 22.266 -13.125 21.484 1 29 373 PHE A C 1
ATOM 2911 O O . PHE A 1 373 ? 22.641 -14.125 22.094 1 29 373 PHE A O 1
ATOM 2918 N N . ASP A 1 374 ? 22.031 -12.055 22.219 1 26.67 374 ASP A N 1
ATOM 2919 C CA . ASP A 1 374 ? 21.922 -12.438 23.625 1 26.67 374 ASP A CA 1
ATOM 2920 C C . ASP A 1 374 ? 20.547 -13.039 23.922 1 26.67 374 ASP A C 1
ATOM 2922 O O . ASP A 1 374 ? 19.531 -12.516 23.469 1 26.67 374 ASP A O 1
ATOM 2926 N N . MET B 1 1 ? -21.547 38.219 59.281 1 25.05 1 MET B N 1
ATOM 2927 C CA . MET B 1 1 ? -21.141 38.125 57.875 1 25.05 1 MET B CA 1
ATOM 2928 C C . MET B 1 1 ? -20.594 36.75 57.562 1 25.05 1 MET B C 1
ATOM 2930 O O . MET B 1 1 ? -19.547 36.344 58.031 1 25.05 1 MET B O 1
ATOM 2934 N N . SER B 1 2 ? -21.406 35.719 57.375 1 30.77 2 SER B N 1
ATOM 2935 C CA . SER B 1 2 ? -21.203 34.281 57.219 1 30.77 2 SER B CA 1
ATOM 2936 C C . SER B 1 2 ? -20.484 33.969 55.906 1 30.77 2 SER B C 1
ATOM 2938 O O . SER B 1 2 ? -20.875 34.406 54.844 1 30.77 2 SER B O 1
ATOM 2940 N N . ARG B 1 3 ? -19.094 33.75 55.938 1 32.19 3 ARG B N 1
ATOM 2941 C CA . ARG B 1 3 ? -18.172 33.438 54.844 1 32.19 3 ARG B CA 1
ATOM 2942 C C . ARG B 1 3 ? -18.609 32.188 54.125 1 32.19 3 ARG B C 1
ATOM 2944 O O . ARG B 1 3 ? -18.703 31.109 54.719 1 32.19 3 ARG B O 1
ATOM 2951 N N . VAL B 1 4 ? -19.531 32.281 53.156 1 36.47 4 VAL B N 1
ATOM 2952 C CA . VAL B 1 4 ? -19.984 31.203 52.281 1 36.47 4 VAL B CA 1
ATOM 2953 C C . VAL B 1 4 ? -18.781 30.5 51.656 1 36.47 4 VAL B C 1
ATOM 2955 O O . VAL B 1 4 ? -17.953 31.156 51.031 1 36.47 4 VAL B O 1
ATOM 2958 N N . PRO B 1 5 ? -18.359 29.359 52.219 1 36.12 5 PRO B N 1
ATOM 2959 C CA . PRO B 1 5 ? -17.219 28.609 51.656 1 36.12 5 PRO B CA 1
ATOM 2960 C C . PRO B 1 5 ? -17.297 28.453 50.156 1 36.12 5 PRO B C 1
ATOM 2962 O O . PRO B 1 5 ? -18.375 28.281 49.594 1 36.12 5 PRO B O 1
ATOM 2965 N N . LEU B 1 6 ? -16.422 29.078 49.406 1 33.91 6 LEU B N 1
ATOM 2966 C CA . LEU B 1 6 ? -16.234 28.984 47.969 1 33.91 6 LEU B CA 1
ATOM 2967 C C . LEU B 1 6 ? -16.312 27.547 47.5 1 33.91 6 LEU B C 1
ATOM 2969 O O . LEU B 1 6 ? -15.641 26.672 48.031 1 33.91 6 LEU B O 1
ATOM 2973 N N . MET B 1 7 ? -17.438 27.016 46.938 1 35.34 7 MET B N 1
ATOM 2974 C CA . MET B 1 7 ? -17.734 25.766 46.25 1 35.34 7 MET B CA 1
ATOM 2975 C C . MET B 1 7 ? -16.609 25.422 45.25 1 35.34 7 MET B C 1
ATOM 2977 O O . MET B 1 7 ? -16.688 25.766 44.094 1 35.34 7 MET B O 1
ATOM 2981 N N . ALA B 1 8 ? -15.367 25.672 45.438 1 40.88 8 ALA B N 1
ATOM 2982 C CA . ALA B 1 8 ? -14.211 25.375 44.594 1 40.88 8 ALA B CA 1
ATOM 2983 C C . ALA B 1 8 ? -14.109 23.875 44.312 1 40.88 8 ALA B C 1
ATOM 2985 O O . ALA B 1 8 ? -13.375 23.453 43.406 1 40.88 8 ALA B O 1
ATOM 2986 N N . SER B 1 9 ? -14.5 22.922 45.094 1 44.81 9 SER B N 1
ATOM 2987 C CA . SER B 1 9 ? -14.164 21.5 45.125 1 44.81 9 SER B CA 1
ATOM 2988 C C . SER B 1 9 ? -14.836 20.75 43.969 1 44.81 9 SER B C 1
ATOM 2990 O O . SER B 1 9 ? -14.391 19.656 43.594 1 44.81 9 SER B O 1
ATOM 2992 N N . ASN B 1 10 ? -15.938 21.094 43.438 1 47.34 10 ASN B N 1
ATOM 2993 C CA . ASN B 1 10 ? -16.703 20.344 42.469 1 47.34 10 ASN B CA 1
ATOM 2994 C C . ASN B 1 10 ? -16.062 20.406 41.094 1 47.34 10 ASN B C 1
ATOM 2996 O O . ASN B 1 10 ? -16.266 19.516 40.25 1 47.34 10 ASN B O 1
ATOM 3000 N N . SER B 1 11 ? -15.414 21.453 40.719 1 50.66 11 SER B N 1
ATOM 3001 C CA . SER B 1 11 ? -14.797 21.625 39.406 1 50.66 11 SER B CA 1
ATOM 3002 C C . SER B 1 11 ? -13.625 20.656 39.219 1 50.66 11 SER B C 1
ATOM 3004 O O . SER B 1 11 ? -13.438 20.109 38.125 1 50.66 11 SER B O 1
ATOM 3006 N N . SER B 1 12 ? -12.844 20.453 40.25 1 52.81 12 SER B N 1
ATOM 3007 C CA . SER B 1 12 ? -11.719 19.516 40.188 1 52.81 12 SER B CA 1
ATOM 3008 C C . SER B 1 12 ? -12.203 18.078 40.031 1 52.81 12 SER B C 1
ATOM 3010 O O . SER B 1 12 ? -11.586 17.297 39.312 1 52.81 12 SER B O 1
ATOM 3012 N N . ALA B 1 13 ? -13.227 17.781 40.844 1 51.44 13 ALA B N 1
ATOM 3013 C CA . ALA B 1 13 ? -13.766 16.438 40.781 1 51.44 13 ALA B CA 1
ATOM 3014 C C . ALA B 1 13 ? -14.352 16.125 39.406 1 51.44 13 ALA B C 1
ATOM 3016 O O . ALA B 1 13 ? -14.203 15.016 38.906 1 51.44 13 ALA B O 1
ATOM 3017 N N . GLN B 1 14 ? -15.062 17.078 38.875 1 51.44 14 GLN B N 1
ATOM 3018 C CA . GLN B 1 14 ? -15.641 16.922 37.562 1 51.44 14 GLN B CA 1
ATOM 3019 C C . GLN B 1 14 ? -14.555 16.797 36.5 1 51.44 14 GLN B C 1
ATOM 3021 O O . GLN B 1 14 ? -14.68 16 35.562 1 51.44 14 GLN B O 1
ATOM 3026 N N . GLU B 1 15 ? -13.539 17.578 36.719 1 58 15 GLU B N 1
ATOM 3027 C CA . GLU B 1 15 ? -12.398 17.484 35.812 1 58 15 GLU B CA 1
ATOM 3028 C C . GLU B 1 15 ? -11.711 16.141 35.906 1 58 15 GLU B C 1
ATOM 3030 O O . GLU B 1 15 ? -11.297 15.562 34.906 1 58 15 GLU B O 1
ATOM 3035 N N . ILE B 1 16 ? -11.602 15.758 37.156 1 54.44 16 ILE B N 1
ATOM 3036 C CA . ILE B 1 16 ? -11 14.453 37.406 1 54.44 16 ILE B CA 1
ATOM 3037 C C . ILE B 1 16 ? -11.898 13.352 36.812 1 54.44 16 ILE B C 1
ATOM 3039 O O . ILE B 1 16 ? -11.422 12.414 36.188 1 54.44 16 ILE B O 1
ATOM 3043 N N . ALA B 1 17 ? -13.172 13.469 37.188 1 55.78 17 ALA B N 1
ATOM 3044 C CA . ALA B 1 17 ? -14.133 12.5 36.656 1 55.78 17 ALA B CA 1
ATOM 3045 C C . ALA B 1 17 ? -14.117 12.477 35.125 1 55.78 17 ALA B C 1
ATOM 3047 O O . ALA B 1 17 ? -14.211 11.414 34.5 1 55.78 17 ALA B O 1
ATOM 3048 N N . ASP B 1 18 ? -13.922 13.617 34.625 1 64.44 18 ASP B N 1
ATOM 3049 C CA . ASP B 1 18 ? -13.906 13.766 33.156 1 64.44 18 ASP B CA 1
ATOM 3050 C C . ASP B 1 18 ? -12.664 13.125 32.562 1 64.44 18 ASP B C 1
ATOM 3052 O O . ASP B 1 18 ? -12.742 12.453 31.531 1 64.44 18 ASP B O 1
ATOM 3056 N N . ARG B 1 19 ? -11.617 13.195 33.406 1 65.75 19 ARG B N 1
ATOM 3057 C CA . ARG B 1 19 ? -10.375 12.602 32.906 1 65.75 19 ARG B CA 1
ATOM 3058 C C . ARG B 1 19 ? -10.414 11.078 33.031 1 65.75 19 ARG B C 1
ATOM 3060 O O . ARG B 1 19 ? -9.844 10.367 32.219 1 65.75 19 ARG B O 1
ATOM 3067 N N . ARG B 1 20 ? -11.227 10.734 34.062 1 73.31 20 ARG B N 1
ATOM 3068 C CA . ARG B 1 20 ? -11.297 9.297 34.312 1 73.31 20 ARG B CA 1
ATOM 3069 C C . ARG B 1 20 ? -12.156 8.602 33.25 1 73.31 20 ARG B C 1
ATOM 3071 O O . ARG B 1 20 ? -12.07 7.383 33.094 1 73.31 20 ARG B O 1
ATOM 3078 N N . ASN B 1 21 ? -12.844 9.383 32.531 1 83.31 21 ASN B N 1
ATOM 3079 C CA . ASN B 1 21 ? -13.727 8.82 31.516 1 83.31 21 ASN B CA 1
ATOM 3080 C C . ASN B 1 21 ? -13.078 8.828 30.141 1 83.31 21 ASN B C 1
ATOM 3082 O O . ASN B 1 21 ? -13.711 8.453 29.156 1 83.31 21 ASN B O 1
ATOM 3086 N N . MET B 1 22 ? -11.812 9.141 30.172 1 87.25 22 MET B N 1
ATOM 3087 C CA . MET B 1 22 ? -11.117 9.203 28.891 1 87.25 22 MET B CA 1
ATOM 3088 C C . MET B 1 22 ? -10.32 7.934 28.641 1 87.25 22 MET B C 1
ATOM 3090 O O . MET B 1 22 ? -9.797 7.328 29.578 1 87.25 22 MET B O 1
ATOM 3094 N N . VAL B 1 23 ? -10.312 7.492 27.438 1 88.88 23 VAL B N 1
ATOM 3095 C CA . VAL B 1 23 ? -9.5 6.352 27.031 1 88.88 23 VAL B CA 1
ATOM 3096 C C . VAL B 1 23 ? -8.688 6.715 25.781 1 88.88 23 VAL B C 1
ATOM 3098 O O . VAL B 1 23 ? -9.133 7.508 24.953 1 88.88 23 VAL B O 1
ATOM 3101 N N . MET B 1 24 ? -7.5 6.137 25.734 1 91.31 24 MET B N 1
ATOM 3102 C CA . MET B 1 24 ? -6.664 6.293 24.547 1 91.31 24 MET B CA 1
ATOM 3103 C C . MET B 1 24 ? -6.789 5.082 23.641 1 91.31 24 MET B C 1
ATOM 3105 O O . MET B 1 24 ? -6.566 3.949 24.062 1 91.31 24 MET B O 1
ATOM 3109 N N . LEU B 1 25 ? -7.164 5.352 22.422 1 92.69 25 LEU B N 1
ATOM 3110 C CA . LEU B 1 25 ? -7.277 4.289 21.438 1 92.69 25 LEU B CA 1
ATOM 3111 C C . LEU B 1 25 ? -6.164 4.391 20.391 1 92.69 25 LEU B C 1
ATOM 3113 O O . LEU B 1 25 ? -5.938 5.461 19.828 1 92.69 25 LEU B O 1
ATOM 3117 N N . GLN B 1 26 ? -5.5 3.316 20.172 1 94.62 26 GLN B N 1
ATOM 3118 C CA . GLN B 1 26 ? -4.434 3.27 19.188 1 94.62 26 GLN B CA 1
ATOM 3119 C C . GLN B 1 26 ? -4.816 2.373 18.016 1 94.62 26 GLN B C 1
ATOM 3121 O O . GLN B 1 26 ? -5.133 1.197 18.203 1 94.62 26 GLN B O 1
ATOM 3126 N N . ALA B 1 27 ? -4.797 2.947 16.828 1 95.62 27 ALA B N 1
ATOM 3127 C CA . ALA B 1 27 ? -5.145 2.217 15.609 1 95.62 27 ALA B CA 1
ATOM 3128 C C . ALA B 1 27 ? -3.979 2.201 14.625 1 95.62 27 ALA B C 1
ATOM 3130 O O . ALA B 1 27 ? -3.27 3.199 14.477 1 95.62 27 ALA B O 1
ATOM 3131 N N . GLY B 1 28 ? -3.838 1.021 13.875 1 93 28 GLY B N 1
ATOM 3132 C CA . GLY B 1 28 ? -2.77 0.9 12.898 1 93 28 GLY B CA 1
ATOM 3133 C C . GLY B 1 28 ? -1.732 -0.143 13.273 1 93 28 GLY B C 1
ATOM 3134 O O . GLY B 1 28 ? -1.88 -0.841 14.273 1 93 28 GLY B O 1
ATOM 3135 N N . LEU B 1 29 ? -0.706 -0.284 12.398 1 86.75 29 LEU B N 1
ATOM 3136 C CA . LEU B 1 29 ? 0.383 -1.23 12.617 1 86.75 29 LEU B CA 1
ATOM 3137 C C . LEU B 1 29 ? 1.413 -0.659 13.586 1 86.75 29 LEU B C 1
ATOM 3139 O O . LEU B 1 29 ? 1.509 0.56 13.75 1 86.75 29 LEU B O 1
ATOM 3143 N N . PRO B 1 30 ? 2.104 -1.562 14.141 1 81.31 30 PRO B N 1
ATOM 3144 C CA . PRO B 1 30 ? 3.17 -1.064 15.016 1 81.31 30 PRO B CA 1
ATOM 3145 C C . PRO B 1 30 ? 4.16 -0.163 14.281 1 81.31 30 PRO B C 1
ATOM 3147 O O . PRO B 1 30 ? 4.656 -0.526 13.219 1 81.31 30 PRO B O 1
ATOM 3150 N N . GLY B 1 31 ? 4.449 0.921 14.773 1 81.44 31 GLY B N 1
ATOM 3151 C CA . GLY B 1 31 ? 5.367 1.876 14.172 1 81.44 31 GLY B CA 1
ATOM 3152 C C . GLY B 1 31 ? 4.688 2.838 13.219 1 81.44 31 GLY B C 1
ATOM 3153 O O . GLY B 1 31 ? 5.309 3.791 12.742 1 81.44 31 GLY B O 1
ATOM 3154 N N . ASN B 1 32 ? 3.531 2.523 12.906 1 88.25 32 ASN B N 1
ATOM 3155 C CA . ASN B 1 32 ? 2.717 3.354 12.023 1 88.25 32 ASN B CA 1
ATOM 3156 C C . ASN B 1 32 ? 1.268 3.418 12.492 1 88.25 32 ASN B C 1
ATOM 3158 O O . ASN B 1 32 ? 0.365 2.93 11.812 1 88.25 32 ASN B O 1
ATOM 3162 N N . SER B 1 33 ? 1.099 4.051 13.648 1 93.56 33 SER B N 1
ATOM 3163 C CA . SER B 1 33 ? -0.214 4.082 14.289 1 93.56 33 SER B CA 1
ATOM 3164 C C . SER B 1 33 ? -0.634 5.508 14.617 1 93.56 33 SER B C 1
ATOM 3166 O O . SER B 1 33 ? 0.192 6.422 14.609 1 93.56 33 SER B O 1
ATOM 3168 N N . TRP B 1 34 ? -1.916 5.672 14.758 1 94.94 34 TRP B N 1
ATOM 3169 C CA . TRP B 1 34 ? -2.508 6.91 15.25 1 94.94 34 TRP B CA 1
ATOM 3170 C C . TRP B 1 34 ? -3.215 6.68 16.578 1 94.94 34 TRP B C 1
ATOM 3172 O O . TRP B 1 34 ? -3.781 5.613 16.812 1 94.94 34 TRP B O 1
ATOM 3182 N N . THR B 1 35 ? -3.16 7.633 17.406 1 94.19 35 THR B N 1
ATOM 3183 C CA . THR B 1 35 ? -3.779 7.535 18.719 1 94.19 35 THR B CA 1
ATOM 3184 C C . THR B 1 35 ? -4.867 8.594 18.891 1 94.19 35 THR B C 1
ATOM 3186 O O . THR B 1 35 ? -4.719 9.727 18.422 1 94.19 35 THR B O 1
ATOM 3189 N N . TYR B 1 36 ? -5.91 8.203 19.578 1 92.19 36 TYR B N 1
ATOM 3190 C CA . TYR B 1 36 ? -7.066 9.062 19.828 1 92.19 36 TYR B CA 1
ATOM 3191 C C . TYR B 1 36 ? -7.449 9.062 21.297 1 92.19 36 TYR B C 1
ATOM 3193 O O . TYR B 1 36 ? -7.426 8.008 21.953 1 92.19 36 TYR B O 1
ATOM 3201 N N . CYS B 1 37 ? -7.652 10.219 21.797 1 89.81 37 CYS B N 1
ATOM 3202 C CA . CYS B 1 37 ? -8.227 10.344 23.141 1 89.81 37 CYS B CA 1
ATOM 3203 C C . CYS B 1 37 ? -9.734 10.531 23.062 1 89.81 37 CYS B C 1
ATOM 3205 O O . CYS B 1 37 ? -10.219 11.539 22.547 1 89.81 37 CYS B O 1
ATOM 3207 N N . VAL B 1 38 ? -10.43 9.531 23.578 1 88.75 38 VAL B N 1
ATOM 3208 C CA . VAL B 1 38 ? -11.883 9.578 23.406 1 88.75 38 VAL B CA 1
ATOM 3209 C C . VAL B 1 38 ? -12.562 9.375 24.766 1 88.75 38 VAL B C 1
ATOM 3211 O O . VAL B 1 38 ? -11.977 8.797 25.672 1 88.75 38 VAL B O 1
ATOM 3214 N N . GLU B 1 39 ? -13.75 9.93 24.828 1 87.56 39 GLU B N 1
ATOM 3215 C CA . GLU B 1 39 ? -14.578 9.711 26.016 1 87.56 39 GLU B CA 1
ATOM 3216 C C . GLU B 1 39 ? -15.305 8.375 25.953 1 87.56 39 GLU B C 1
ATOM 3218 O O . GLU B 1 39 ? -16.016 8.102 24.984 1 87.56 39 GLU B O 1
ATOM 3223 N N . ARG B 1 40 ? -15.203 7.629 26.984 1 87.56 40 ARG B N 1
ATOM 3224 C CA . ARG B 1 40 ? -15.734 6.273 27.031 1 87.56 40 ARG B CA 1
ATOM 3225 C C . ARG B 1 40 ? -17.234 6.262 26.75 1 87.56 40 ARG B C 1
ATOM 3227 O O . ARG B 1 40 ? -17.703 5.539 25.875 1 87.56 40 ARG B O 1
ATOM 3234 N N . GLU B 1 41 ? -17.938 7.055 27.422 1 85.19 41 GLU B N 1
ATOM 3235 C CA . GLU B 1 41 ? -19.391 7.027 27.375 1 85.19 41 GLU B CA 1
ATOM 3236 C C . GLU B 1 41 ? -19.906 7.496 26.016 1 85.19 41 GLU B C 1
ATOM 3238 O O . GLU B 1 41 ? -20.906 6.98 25.516 1 85.19 41 GLU B O 1
ATOM 3243 N N . GLN B 1 42 ? -19.188 8.406 25.469 1 85.31 42 GLN B N 1
ATOM 3244 C CA . GLN B 1 42 ? -19.625 8.93 24.188 1 85.31 42 GLN B CA 1
ATOM 3245 C C . GLN B 1 42 ? -19.516 7.871 23.094 1 85.31 42 GLN B C 1
ATOM 3247 O O . GLN B 1 42 ? -20.438 7.699 22.281 1 85.31 42 GLN B O 1
ATOM 3252 N N . LEU B 1 43 ? -18.469 7.195 23.125 1 87.06 43 LEU B N 1
ATOM 3253 C CA . LEU B 1 43 ? -18.266 6.168 22.109 1 87.06 43 LEU B CA 1
ATOM 3254 C C . LEU B 1 43 ? -19.141 4.953 22.375 1 87.06 43 LEU B C 1
ATOM 3256 O O . LEU B 1 43 ? -19.672 4.352 21.438 1 87.06 43 LEU B O 1
ATOM 3260 N N . ALA B 1 44 ? -19.312 4.703 23.641 1 86.88 44 ALA B N 1
ATOM 3261 C CA . ALA B 1 44 ? -20.141 3.566 24.031 1 86.88 44 ALA B CA 1
ATOM 3262 C C . ALA B 1 44 ? -21.594 3.771 23.609 1 86.88 44 ALA B C 1
ATOM 3264 O O . ALA B 1 44 ? -22.281 2.812 23.266 1 86.88 44 ALA B O 1
ATOM 3265 N N . ARG B 1 45 ? -22 4.898 23.578 1 86.56 45 ARG B N 1
ATOM 3266 C CA . ARG B 1 45 ? -23.391 5.223 23.219 1 86.56 45 ARG B CA 1
ATOM 3267 C C . ARG B 1 45 ? -23.594 5.094 21.703 1 86.56 45 ARG B C 1
ATOM 3269 O O . ARG B 1 45 ? -24.703 4.762 21.266 1 86.56 45 ARG B O 1
ATOM 3276 N N . ARG B 1 46 ? -22.609 5.277 21 1 85.31 46 ARG B N 1
ATOM 3277 C CA . ARG B 1 46 ? -22.75 5.387 19.562 1 85.31 46 ARG B CA 1
ATOM 3278 C C . ARG B 1 46 ? -22.422 4.062 18.875 1 85.31 46 ARG B C 1
ATOM 3280 O O . ARG B 1 46 ? -22.734 3.877 17.688 1 85.31 46 ARG B O 1
ATOM 3287 N N . SER B 1 47 ? -21.828 3.119 19.547 1 85.81 47 SER B N 1
ATOM 3288 C CA . SER B 1 47 ? -21.406 1.85 18.969 1 85.81 47 SER B CA 1
ATOM 3289 C C . SER B 1 47 ? -21.5 0.715 19.984 1 85.81 47 SER B C 1
ATOM 3291 O O . SER B 1 47 ? -20.938 0.79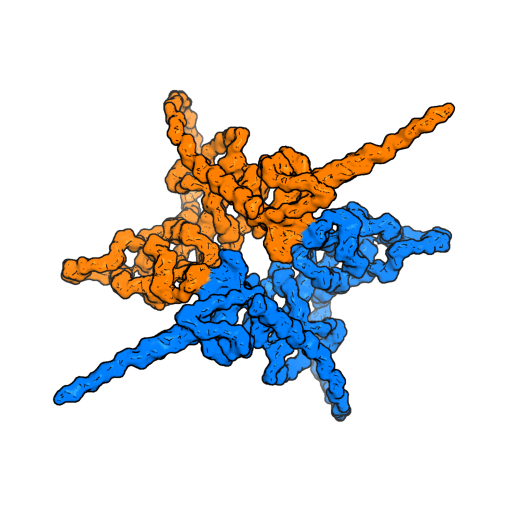4 21.062 1 85.81 47 SER B O 1
ATOM 3293 N N . GLU B 1 48 ? -22.203 -0.271 19.609 1 82.81 48 GLU B N 1
ATOM 3294 C CA . GLU B 1 48 ? -22.359 -1.426 20.484 1 82.81 48 GLU B CA 1
ATOM 3295 C C . GLU B 1 48 ? -21.031 -2.109 20.75 1 82.81 48 GLU B C 1
ATOM 3297 O O . GLU B 1 48 ? -20.781 -2.619 21.844 1 82.81 48 GLU B O 1
ATOM 3302 N N . TRP B 1 49 ? -20.25 -2.094 19.781 1 83.19 49 TRP B N 1
ATOM 3303 C CA . TRP B 1 49 ? -18.922 -2.686 19.922 1 83.19 49 TRP B CA 1
ATOM 3304 C C . TRP B 1 49 ? -18.094 -1.934 20.953 1 83.19 49 TRP B C 1
ATOM 3306 O O . TRP B 1 49 ? -17.484 -2.549 21.828 1 83.19 49 TRP B O 1
ATOM 3316 N N . PHE B 1 50 ? -18.125 -0.706 20.922 1 86.88 50 PHE B N 1
ATOM 3317 C CA . PHE B 1 50 ? -17.359 0.084 21.875 1 86.88 50 PHE B CA 1
ATOM 3318 C C . PHE B 1 50 ? -18.016 0.064 23.25 1 86.88 50 PHE B C 1
ATOM 3320 O O . PHE B 1 50 ? -17.328 0.152 24.266 1 86.88 50 PHE B O 1
ATOM 3327 N N . ARG B 1 51 ? -19.297 -0.013 23.203 1 87.75 51 ARG B N 1
ATOM 3328 C CA . ARG B 1 51 ? -19.969 -0.201 24.484 1 87.75 51 ARG B CA 1
ATOM 3329 C C . ARG B 1 51 ? -19.438 -1.442 25.203 1 87.75 51 ARG B C 1
ATOM 3331 O O . ARG B 1 51 ? -19.094 -1.387 26.391 1 87.75 51 ARG B O 1
ATOM 3338 N N . ALA B 1 52 ? -19.344 -2.498 24.453 1 85.75 52 ALA B N 1
ATOM 3339 C CA . ALA B 1 52 ? -18.859 -3.754 25.016 1 85.75 52 ALA B CA 1
ATOM 3340 C C . ALA B 1 52 ? -17.391 -3.631 25.422 1 85.75 52 ALA B C 1
ATOM 3342 O O . ALA B 1 52 ? -16.984 -4.133 26.484 1 85.75 52 ALA B O 1
ATOM 3343 N N . MET B 1 53 ? -16.625 -2.918 24.703 1 85 53 MET B N 1
ATOM 3344 C CA . MET B 1 53 ? -15.18 -2.811 24.922 1 85 53 MET B CA 1
ATOM 3345 C C . MET B 1 53 ? -14.875 -1.873 26.078 1 85 53 MET B C 1
ATOM 3347 O O . MET B 1 53 ? -13.961 -2.133 26.875 1 85 53 MET B O 1
ATOM 3351 N N . LEU B 1 54 ? -15.703 -0.849 26.219 1 85.88 54 LEU B N 1
ATOM 3352 C CA . LEU B 1 54 ? -15.305 0.227 27.109 1 85.88 54 LEU B CA 1
ATOM 3353 C C . LEU B 1 54 ? -16.141 0.206 28.391 1 85.88 54 LEU B C 1
ATOM 3355 O O . LEU B 1 54 ? -15.742 0.765 29.406 1 85.88 54 LEU B O 1
ATOM 3359 N N . THR B 1 55 ? -17.297 -0.364 28.328 1 82.44 55 THR B N 1
ATOM 3360 C CA . THR B 1 55 ? -18.172 -0.36 29.5 1 82.44 55 THR B CA 1
ATOM 3361 C C . THR B 1 55 ? -18.594 -1.781 29.859 1 82.44 55 THR B C 1
ATOM 3363 O O . THR B 1 55 ? -19.375 -1.981 30.797 1 82.44 55 THR B O 1
ATOM 3366 N N . GLY B 1 56 ? -18.109 -2.717 29.156 1 81.31 56 GLY B N 1
ATOM 3367 C CA . GLY B 1 56 ? -18.438 -4.105 29.438 1 81.31 56 GLY B CA 1
ATOM 3368 C C . GLY B 1 56 ? -17.672 -4.668 30.609 1 81.31 56 GLY B C 1
ATOM 3369 O O . GLY B 1 56 ? -16.938 -3.941 31.297 1 81.31 56 GLY B O 1
ATOM 3370 N N . PRO B 1 57 ? -17.844 -5.852 30.922 1 80 57 PRO B N 1
ATOM 3371 C CA . PRO B 1 57 ? -17.219 -6.516 32.062 1 80 57 PRO B CA 1
ATOM 3372 C C . PRO B 1 57 ? -15.688 -6.539 31.984 1 80 57 PRO B C 1
ATOM 3374 O O . PRO B 1 57 ? -15.016 -6.543 33 1 80 57 PRO B O 1
ATOM 3377 N N . LEU B 1 58 ? -15.211 -6.512 30.797 1 79.25 58 LEU B N 1
ATOM 3378 C CA . LEU B 1 58 ? -13.766 -6.59 30.609 1 79.25 58 LEU B CA 1
ATOM 3379 C C . LEU B 1 58 ? -13.188 -5.223 30.281 1 79.25 58 LEU B C 1
ATOM 3381 O O . LEU B 1 58 ? -12.055 -5.125 29.797 1 79.25 58 LEU B O 1
ATOM 3385 N N . ALA B 1 59 ? -13.945 -4.285 30.516 1 80.81 59 ALA B N 1
ATOM 3386 C CA . ALA B 1 59 ? -13.508 -2.92 30.219 1 80.81 59 ALA B CA 1
ATOM 3387 C C . ALA B 1 59 ? -12.312 -2.529 31.094 1 80.81 59 ALA B C 1
ATOM 3389 O O . ALA B 1 59 ? -12.172 -3.012 32.219 1 80.81 59 ALA B O 1
ATOM 3390 N N . PRO B 1 60 ? -11.445 -1.699 30.484 1 80.12 60 PRO B N 1
ATOM 3391 C CA . PRO B 1 60 ? -10.312 -1.228 31.281 1 80.12 60 PRO B CA 1
ATOM 3392 C C . PRO B 1 60 ? -10.742 -0.442 32.531 1 80.12 60 PRO B C 1
ATOM 3394 O O . PRO B 1 60 ? -11.734 0.291 32.469 1 80.12 60 PRO B O 1
ATOM 3397 N N . PRO B 1 61 ? -10.023 -0.757 33.562 1 77.06 61 PRO B N 1
ATOM 3398 C CA . PRO B 1 61 ? -10.367 -0.046 34.781 1 77.06 61 PRO B CA 1
ATOM 3399 C C . PRO B 1 61 ? -10.195 1.467 34.656 1 77.06 61 PRO B C 1
ATOM 3401 O O . PRO B 1 61 ? -9.438 1.938 33.812 1 77.06 61 PRO B O 1
ATOM 3404 N N . VAL B 1 62 ? -11.039 2.111 35.406 1 73.31 62 VAL B N 1
ATOM 3405 C CA . VAL B 1 62 ? -10.953 3.566 35.438 1 73.31 62 VAL B CA 1
ATOM 3406 C C . VAL B 1 62 ? -9.711 3.994 36.219 1 73.31 62 VAL B C 1
ATOM 3408 O O . VAL B 1 62 ? -9.547 3.615 37.375 1 73.31 62 VAL B O 1
ATOM 3411 N N . THR B 1 63 ? -8.758 4.41 35.5 1 74.25 63 THR B N 1
ATOM 3412 C CA . THR B 1 63 ? -7.516 4.867 36.094 1 74.25 63 THR B CA 1
ATOM 3413 C C . THR B 1 63 ? -7.344 6.371 35.938 1 74.25 63 THR B C 1
ATOM 3415 O O . THR B 1 63 ? -8.102 7.004 35.188 1 74.25 63 THR B O 1
ATOM 3418 N N . ASP B 1 64 ? -6.457 6.914 36.75 1 71.06 64 ASP B N 1
ATOM 3419 C CA . ASP B 1 64 ? -6.184 8.352 36.688 1 71.06 64 ASP B CA 1
ATOM 3420 C C . ASP B 1 64 ? -5.633 8.758 35.344 1 71.06 64 ASP B C 1
ATOM 3422 O O . ASP B 1 64 ? -5.922 9.852 34.844 1 71.06 64 ASP B O 1
ATOM 3426 N N . SER B 1 65 ? -4.859 7.816 34.812 1 79.31 65 SER B N 1
ATOM 3427 C CA . SER B 1 65 ? -4.406 8.062 33.438 1 79.31 65 SER B CA 1
ATOM 3428 C C . SER B 1 65 ? -5.18 7.211 32.438 1 79.31 65 SER B C 1
ATOM 3430 O O . SER B 1 65 ? -5.441 6.035 32.688 1 79.31 65 SER B O 1
ATOM 3432 N N . PRO B 1 66 ? -5.535 7.934 31.469 1 82.25 66 PRO B N 1
ATOM 3433 C CA . PRO B 1 66 ? -6.324 7.18 30.484 1 82.25 66 PRO B CA 1
ATOM 3434 C C . PRO B 1 66 ? -5.594 5.949 29.969 1 82.25 66 PRO B C 1
ATOM 3436 O O . PRO B 1 66 ? -4.441 6.047 29.531 1 82.25 66 PRO B O 1
ATOM 3439 N N . PRO B 1 67 ? -6.238 4.859 30.094 1 85.5 67 PRO B N 1
ATOM 3440 C CA . PRO B 1 67 ? -5.613 3.639 29.578 1 85.5 67 PRO B CA 1
ATOM 3441 C C . PRO B 1 67 ? -5.473 3.633 28.062 1 85.5 67 PRO B C 1
ATOM 3443 O O . PRO B 1 67 ? -6.309 4.211 27.359 1 85.5 67 PRO B O 1
ATOM 3446 N N . LEU B 1 68 ? -4.383 2.961 27.625 1 87.62 68 LEU B N 1
ATOM 3447 C CA . LEU B 1 68 ? -4.137 2.822 26.188 1 87.62 68 LEU B CA 1
ATOM 3448 C C . LEU B 1 68 ? -4.648 1.48 25.672 1 87.62 68 LEU B C 1
ATOM 3450 O O . LEU B 1 68 ? -4.234 0.426 26.172 1 87.62 68 LEU B O 1
ATOM 3454 N N . LEU B 1 69 ? -5.578 1.559 24.797 1 89.56 69 LEU B N 1
ATOM 3455 C CA . LEU B 1 69 ? -6.129 0.361 24.172 1 89.56 69 LEU B CA 1
ATOM 3456 C C . LEU B 1 69 ? -5.695 0.256 22.719 1 89.56 69 LEU B C 1
ATOM 3458 O O . LEU B 1 69 ? -5.918 1.178 21.922 1 89.56 69 LEU B O 1
ATOM 3462 N N . GLN B 1 70 ? -5.094 -0.877 22.344 1 90.69 70 GLN B N 1
ATOM 3463 C CA . GLN B 1 70 ? -4.684 -1.11 20.969 1 90.69 70 GLN B CA 1
ATOM 3464 C C . GLN B 1 70 ? -5.777 -1.823 20.172 1 90.69 70 GLN B C 1
ATOM 3466 O O . GLN B 1 70 ? -6.195 -2.924 20.547 1 90.69 70 GLN B O 1
ATOM 3471 N N . LEU B 1 71 ? -6.191 -1.135 19.203 1 90.88 71 LEU B N 1
ATOM 3472 C CA . LEU B 1 71 ? -7.188 -1.757 18.328 1 90.88 71 LEU B CA 1
ATOM 3473 C C . LEU B 1 71 ? -6.531 -2.725 17.359 1 90.88 71 LEU B C 1
ATOM 3475 O O . LEU B 1 71 ? -5.594 -2.355 16.641 1 90.88 71 LEU B O 1
ATOM 3479 N N . GLN B 1 72 ? -7.051 -3.836 17.281 1 85.38 72 GLN B N 1
ATOM 3480 C CA . GLN B 1 72 ? -6.449 -4.879 16.453 1 85.38 72 GLN B CA 1
ATOM 3481 C C . GLN B 1 72 ? -7.035 -4.871 15.039 1 85.38 72 GLN B C 1
ATOM 3483 O O . GLN B 1 72 ? -8.234 -4.656 14.859 1 85.38 72 GLN B O 1
ATOM 3488 N N . HIS B 1 73 ? -6.188 -5.035 14.039 1 85.12 73 HIS B N 1
ATOM 3489 C CA . HIS B 1 73 ? -6.551 -5.309 12.656 1 85.12 73 HIS B CA 1
ATOM 3490 C C . HIS B 1 73 ? -7.34 -4.148 12.055 1 85.12 73 HIS B C 1
ATOM 3492 O O . HIS B 1 73 ? -8.328 -4.363 11.344 1 85.12 73 HIS B O 1
ATOM 3498 N N . VAL B 1 74 ? -7.082 -3.002 12.578 1 92.06 74 VAL B N 1
ATOM 3499 C CA . VAL B 1 74 ? -7.762 -1.852 11.984 1 92.06 74 VAL B CA 1
ATOM 3500 C C . VAL B 1 74 ? -6.727 -0.838 11.5 1 92.06 74 VAL B C 1
ATOM 3502 O O . VAL B 1 74 ? -5.801 -0.483 12.227 1 92.06 74 VAL B O 1
ATOM 3505 N N . ASP B 1 75 ? -6.953 -0.494 10.281 1 94.75 75 ASP B N 1
ATOM 3506 C CA . ASP B 1 75 ? -6.105 0.532 9.688 1 94.75 75 ASP B CA 1
ATOM 3507 C C . ASP B 1 75 ? -6.328 1.887 10.352 1 94.75 75 ASP B C 1
ATOM 3509 O O . ASP B 1 75 ? -7.461 2.246 10.68 1 94.75 75 ASP B O 1
ATOM 3513 N N . LYS B 1 76 ? -5.293 2.676 10.508 1 95.62 76 LYS B N 1
ATOM 3514 C CA . LYS B 1 76 ? -5.367 3.938 11.242 1 95.62 76 LYS B CA 1
ATOM 3515 C C . LYS B 1 76 ? -6.305 4.922 10.547 1 95.62 76 LYS B C 1
ATOM 3517 O O . LYS B 1 76 ? -7.102 5.598 11.195 1 95.62 76 LYS B O 1
ATOM 3522 N N . ARG B 1 77 ? -6.199 5.035 9.234 1 95.56 77 ARG B N 1
ATOM 3523 C CA . ARG B 1 77 ? -7.039 5.973 8.5 1 95.56 77 ARG B CA 1
ATOM 3524 C C . ARG B 1 77 ? -8.492 5.504 8.477 1 95.56 77 ARG B C 1
ATOM 3526 O O . ARG B 1 77 ? -9.414 6.316 8.531 1 95.56 77 ARG B O 1
ATOM 3533 N N . ALA B 1 78 ? -8.656 4.207 8.375 1 97 78 ALA B N 1
ATOM 3534 C CA . ALA B 1 78 ? -10 3.641 8.43 1 97 78 ALA B CA 1
ATOM 3535 C C . ALA B 1 78 ? -10.672 3.953 9.766 1 97 78 ALA B C 1
ATOM 3537 O O . ALA B 1 78 ? -11.852 4.305 9.812 1 97 78 ALA B O 1
ATOM 3538 N N . PHE B 1 79 ? -9.93 3.867 10.797 1 96.25 79 PHE B N 1
ATOM 3539 C CA . PHE B 1 79 ? -10.477 4.164 12.117 1 96.25 79 PHE B CA 1
ATOM 3540 C C . PHE B 1 79 ? -10.844 5.641 12.227 1 96.25 79 PHE B C 1
ATOM 3542 O O . PHE B 1 79 ? -11.859 5.988 12.836 1 96.25 79 PHE B O 1
ATOM 3549 N N . ASP B 1 80 ? -9.977 6.453 11.711 1 95.12 80 ASP B N 1
ATOM 3550 C CA . ASP B 1 80 ? -10.281 7.879 11.68 1 95.12 80 ASP B CA 1
ATOM 3551 C C . ASP B 1 80 ? -11.625 8.148 11.008 1 95.12 80 ASP B C 1
ATOM 3553 O O . ASP B 1 80 ? -12.438 8.914 11.523 1 95.12 80 ASP B O 1
ATOM 3557 N N . HIS B 1 81 ? -11.852 7.535 9.914 1 96.38 81 HIS B N 1
ATOM 3558 C CA . HIS B 1 81 ? -13.125 7.676 9.219 1 96.38 81 HIS B CA 1
ATOM 3559 C C . HIS B 1 81 ? -14.281 7.156 10.062 1 96.38 81 HIS B C 1
ATOM 3561 O O . HIS B 1 81 ? -15.344 7.77 10.102 1 96.38 81 HIS B O 1
ATOM 3567 N N . PHE B 1 82 ? -14.102 6.027 10.688 1 95.88 82 PHE B N 1
ATOM 3568 C CA . PHE B 1 82 ? -15.102 5.441 11.57 1 95.88 82 PHE B CA 1
ATOM 3569 C C . PHE B 1 82 ? -15.469 6.402 12.695 1 95.88 82 PHE B C 1
ATOM 3571 O O . PHE B 1 82 ? -16.641 6.625 12.977 1 95.88 82 PHE B O 1
ATOM 3578 N N . LEU B 1 83 ? -14.438 6.992 13.328 1 93.31 83 LEU B N 1
ATOM 3579 C CA . LEU B 1 83 ? -14.664 7.938 14.422 1 93.31 83 LEU B CA 1
ATOM 3580 C C . LEU B 1 83 ? -15.406 9.18 13.914 1 93.31 83 LEU B C 1
ATOM 3582 O O . LEU B 1 83 ? -16.312 9.672 14.586 1 93.31 83 LEU B O 1
ATOM 3586 N N . ARG B 1 84 ? -14.953 9.664 12.766 1 93.75 84 ARG B N 1
ATOM 3587 C CA . ARG B 1 84 ? -15.641 10.797 12.172 1 93.75 84 ARG B CA 1
ATOM 3588 C C . ARG B 1 84 ? -17.109 10.484 11.93 1 93.75 84 ARG B C 1
ATOM 3590 O O . ARG B 1 84 ? -17.984 11.312 12.219 1 93.75 84 ARG B O 1
ATOM 3597 N N . TYR B 1 85 ? -17.375 9.336 11.438 1 94.69 85 TYR B N 1
ATOM 3598 C CA . TYR B 1 85 ? -18.75 8.898 11.219 1 94.69 85 TYR B CA 1
ATOM 3599 C C . TYR B 1 85 ? -19.531 8.883 12.523 1 94.69 85 TYR B C 1
ATOM 3601 O O . TYR B 1 85 ? -20.656 9.375 12.586 1 94.69 85 TYR B O 1
ATOM 3609 N N . LEU B 1 86 ? -18.953 8.344 13.562 1 91.5 86 LEU B N 1
ATOM 3610 C CA . LEU B 1 86 ? -19.609 8.266 14.859 1 91.5 86 LEU B CA 1
ATOM 3611 C C . LEU B 1 86 ? -19.906 9.656 15.406 1 91.5 86 LEU B C 1
ATOM 3613 O O . LEU B 1 86 ? -20.891 9.852 16.125 1 91.5 86 LEU B O 1
ATOM 3617 N N . HIS B 1 87 ? -19.109 10.586 15.07 1 90.94 87 HIS B N 1
ATOM 3618 C CA . HIS B 1 87 ? -19.266 11.945 15.562 1 90.94 87 HIS B CA 1
ATOM 3619 C C . HIS B 1 87 ? -20.094 12.789 14.594 1 90.94 87 HIS B C 1
ATOM 3621 O O . HIS B 1 87 ? -20.141 14.016 14.719 1 90.94 87 HIS B O 1
ATOM 3627 N N . ASP B 1 88 ? -20.578 12.188 13.531 1 92.75 88 ASP B N 1
ATOM 3628 C CA . ASP B 1 88 ? -21.406 12.844 12.531 1 92.75 88 ASP B CA 1
ATOM 3629 C C . ASP B 1 88 ? -20.609 13.883 11.742 1 92.75 88 ASP B C 1
ATOM 3631 O O . ASP B 1 88 ? -21.125 14.969 11.445 1 92.75 88 ASP B O 1
ATOM 3635 N N . GLU B 1 89 ? -19.391 13.609 11.656 1 92.5 89 GLU B N 1
ATOM 3636 C CA . GLU B 1 89 ? -18.531 14.438 10.812 1 92.5 89 GLU B CA 1
ATOM 3637 C C . GLU B 1 89 ? -18.438 13.875 9.398 1 92.5 89 GLU B C 1
ATOM 3639 O O . GLU B 1 89 ? -18.625 12.672 9.188 1 92.5 89 GLU B O 1
ATOM 3644 N N . PRO B 1 90 ? -18.109 14.711 8.445 1 93.81 90 PRO B N 1
ATOM 3645 C CA . PRO B 1 90 ? -18.016 14.227 7.07 1 93.81 90 PRO B CA 1
ATOM 3646 C C . PRO B 1 90 ? -16.844 13.266 6.871 1 93.81 90 PRO B C 1
ATOM 3648 O O . PRO B 1 90 ? -15.773 13.453 7.453 1 93.81 90 PRO B O 1
ATOM 3651 N N . VAL B 1 91 ? -17.172 12.227 6.137 1 95.31 91 VAL B N 1
ATOM 3652 C CA . VAL B 1 91 ? -16.156 11.242 5.762 1 95.31 91 VAL B CA 1
ATOM 3653 C C . VAL B 1 91 ? -15.773 11.43 4.297 1 95.31 91 VAL B C 1
ATOM 3655 O O . VAL B 1 91 ? -16.594 11.227 3.398 1 95.31 91 VAL B O 1
ATOM 3658 N N . ASN B 1 92 ? -14.539 11.883 4.082 1 92.5 92 ASN B N 1
ATOM 3659 C CA . ASN B 1 92 ? -14.07 12.133 2.727 1 92.5 92 ASN B CA 1
ATOM 3660 C C . ASN B 1 92 ? -12.961 11.156 2.33 1 92.5 92 ASN B C 1
ATOM 3662 O O . ASN B 1 92 ? -11.867 11.195 2.887 1 92.5 92 ASN B O 1
ATOM 3666 N N . PHE B 1 93 ? -13.297 10.367 1.353 1 94.69 93 PHE B N 1
ATOM 3667 C CA . PHE B 1 93 ? -12.312 9.391 0.894 1 94.69 93 PHE B CA 1
ATOM 3668 C C . PHE B 1 93 ? -11.406 10 -0.163 1 94.69 93 PHE B C 1
ATOM 3670 O O . PHE B 1 93 ? -11.859 10.734 -1.038 1 94.69 93 PHE B O 1
ATOM 3677 N N . ILE B 1 94 ? -10.188 9.586 -0.028 1 90.38 94 ILE B N 1
ATOM 3678 C CA . ILE B 1 94 ? -9.211 10.117 -0.977 1 90.38 94 ILE B CA 1
ATOM 3679 C C . ILE B 1 94 ? -8.672 8.977 -1.847 1 90.38 94 ILE B C 1
ATOM 3681 O O . ILE B 1 94 ? -8.461 9.156 -3.049 1 90.38 94 ILE B O 1
ATOM 3685 N N . SER B 1 95 ? -8.469 7.82 -1.316 1 94.56 95 SER B N 1
ATOM 3686 C CA . SER B 1 95 ? -7.848 6.719 -2.047 1 94.56 95 SER B CA 1
ATOM 3687 C C . SER B 1 95 ? -8.68 5.441 -1.925 1 94.56 95 SER B C 1
ATOM 3689 O O . SER B 1 95 ? -9.445 5.281 -0.972 1 94.56 95 SER B O 1
ATOM 3691 N N . VAL B 1 96 ? -8.445 4.543 -2.822 1 97.19 96 VAL B N 1
ATOM 3692 C CA . VAL B 1 96 ? -9.109 3.244 -2.836 1 97.19 96 VAL B CA 1
ATOM 3693 C C . VAL B 1 96 ? -8.672 2.428 -1.622 1 97.19 96 VAL B C 1
ATOM 3695 O O . VAL B 1 96 ? -9.5 1.789 -0.966 1 97.19 96 VAL B O 1
ATOM 3698 N N . SER B 1 97 ? -7.438 2.479 -1.295 1 96.75 97 SER B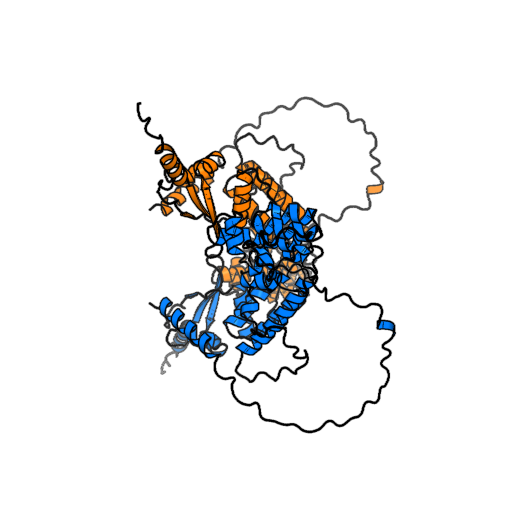 N 1
ATOM 3699 C CA . SER B 1 97 ? -6.895 1.715 -0.175 1 96.75 97 SER B CA 1
ATOM 3700 C C . SER B 1 97 ? -7.574 2.098 1.135 1 96.75 97 SER B C 1
ATOM 3702 O O . SER B 1 97 ? -7.969 1.227 1.913 1 96.75 97 SER B O 1
ATOM 3704 N N . THR B 1 98 ? -7.738 3.332 1.302 1 97.19 98 THR B N 1
ATOM 3705 C CA . THR B 1 98 ? -8.344 3.814 2.537 1 97.19 98 THR B CA 1
ATOM 3706 C C . THR B 1 98 ? -9.836 3.496 2.566 1 97.19 98 THR B C 1
ATOM 3708 O O . THR B 1 98 ? -10.375 3.121 3.611 1 97.19 98 THR B O 1
ATOM 3711 N N . ALA B 1 99 ? -10.477 3.686 1.442 1 98.44 99 ALA B N 1
ATOM 3712 C CA . ALA B 1 99 ? -11.891 3.355 1.37 1 98.44 99 ALA B CA 1
ATOM 3713 C C . ALA B 1 99 ? -12.125 1.868 1.617 1 98.44 99 ALA B C 1
ATOM 3715 O O . ALA B 1 99 ? -13.062 1.488 2.326 1 98.44 99 ALA B O 1
ATOM 3716 N N . ARG B 1 100 ? -11.273 1.04 1.026 1 98.44 100 ARG B N 1
ATOM 3717 C CA . ARG B 1 100 ? -11.398 -0.401 1.221 1 98.44 100 ARG B CA 1
ATOM 3718 C C . ARG B 1 100 ? -11.164 -0.78 2.678 1 98.44 100 ARG B C 1
ATOM 3720 O O . ARG B 1 100 ? -11.891 -1.606 3.236 1 98.44 100 ARG B O 1
ATOM 3727 N N . ALA B 1 101 ? -10.172 -0.201 3.26 1 97.75 101 ALA B N 1
ATOM 3728 C CA . ALA B 1 101 ? -9.906 -0.429 4.676 1 97.75 101 ALA B CA 1
ATOM 3729 C C . ALA B 1 101 ? -11.086 0.028 5.535 1 97.75 101 ALA B C 1
ATOM 3731 O O . ALA B 1 101 ? -11.398 -0.6 6.551 1 97.75 101 ALA B O 1
ATOM 3732 N N . THR B 1 102 ? -11.656 1.134 5.168 1 98.25 102 THR B N 1
ATOM 3733 C CA . THR B 1 102 ? -12.812 1.646 5.898 1 98.25 102 THR B CA 1
ATOM 3734 C C . THR B 1 102 ? -13.992 0.686 5.781 1 98.25 102 THR B C 1
ATOM 3736 O O . THR B 1 102 ? -14.742 0.492 6.746 1 98.25 102 THR B O 1
ATOM 3739 N N . LEU B 1 103 ? -14.172 0.065 4.609 1 98.06 103 LEU B N 1
ATOM 3740 C CA . LEU B 1 103 ? -15.203 -0.953 4.445 1 98.06 103 LEU B CA 1
ATOM 3741 C C . LEU B 1 103 ? -14.961 -2.131 5.383 1 98.06 103 LEU B C 1
ATOM 3743 O O . LEU B 1 103 ? -15.898 -2.643 6 1 98.06 103 LEU B O 1
ATOM 3747 N N . ASP B 1 104 ? -13.758 -2.539 5.504 1 96.94 104 ASP B N 1
ATOM 3748 C CA . ASP B 1 104 ? -13.398 -3.605 6.434 1 96.94 104 ASP B CA 1
ATOM 3749 C C . ASP B 1 104 ? -13.758 -3.229 7.871 1 96.94 104 ASP B C 1
ATOM 3751 O O . ASP B 1 104 ? -14.312 -4.043 8.609 1 96.94 104 ASP B O 1
ATOM 3755 N N . ALA B 1 105 ? -13.414 -2.018 8.227 1 95.44 105 ALA B N 1
ATOM 3756 C CA . ALA B 1 105 ? -13.719 -1.537 9.57 1 95.44 105 ALA B CA 1
ATOM 3757 C C . ALA B 1 105 ? -15.227 -1.471 9.797 1 95.44 105 ALA B C 1
ATOM 3759 O O . ALA B 1 105 ? -15.719 -1.826 10.875 1 95.44 105 ALA B O 1
ATOM 3760 N N . ALA B 1 106 ? -15.93 -0.958 8.789 1 95.88 106 ALA B N 1
ATOM 3761 C CA . ALA B 1 106 ? -17.391 -0.876 8.883 1 95.88 106 ALA B CA 1
ATOM 3762 C C . ALA B 1 106 ? -18 -2.256 9.094 1 95.88 106 ALA B C 1
ATOM 3764 O O . ALA B 1 106 ? -18.969 -2.398 9.844 1 95.88 106 ALA B O 1
ATOM 3765 N N . HIS B 1 107 ? -17.469 -3.234 8.375 1 93.88 107 HIS B N 1
ATOM 3766 C CA . HIS B 1 107 ? -17.922 -4.609 8.578 1 93.88 107 HIS B CA 1
ATOM 3767 C C . HIS B 1 107 ? -17.578 -5.098 9.984 1 93.88 107 HIS B C 1
ATOM 3769 O O . HIS B 1 107 ? -18.438 -5.672 10.664 1 93.88 107 HIS B O 1
ATOM 3775 N N . GLN B 1 108 ? -16.375 -4.863 10.438 1 90.69 108 GLN B N 1
ATOM 3776 C CA . GLN B 1 108 ? -15.898 -5.309 11.742 1 90.69 108 GLN B CA 1
ATOM 3777 C C . GLN B 1 108 ? -16.734 -4.723 12.867 1 90.69 108 GLN B C 1
ATOM 3779 O O . GLN B 1 108 ? -17.078 -5.418 13.828 1 90.69 108 GLN B O 1
ATOM 3784 N N . TYR B 1 109 ? -17.047 -3.463 12.734 1 89.81 109 TYR B N 1
ATOM 3785 C CA . TYR B 1 109 ? -17.75 -2.77 13.812 1 89.81 109 TYR B CA 1
ATOM 3786 C C . TYR B 1 109 ? -19.234 -2.646 13.516 1 89.81 109 TYR B C 1
ATOM 3788 O O . TYR B 1 109 ? -19.953 -1.926 14.203 1 89.81 109 TYR B O 1
ATOM 3796 N N . LEU B 1 110 ? -19.719 -3.248 12.477 1 90.38 110 LEU B N 1
ATOM 3797 C CA . LEU B 1 110 ? -21.125 -3.377 12.102 1 90.38 110 LEU B CA 1
ATOM 3798 C C . LEU B 1 110 ? -21.766 -2.006 11.914 1 90.38 110 LEU B C 1
ATOM 3800 O O . LEU B 1 110 ? -22.797 -1.711 12.523 1 90.38 110 LEU B O 1
ATOM 3804 N N . CYS B 1 111 ? -21.188 -1.259 11.055 1 93.44 111 CYS B N 1
ATOM 3805 C CA . CYS B 1 111 ? -21.703 0.061 10.703 1 93.44 111 CYS B CA 1
ATOM 3806 C C . CYS B 1 111 ? -22.141 0.102 9.242 1 93.44 111 CYS B C 1
ATOM 3808 O O . CYS B 1 111 ? -21.359 0.476 8.367 1 93.44 111 CYS B O 1
ATOM 3810 N N . PRO B 1 112 ? -23.453 -0.156 8.969 1 94.69 112 PRO B N 1
ATOM 3811 C CA . PRO B 1 112 ? -23.938 -0.284 7.594 1 94.69 112 PRO B CA 1
ATOM 3812 C C . PRO B 1 112 ? -23.812 1.02 6.809 1 94.69 112 PRO B C 1
ATOM 3814 O O . PRO B 1 112 ? -23.5 1 5.617 1 94.69 112 PRO B O 1
ATOM 3817 N N . GLU B 1 113 ? -24.094 2.131 7.441 1 95.81 113 GLU B N 1
ATOM 3818 C CA . GLU B 1 113 ? -24.047 3.406 6.73 1 95.81 113 GLU B CA 1
ATOM 3819 C C . GLU B 1 113 ? -22.625 3.723 6.266 1 95.81 113 GLU B C 1
ATOM 3821 O O . GLU B 1 113 ? -22.422 4.195 5.145 1 95.81 113 GLU B O 1
ATOM 3826 N N . LEU B 1 114 ? -21.719 3.467 7.129 1 97 114 LEU B N 1
ATOM 3827 C CA . LEU B 1 114 ? -20.328 3.68 6.754 1 97 114 LEU B CA 1
ATOM 3828 C C . LEU B 1 114 ? -19.922 2.732 5.629 1 97 114 LEU B C 1
ATOM 3830 O O . LEU B 1 114 ? -19.188 3.123 4.719 1 97 114 LEU B O 1
ATOM 3834 N N . ALA B 1 115 ? -20.391 1.514 5.652 1 97.75 115 ALA B N 1
ATOM 3835 C CA . ALA B 1 115 ? -20.125 0.543 4.594 1 97.75 115 ALA B CA 1
ATOM 3836 C C . ALA B 1 115 ? -20.656 1.037 3.254 1 97.75 115 ALA B C 1
ATOM 3838 O O . ALA B 1 115 ? -19.984 0.922 2.227 1 97.75 115 ALA B O 1
ATOM 3839 N N . ARG B 1 116 ? -21.781 1.596 3.309 1 98 116 ARG B N 1
ATOM 3840 C CA . ARG B 1 116 ? -22.391 2.113 2.09 1 98 116 ARG B CA 1
ATOM 3841 C C . ARG B 1 116 ? -21.578 3.266 1.514 1 98 116 ARG B C 1
ATOM 3843 O O . ARG B 1 116 ? -21.359 3.332 0.302 1 98 116 ARG B O 1
ATOM 3850 N N . LEU B 1 117 ? -21.125 4.152 2.387 1 98.19 117 LEU B N 1
ATOM 3851 C CA . LEU B 1 117 ? -20.312 5.281 1.947 1 98.19 117 LEU B CA 1
ATOM 3852 C C . LEU B 1 117 ? -19.031 4.801 1.297 1 98.19 117 LEU B C 1
ATOM 3854 O O . LEU B 1 117 ? -18.656 5.281 0.225 1 98.19 117 LEU B O 1
ATOM 3858 N N . ALA B 1 118 ? -18.422 3.883 1.929 1 98.69 118 ALA B N 1
ATOM 3859 C CA . ALA B 1 118 ? -17.172 3.34 1.408 1 98.69 118 ALA B CA 1
ATOM 3860 C C . ALA B 1 118 ? -17.391 2.615 0.084 1 98.69 118 ALA B C 1
ATOM 3862 O O . ALA B 1 118 ? -16.656 2.82 -0.878 1 98.69 118 ALA B O 1
ATOM 3863 N N . ALA B 1 119 ? -18.422 1.818 0.02 1 98.62 119 ALA B N 1
ATOM 3864 C CA . ALA B 1 119 ? -18.719 1.05 -1.185 1 98.62 119 ALA B CA 1
ATOM 3865 C C . ALA B 1 119 ? -19.031 1.972 -2.359 1 98.62 119 ALA B C 1
ATOM 3867 O O . ALA B 1 119 ? -18.641 1.7 -3.494 1 98.62 119 ALA B O 1
ATOM 3868 N N . ALA B 1 120 ? -19.719 3.02 -2.066 1 98.44 120 ALA B N 1
ATOM 3869 C CA . ALA B 1 120 ? -20.062 3.975 -3.115 1 98.44 120 ALA B CA 1
ATOM 3870 C C . ALA B 1 120 ? -18.812 4.602 -3.725 1 98.44 120 ALA B C 1
ATOM 3872 O O . ALA B 1 120 ? -18.719 4.738 -4.945 1 98.44 120 ALA B O 1
ATOM 3873 N N . PHE B 1 121 ? -18.016 4.98 -2.947 1 98.56 121 PHE B N 1
ATOM 3874 C CA . PHE B 1 121 ? -16.75 5.531 -3.43 1 98.56 121 PHE B CA 1
ATOM 3875 C C . PHE B 1 121 ? -15.992 4.496 -4.242 1 98.56 121 PHE B C 1
ATOM 3877 O O . PHE B 1 121 ? -15.461 4.805 -5.316 1 98.56 121 PHE B O 1
ATOM 3884 N N . LEU B 1 122 ? -15.836 3.283 -3.754 1 98.81 122 LEU B N 1
ATOM 3885 C CA . LEU B 1 122 ? -15.102 2.205 -4.414 1 98.81 122 LEU B CA 1
ATOM 3886 C C . LEU B 1 122 ? -15.711 1.898 -5.781 1 98.81 122 LEU B C 1
ATOM 3888 O O . LEU B 1 122 ? -14.984 1.639 -6.742 1 98.81 122 LEU B O 1
ATOM 3892 N N . GLU B 1 123 ? -17 1.919 -5.797 1 98.56 123 GLU B N 1
ATOM 3893 C CA . GLU B 1 123 ? -17.672 1.68 -7.066 1 98.56 123 GLU B CA 1
ATOM 3894 C C . GLU B 1 123 ? -17.297 2.734 -8.102 1 98.56 123 GLU B C 1
ATOM 3896 O O . GLU B 1 123 ? -17.078 2.41 -9.273 1 98.56 123 GLU B O 1
ATOM 3901 N N . LYS B 1 124 ? -17.203 3.939 -7.652 1 98.19 124 LYS B N 1
ATOM 3902 C CA . LYS B 1 124 ? -16.859 5.039 -8.547 1 98.19 124 LYS B CA 1
ATOM 3903 C C . LYS B 1 124 ? -15.422 4.902 -9.055 1 98.19 124 LYS B C 1
ATOM 3905 O O . LYS B 1 124 ? -15.117 5.293 -10.18 1 98.19 124 LYS B O 1
ATOM 3910 N N . LYS B 1 125 ? -14.562 4.309 -8.273 1 98.19 125 LYS B N 1
ATOM 3911 C CA . LYS B 1 125 ? -13.148 4.207 -8.609 1 98.19 125 LYS B CA 1
ATOM 3912 C C . LYS B 1 125 ? -12.82 2.832 -9.195 1 98.19 125 LYS B C 1
ATOM 3914 O O . LYS B 1 125 ? -11.656 2.531 -9.469 1 98.19 125 LYS B O 1
ATOM 3919 N N . LEU B 1 126 ? -13.805 2.076 -9.445 1 98.44 126 LEU B N 1
ATOM 3920 C CA . LEU B 1 126 ? -13.617 0.701 -9.891 1 98.44 126 LEU B CA 1
ATOM 3921 C C . LEU B 1 126 ? -13.219 0.659 -11.359 1 98.44 126 LEU B C 1
ATOM 3923 O O . LEU B 1 126 ? -13.945 1.153 -12.227 1 98.44 126 LEU B O 1
ATOM 3927 N N . ASP B 1 127 ? -12.07 0.11 -11.625 1 97.94 127 ASP B N 1
ATOM 3928 C CA . ASP B 1 127 ? -11.57 -0.1 -12.984 1 97.94 127 ASP B CA 1
ATOM 3929 C C . ASP B 1 127 ? -10.609 -1.287 -13.039 1 97.94 127 ASP B C 1
ATOM 3931 O O . ASP B 1 127 ? -10.477 -2.027 -12.062 1 97.94 127 ASP B O 1
ATOM 3935 N N . GLU B 1 128 ? -9.992 -1.485 -14.141 1 97.5 128 GLU B N 1
ATOM 3936 C CA . GLU B 1 128 ? -9.172 -2.674 -14.344 1 97.5 128 GLU B CA 1
ATOM 3937 C C . GLU B 1 128 ? -7.91 -2.629 -13.492 1 97.5 128 GLU B C 1
ATOM 3939 O O . GLU B 1 128 ? -7.301 -3.666 -13.219 1 97.5 128 GLU B O 1
ATOM 3944 N N . ILE B 1 129 ? -7.512 -1.476 -13.023 1 95.69 129 ILE B N 1
ATOM 3945 C CA . ILE B 1 129 ? -6.297 -1.318 -12.234 1 95.69 129 ILE B CA 1
ATOM 3946 C C . ILE B 1 129 ? -6.617 -1.494 -10.75 1 95.69 129 ILE B C 1
ATOM 3948 O O . ILE B 1 129 ? -5.855 -2.123 -10.016 1 95.69 129 ILE B O 1
ATOM 3952 N N . THR B 1 130 ? -7.816 -1.09 -10.328 1 97.88 130 THR B N 1
ATOM 3953 C CA . THR B 1 130 ? -8.133 -1.056 -8.898 1 97.88 130 THR B CA 1
ATOM 3954 C C . THR B 1 130 ? -8.945 -2.281 -8.492 1 97.88 130 THR B C 1
ATOM 3956 O O . THR B 1 130 ? -9.102 -2.562 -7.305 1 97.88 130 THR B O 1
ATOM 3959 N N . VAL B 1 131 ? -9.375 -3.064 -9.352 1 98.69 131 VAL B N 1
ATOM 3960 C CA . VAL B 1 131 ? -10.406 -4.066 -9.117 1 98.69 131 VAL B CA 1
ATOM 3961 C C . VAL B 1 131 ? -9.883 -5.141 -8.164 1 98.69 131 VAL B C 1
ATOM 3963 O O . VAL B 1 131 ? -10.602 -5.602 -7.277 1 98.69 131 VAL B O 1
ATOM 3966 N N . LEU B 1 132 ? -8.664 -5.551 -8.32 1 98.56 132 LEU B N 1
ATOM 3967 C CA . LEU B 1 132 ? -8.188 -6.637 -7.477 1 98.56 132 LEU B CA 1
ATOM 3968 C C . LEU B 1 132 ? -8.023 -6.176 -6.031 1 98.56 132 LEU B C 1
ATOM 3970 O O . LEU B 1 132 ? -8.25 -6.949 -5.098 1 98.56 132 LEU B O 1
ATOM 3974 N N . GLU B 1 133 ? -7.656 -4.949 -5.855 1 98.06 133 GLU B N 1
ATOM 3975 C CA . GLU B 1 133 ? -7.566 -4.391 -4.508 1 98.06 133 GLU B CA 1
ATOM 3976 C C . GLU B 1 133 ? -8.93 -4.359 -3.828 1 98.06 133 GLU B C 1
ATOM 3978 O O . GLU B 1 133 ? -9.039 -4.641 -2.633 1 98.06 133 GLU B O 1
ATOM 3983 N N . ILE B 1 134 ? -9.898 -4.012 -4.543 1 98.69 134 ILE B N 1
ATOM 3984 C CA . ILE B 1 134 ? -11.258 -3.945 -4.016 1 98.69 134 ILE B CA 1
ATOM 3985 C C . ILE B 1 134 ? -11.805 -5.359 -3.818 1 98.69 134 ILE B C 1
ATOM 3987 O O . ILE B 1 134 ? -12.398 -5.66 -2.783 1 98.69 134 ILE B O 1
ATOM 3991 N N . TYR B 1 135 ? -11.562 -6.254 -4.727 1 98.5 135 TYR B N 1
ATOM 3992 C CA . TYR B 1 135 ? -12.078 -7.613 -4.773 1 98.5 135 TYR B CA 1
ATOM 3993 C C . TYR B 1 135 ? -11.516 -8.453 -3.631 1 98.5 135 TYR B C 1
ATOM 3995 O O . TYR B 1 135 ? -12.242 -9.242 -3.016 1 98.5 135 TYR B O 1
ATOM 4003 N N . GLN B 1 136 ? -10.25 -8.289 -3.314 1 97.62 136 GLN B N 1
ATOM 4004 C CA . GLN B 1 136 ? -9.547 -9.133 -2.357 1 97.62 136 GLN B CA 1
ATOM 4005 C C . GLN B 1 136 ? -10.242 -9.125 -0.999 1 97.62 136 GLN B C 1
ATOM 4007 O O . GLN B 1 136 ? -10.43 -8.062 -0.399 1 97.62 136 GLN B O 1
ATOM 4012 N N . GLY B 1 137 ? -10.625 -10.281 -0.575 1 96.06 137 GLY B N 1
ATOM 4013 C CA . GLY B 1 137 ? -11.227 -10.453 0.739 1 96.06 137 GLY B CA 1
ATOM 4014 C C . GLY B 1 137 ? -12.688 -10.07 0.78 1 96.06 137 GLY B C 1
ATOM 4015 O O . GLY B 1 137 ? -13.352 -10.234 1.806 1 96.06 137 GLY B O 1
ATOM 4016 N N . LEU B 1 138 ? -13.211 -9.555 -0.281 1 96.62 138 LEU B N 1
ATOM 4017 C CA . LEU B 1 138 ? -14.578 -9.047 -0.296 1 96.62 138 LEU B CA 1
ATOM 4018 C C . LEU B 1 138 ? -15.586 -10.188 -0.152 1 96.62 138 LEU B C 1
ATOM 4020 O O . LEU B 1 138 ? -16.672 -10 0.41 1 96.62 138 LEU B O 1
ATOM 4024 N N . GLY B 1 139 ? -15.266 -11.328 -0.672 1 93.75 139 GLY B N 1
ATOM 4025 C CA . GLY B 1 139 ? -16.141 -12.484 -0.591 1 93.75 139 GLY B CA 1
ATOM 4026 C C . GLY B 1 139 ? -16.438 -12.906 0.834 1 93.75 139 GLY B C 1
ATOM 4027 O O . GLY B 1 139 ? -17.484 -13.523 1.099 1 93.75 139 GLY B O 1
ATOM 4028 N N . LEU B 1 140 ? -15.586 -12.586 1.741 1 91.88 140 LEU B N 1
ATOM 4029 C CA . LEU B 1 140 ? -15.758 -12.93 3.15 1 91.88 140 LEU B CA 1
ATOM 4030 C C . LEU B 1 140 ? -16.922 -12.148 3.752 1 91.88 140 LEU B C 1
ATOM 4032 O O . LEU B 1 140 ? -17.484 -12.555 4.777 1 91.88 140 LEU B O 1
ATOM 4036 N N . TYR B 1 141 ? -17.25 -11.023 3.129 1 92.19 141 TYR B N 1
ATOM 4037 C CA . TYR B 1 141 ? -18.297 -10.164 3.662 1 92.19 141 TYR B CA 1
ATOM 4038 C C . TYR B 1 141 ? -19.609 -10.352 2.898 1 92.19 141 TYR B C 1
ATOM 4040 O O . TYR B 1 141 ? -20.641 -9.812 3.289 1 92.19 141 TYR B O 1
ATOM 4048 N N . ALA B 1 142 ? -19.484 -11.023 1.822 1 90.75 142 ALA B N 1
ATOM 4049 C CA . ALA B 1 142 ? -20.625 -11.156 0.919 1 90.75 142 ALA B CA 1
ATOM 4050 C C . ALA B 1 142 ? -21.5 -12.344 1.304 1 90.75 142 ALA B C 1
ATOM 4052 O O . ALA B 1 142 ? -21.094 -13.18 2.119 1 90.75 142 ALA B O 1
ATOM 4053 N N . ASN B 1 143 ? -22.719 -12.258 0.838 1 82.06 143 ASN B N 1
ATOM 4054 C CA . ASN B 1 143 ? -23.656 -13.367 1.054 1 82.06 143 ASN B CA 1
ATOM 4055 C C . ASN B 1 143 ? -23.266 -14.578 0.212 1 82.06 143 ASN B C 1
ATOM 4057 O O . ASN B 1 143 ? -22.734 -14.438 -0.891 1 82.06 143 ASN B O 1
ATOM 4061 N N . ASN B 1 144 ? -23.016 -15.719 0.767 1 65.25 144 ASN B N 1
ATOM 4062 C CA . ASN B 1 144 ? -22.688 -16.938 0.037 1 65.25 144 ASN B CA 1
ATOM 4063 C C . ASN B 1 144 ? -23.703 -17.219 -1.076 1 65.25 144 ASN B C 1
ATOM 4065 O O . ASN B 1 144 ? -23.828 -18.359 -1.521 1 65.25 144 ASN B O 1
ATOM 4069 N N . SER B 1 145 ? -24.578 -16.297 -1.521 1 51.31 145 SER B N 1
ATOM 4070 C CA . SER B 1 145 ? -25.547 -16.719 -2.535 1 51.31 145 SER B CA 1
ATOM 4071 C C . SER B 1 145 ? -24.875 -16.891 -3.895 1 51.31 145 SER B C 1
ATOM 4073 O O . SER B 1 145 ? -24.062 -16.062 -4.309 1 51.31 145 SER B O 1
ATOM 4075 N N . THR B 1 146 ? -24.5 -18 -4.297 1 46.09 146 THR B N 1
ATOM 4076 C CA . THR B 1 146 ? -24.062 -18.344 -5.645 1 46.09 146 THR B CA 1
ATOM 4077 C C . THR B 1 146 ? -24.812 -17.531 -6.688 1 46.09 146 THR B C 1
ATOM 4079 O O . THR B 1 146 ? -26.047 -17.422 -6.629 1 46.09 146 THR B O 1
ATOM 4082 N N . PRO B 1 147 ? -24.234 -16.594 -7.43 1 42.78 147 PRO B N 1
ATOM 4083 C CA . PRO B 1 147 ? -24.953 -15.883 -8.492 1 42.78 147 PRO B CA 1
ATOM 4084 C C . PRO B 1 147 ? -25.844 -16.797 -9.312 1 42.78 147 PRO B C 1
ATOM 4086 O O . PRO B 1 147 ? -26.516 -16.359 -10.25 1 42.78 147 PRO B O 1
ATOM 4089 N N . ASP B 1 148 ? -25.609 -18.078 -9.469 1 37.94 148 ASP B N 1
ATOM 4090 C CA . ASP B 1 148 ? -26.406 -18.812 -10.461 1 37.94 148 ASP B CA 1
ATOM 4091 C C . ASP B 1 148 ? -27.906 -18.625 -10.219 1 37.94 148 ASP B C 1
ATOM 4093 O O . ASP B 1 148 ? -28.719 -19.234 -10.898 1 37.94 148 ASP B O 1
ATOM 4097 N N . SER B 1 149 ? -28.484 -18.516 -9.078 1 35.94 149 SER B N 1
ATOM 4098 C CA . SER B 1 149 ? -29.938 -18.406 -9.078 1 35.94 149 SER B CA 1
ATOM 4099 C C . SER B 1 149 ? -30.406 -17.125 -9.758 1 35.94 149 SER B C 1
ATOM 4101 O O . SER B 1 149 ? -29.766 -16.078 -9.609 1 35.94 149 SER B O 1
ATOM 4103 N N . ASP B 1 150 ? -31.109 -17.219 -10.898 1 34.41 150 ASP B N 1
ATOM 4104 C CA . ASP B 1 150 ? -31.906 -16.328 -11.727 1 34.41 150 ASP B CA 1
ATOM 4105 C C . ASP B 1 150 ? -32.562 -15.227 -10.883 1 34.41 150 ASP B C 1
ATOM 4107 O O . ASP B 1 150 ? -33.781 -15 -10.969 1 34.41 150 ASP B O 1
ATOM 4111 N N . ARG B 1 151 ? -32.375 -15.125 -9.656 1 34.03 151 ARG B N 1
ATOM 4112 C CA . ARG B 1 151 ? -33.281 -14.109 -9.109 1 34.03 151 ARG B CA 1
ATOM 4113 C C . ARG B 1 151 ? -33.062 -12.758 -9.781 1 34.03 151 ARG B C 1
ATOM 4115 O O . ARG B 1 151 ? -31.906 -12.398 -10.094 1 34.03 151 ARG B O 1
ATOM 4122 N N . SER B 1 152 ? -34.062 -12.203 -10.547 1 32.19 152 SER B N 1
ATOM 4123 C CA . SER B 1 152 ? -34.219 -10.883 -11.148 1 32.19 152 SER B CA 1
ATOM 4124 C C . SER B 1 152 ? -33.594 -9.805 -10.273 1 32.19 152 SER B C 1
ATOM 4126 O O . SER B 1 152 ? -33.656 -9.875 -9.047 1 32.19 152 SER B O 1
ATOM 4128 N N . PRO B 1 153 ? -32.75 -9.031 -10.898 1 32.59 153 PRO B N 1
ATOM 4129 C CA . PRO B 1 153 ? -32.094 -7.887 -10.273 1 32.59 153 PRO B CA 1
ATOM 4130 C C . PRO B 1 153 ? -32.938 -7.207 -9.211 1 32.59 153 PRO B C 1
ATOM 4132 O O . PRO B 1 153 ? -32.438 -6.512 -8.336 1 32.59 153 PRO B O 1
ATOM 4135 N N . CYS B 1 154 ? -34.25 -6.91 -9.594 1 30.34 154 CYS B N 1
ATOM 4136 C CA . CYS B 1 154 ? -35.125 -5.855 -9.094 1 30.34 154 CYS B CA 1
ATOM 4137 C C . CYS B 1 154 ? -35.719 -6.23 -7.738 1 30.34 154 CYS B C 1
ATOM 4139 O O . CYS B 1 154 ? -36.812 -5.801 -7.398 1 30.34 154 CYS B O 1
ATOM 4141 N N . SER B 1 155 ? -35.562 -7.457 -7.301 1 30.53 155 SER B N 1
ATOM 4142 C CA . SER B 1 155 ? -36.5 -7.527 -6.199 1 30.53 155 SER B CA 1
ATOM 4143 C C . SER B 1 155 ? -36.219 -6.453 -5.152 1 30.53 155 SER B C 1
ATOM 4145 O O . SER B 1 155 ? -35.062 -6.191 -4.82 1 30.53 155 SER B O 1
ATOM 4147 N N . PRO B 1 156 ? -37.188 -5.574 -5.039 1 31.05 156 PRO B N 1
ATOM 4148 C CA . PRO B 1 156 ? -37.094 -4.508 -4.039 1 31.05 156 PRO B CA 1
ATOM 4149 C C . PRO B 1 156 ? -36.562 -5.004 -2.701 1 31.05 156 PRO B C 1
ATOM 4151 O O . PRO B 1 156 ? -36.844 -6.129 -2.291 1 31.05 156 PRO B O 1
ATOM 4154 N N . SER B 1 157 ? -35.312 -4.832 -2.516 1 33.44 157 SER B N 1
ATOM 4155 C CA . SER B 1 157 ? -34.688 -5.129 -1.229 1 33.44 157 SER B CA 1
ATOM 4156 C C . SER B 1 157 ? -35.656 -4.902 -0.079 1 33.44 157 SER B C 1
ATOM 4158 O O . SER B 1 157 ? -36.25 -3.824 0.04 1 33.44 157 SER B O 1
ATOM 4160 N N . ALA B 1 158 ? -36.531 -5.906 0.223 1 31.52 158 ALA B N 1
ATOM 4161 C CA . ALA B 1 158 ? -37.344 -5.707 1.427 1 31.52 158 ALA B CA 1
ATOM 4162 C C . ALA B 1 158 ? -36.594 -4.879 2.461 1 31.52 158 ALA B C 1
ATOM 4164 O O . ALA B 1 158 ? -35.375 -4.988 2.578 1 31.52 158 ALA B O 1
ATOM 4165 N N . PRO B 1 159 ? -37.125 -3.781 2.852 1 35.41 159 PRO B N 1
ATOM 4166 C CA . PRO B 1 159 ? -36.5 -3.012 3.928 1 35.41 159 PRO B CA 1
ATOM 4167 C C . PRO B 1 159 ? -35.969 -3.896 5.055 1 35.41 159 PRO B C 1
ATOM 4169 O O . PRO B 1 159 ? -36.656 -4.848 5.465 1 35.41 159 PRO B O 1
ATOM 4172 N N . MET B 1 160 ? -34.656 -4.27 4.941 1 39.75 160 MET B N 1
ATOM 4173 C CA . MET B 1 160 ? -34.031 -5.094 5.98 1 39.75 160 MET B CA 1
ATOM 4174 C C . MET B 1 160 ? -34.531 -4.676 7.363 1 39.75 160 MET B C 1
ATOM 4176 O O . MET B 1 160 ? -34.812 -3.502 7.594 1 39.75 160 MET B O 1
ATOM 4180 N N . SER B 1 161 ? -35.156 -5.531 8.094 1 43.16 161 SER B N 1
ATOM 4181 C CA . SER B 1 161 ? -35.625 -5.23 9.438 1 43.16 161 SER B CA 1
ATOM 4182 C C . SER B 1 161 ? -34.594 -4.422 10.219 1 43.16 161 SER B C 1
ATOM 4184 O O . SER B 1 161 ? -33.375 -4.562 10 1 43.16 161 SER B O 1
ATOM 4186 N N . PRO B 1 162 ? -34.906 -3.449 10.984 1 45.38 162 PRO B N 1
ATOM 4187 C CA . PRO B 1 162 ? -34.188 -2.732 12.031 1 45.38 162 PRO B CA 1
ATOM 4188 C C . PRO B 1 162 ? -33.469 -3.674 13.008 1 45.38 162 PRO B C 1
ATOM 4190 O O . PRO B 1 162 ? -34.062 -4.641 13.484 1 45.38 162 PRO B O 1
ATOM 4193 N N . GLY B 1 163 ? -32.031 -4.062 12.969 1 60.16 163 GLY B N 1
ATOM 4194 C CA . GLY B 1 163 ? -31.234 -4.957 13.781 1 60.16 163 GLY B CA 1
ATOM 4195 C C . GLY B 1 163 ? -30.281 -5.805 12.969 1 60.16 163 GLY B C 1
ATOM 4196 O O . GLY B 1 163 ? -29.375 -6.445 13.516 1 60.16 163 GLY B O 1
ATOM 4197 N N . ASP B 1 164 ? -30.484 -5.949 11.727 1 79.56 164 ASP B N 1
ATOM 4198 C CA . ASP B 1 164 ? -29.625 -6.906 11.039 1 79.56 164 ASP B CA 1
ATOM 4199 C C . ASP B 1 164 ? -28.5 -6.191 10.289 1 79.56 164 ASP B C 1
ATOM 4201 O O . ASP B 1 164 ? -28.406 -6.305 9.062 1 79.56 164 ASP B O 1
ATOM 4205 N N . GLU B 1 165 ? -27.766 -5.434 10.922 1 86.31 165 GLU B N 1
ATOM 4206 C CA . GLU B 1 165 ? -26.641 -4.656 10.391 1 86.31 165 GLU B CA 1
ATOM 4207 C C . GLU B 1 165 ? -25.719 -5.527 9.555 1 86.31 165 GLU B C 1
ATOM 4209 O O . GLU B 1 165 ? -25.266 -5.113 8.484 1 86.31 165 GLU B O 1
ATOM 4214 N N . ALA B 1 166 ? -25.609 -6.688 9.992 1 87.69 166 ALA B N 1
ATOM 4215 C CA . ALA B 1 166 ? -24.703 -7.602 9.289 1 87.69 166 ALA B CA 1
ATOM 4216 C C . ALA B 1 166 ? -25.25 -7.949 7.906 1 87.69 166 ALA B C 1
ATOM 4218 O O . ALA B 1 166 ? -24.5 -8.016 6.93 1 87.69 166 ALA B O 1
ATOM 4219 N N . ASN B 1 167 ? -26.453 -8.109 7.789 1 91 167 ASN B N 1
ATOM 4220 C CA . ASN B 1 167 ? -27.062 -8.461 6.508 1 91 167 ASN B CA 1
ATOM 4221 C C . ASN B 1 167 ? -27.031 -7.293 5.531 1 91 167 ASN B C 1
ATOM 4223 O O . ASN B 1 167 ? -26.875 -7.488 4.328 1 91 167 ASN B O 1
ATOM 4227 N N . GLU B 1 168 ? -27.297 -6.156 6.102 1 93.56 168 GLU B N 1
ATOM 4228 C CA . GLU B 1 168 ? -27.234 -4.973 5.25 1 93.56 168 GLU B CA 1
ATOM 4229 C C . GLU B 1 168 ? -25.844 -4.789 4.66 1 93.56 168 GLU B C 1
ATOM 4231 O O . GLU B 1 168 ? -25.703 -4.508 3.469 1 93.56 168 GLU B O 1
ATOM 4236 N N . ILE B 1 169 ? -24.859 -4.996 5.473 1 95.56 169 ILE B N 1
ATOM 4237 C CA . ILE B 1 169 ? -23.484 -4.871 5 1 95.56 169 ILE B CA 1
ATOM 4238 C C . ILE B 1 169 ? -23.188 -5.965 3.98 1 95.56 169 ILE B C 1
ATOM 4240 O O . ILE B 1 169 ? -22.547 -5.715 2.957 1 95.56 169 ILE B O 1
ATOM 4244 N N . ALA B 1 170 ? -23.672 -7.086 4.188 1 95.25 170 ALA B N 1
ATOM 4245 C CA . ALA B 1 170 ? -23.469 -8.203 3.27 1 95.25 170 ALA B CA 1
ATOM 4246 C C . ALA B 1 170 ? -24.078 -7.902 1.899 1 95.25 170 ALA B C 1
ATOM 4248 O O . ALA B 1 170 ? -23.484 -8.25 0.869 1 95.25 170 ALA B O 1
ATOM 4249 N N . ALA B 1 171 ? -25.203 -7.32 1.937 1 95.38 171 ALA B N 1
ATOM 4250 C CA . ALA B 1 171 ? -25.859 -6.965 0.677 1 95.38 171 ALA B CA 1
ATOM 4251 C C . ALA B 1 171 ? -25.016 -5.961 -0.106 1 95.38 171 ALA B C 1
ATOM 4253 O O . ALA B 1 171 ? -24.828 -6.102 -1.317 1 95.38 171 ALA B O 1
ATOM 4254 N N . VAL B 1 172 ? -24.531 -4.965 0.6 1 96.88 172 VAL B N 1
ATOM 4255 C CA . VAL B 1 172 ? -23.688 -3.941 -0.011 1 96.88 172 VAL B CA 1
ATOM 4256 C C . VAL B 1 172 ? -22.422 -4.59 -0.592 1 96.88 172 VAL B C 1
ATOM 4258 O O . VAL B 1 172 ? -22.047 -4.305 -1.73 1 96.88 172 VAL B O 1
ATOM 4261 N N . CYS B 1 173 ? -21.828 -5.469 0.131 1 97.44 173 CYS B N 1
ATOM 4262 C CA . CYS B 1 173 ? -20.594 -6.125 -0.292 1 97.44 173 CYS B CA 1
ATOM 4263 C C . CYS B 1 173 ? -20.859 -7.078 -1.454 1 97.44 173 CYS B C 1
ATOM 4265 O O . CYS B 1 173 ? -20.016 -7.215 -2.348 1 97.44 173 CYS B O 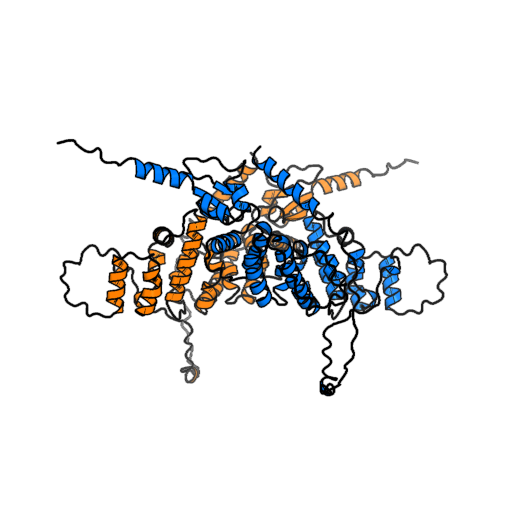1
ATOM 4267 N N . THR B 1 174 ? -21.969 -7.703 -1.446 1 97.44 174 THR B N 1
ATOM 4268 C CA . THR B 1 174 ? -22.328 -8.602 -2.541 1 97.44 174 THR B CA 1
ATOM 4269 C C . THR B 1 174 ? -22.469 -7.828 -3.848 1 97.44 174 THR B C 1
ATOM 4271 O O . THR B 1 174 ? -21.953 -8.25 -4.887 1 97.44 174 THR B O 1
ATOM 4274 N N . ASP B 1 175 ? -23.141 -6.75 -3.717 1 97.5 175 ASP B N 1
ATOM 4275 C CA . ASP B 1 175 ? -23.297 -5.902 -4.895 1 97.5 175 ASP B CA 1
ATOM 4276 C C . ASP B 1 175 ? -21.953 -5.449 -5.43 1 97.5 175 ASP B C 1
ATOM 4278 O O . ASP B 1 175 ? -21.703 -5.516 -6.637 1 97.5 175 ASP B O 1
ATOM 4282 N N . LEU B 1 176 ? -21.094 -5.027 -4.57 1 98.31 176 LEU B N 1
ATOM 4283 C CA . LEU B 1 176 ? -19.75 -4.59 -4.957 1 98.31 176 LEU B CA 1
ATOM 4284 C C . LEU B 1 176 ? -18.953 -5.746 -5.547 1 98.31 176 LEU B C 1
ATOM 4286 O O . LEU B 1 176 ? -18.203 -5.562 -6.508 1 98.31 176 LEU B O 1
ATOM 4290 N N . LEU B 1 177 ? -19.141 -6.875 -4.984 1 98 177 LEU B N 1
ATOM 4291 C CA . LEU B 1 177 ? -18.453 -8.07 -5.461 1 98 177 LEU B CA 1
ATOM 4292 C C . LEU B 1 177 ? -18.828 -8.375 -6.91 1 98 177 LEU B C 1
ATOM 4294 O O . LEU B 1 177 ? -17.953 -8.656 -7.738 1 98 177 LEU B O 1
ATOM 4298 N N . PHE B 1 178 ? -20.062 -8.258 -7.215 1 97.12 178 PHE B N 1
ATOM 4299 C CA . PHE B 1 178 ? -20.531 -8.531 -8.57 1 97.12 178 PHE B CA 1
ATOM 4300 C C . PHE B 1 178 ? -19.969 -7.52 -9.555 1 97.12 178 PHE B C 1
ATOM 4302 O O . PHE B 1 178 ? -19.594 -7.875 -10.672 1 97.12 178 PHE B O 1
ATOM 4309 N N . LYS B 1 179 ? -19.938 -6.355 -9.117 1 98.19 179 LYS B N 1
ATOM 4310 C CA . LYS B 1 179 ? -19.375 -5.316 -9.977 1 98.19 179 LYS B CA 1
ATOM 4311 C C . LYS B 1 179 ? -17.891 -5.559 -10.227 1 98.19 179 LYS B C 1
ATOM 4313 O O . LYS B 1 179 ? -17.391 -5.301 -11.328 1 98.19 179 LYS B O 1
ATOM 4318 N N . CYS B 1 180 ? -17.172 -6.031 -9.227 1 98.56 180 CYS B N 1
ATOM 4319 C CA . CYS B 1 180 ? -15.773 -6.387 -9.398 1 98.56 180 CYS B CA 1
ATOM 4320 C C . CYS B 1 180 ? -15.617 -7.516 -10.406 1 98.56 180 CYS B C 1
ATOM 4322 O O . CYS B 1 180 ? -14.781 -7.438 -11.305 1 98.56 180 CYS B O 1
ATOM 4324 N N . LEU B 1 181 ? -16.453 -8.477 -10.258 1 97.88 181 LEU B N 1
ATOM 4325 C CA . LEU B 1 181 ? -16.375 -9.617 -11.156 1 97.88 181 LEU B CA 1
ATOM 4326 C C . LEU B 1 181 ? -16.672 -9.203 -12.594 1 97.88 181 LEU B C 1
ATOM 4328 O O . LEU B 1 181 ? -16.062 -9.703 -13.531 1 97.88 181 LEU B O 1
ATOM 4332 N N . PHE B 1 182 ? -17.578 -8.328 -12.695 1 97.69 182 PHE B N 1
ATOM 4333 C CA . PHE B 1 182 ? -17.906 -7.809 -14.023 1 97.69 182 PHE B CA 1
ATOM 4334 C C . PHE B 1 182 ? -16.703 -7.164 -14.672 1 97.69 182 PHE B C 1
ATOM 4336 O O . PHE B 1 182 ? -16.391 -7.434 -15.836 1 97.69 182 PHE B O 1
ATOM 4343 N N . VAL B 1 183 ? -15.977 -6.391 -13.945 1 98.25 183 VAL B N 1
ATOM 4344 C CA . VAL B 1 183 ? -14.797 -5.703 -14.461 1 98.25 183 VAL B CA 1
ATOM 4345 C C . VAL B 1 183 ? -13.703 -6.719 -14.773 1 98.25 183 VAL B C 1
ATOM 4347 O O . VAL B 1 183 ? -13.016 -6.609 -15.789 1 98.25 183 VAL B O 1
ATOM 4350 N N . ILE B 1 184 ? -13.523 -7.684 -13.93 1 98.38 184 ILE B N 1
ATOM 4351 C CA . ILE B 1 184 ? -12.516 -8.719 -14.125 1 98.38 184 ILE B CA 1
ATOM 4352 C C . ILE B 1 184 ? -12.82 -9.492 -15.406 1 98.38 184 ILE B C 1
ATOM 4354 O O . ILE B 1 184 ? -11.914 -9.773 -16.203 1 98.38 184 ILE B O 1
ATOM 4358 N N . ASP B 1 185 ? -14.062 -9.781 -15.609 1 97.88 185 ASP B N 1
ATOM 4359 C CA . ASP B 1 185 ? -14.477 -10.5 -16.812 1 97.88 185 ASP B CA 1
ATOM 4360 C C . ASP B 1 185 ? -14.18 -9.688 -18.078 1 97.88 185 ASP B C 1
ATOM 4362 O O . ASP B 1 185 ? -13.82 -10.25 -19.109 1 97.88 185 ASP B O 1
ATOM 4366 N N . LEU B 1 186 ? -14.297 -8.438 -17.953 1 96.94 186 LEU B N 1
ATOM 4367 C CA . LEU B 1 186 ? -14.172 -7.559 -19.125 1 96.94 186 LEU B CA 1
ATOM 4368 C C . LEU B 1 186 ? -12.711 -7.422 -19.547 1 96.94 186 LEU B C 1
ATOM 4370 O O . LEU B 1 186 ? -12.406 -7.383 -20.734 1 96.94 186 LEU B O 1
ATOM 4374 N N . SER B 1 187 ? -11.805 -7.309 -18.578 1 96.94 187 SER B N 1
ATOM 4375 C CA . SER B 1 187 ? -10.406 -7.074 -18.906 1 96.94 187 SER B CA 1
ATOM 4376 C C . SER B 1 187 ? -9.484 -7.996 -18.109 1 96.94 187 SER B C 1
ATOM 4378 O O . SER B 1 187 ? -8.578 -7.531 -17.422 1 96.94 187 SER B O 1
ATOM 4380 N N . PRO B 1 188 ? -9.586 -9.25 -18.391 1 97.12 188 PRO B N 1
ATOM 4381 C CA . PRO B 1 188 ? -8.812 -10.188 -17.562 1 97.12 188 PRO B CA 1
ATOM 4382 C C . PRO B 1 188 ? -7.312 -10.109 -17.828 1 97.12 188 PRO B C 1
ATOM 4384 O O . PRO B 1 188 ? -6.508 -10.305 -16.922 1 97.12 188 PRO B O 1
ATOM 4387 N N . ALA B 1 189 ? -6.902 -9.781 -19 1 96.62 189 ALA B N 1
ATOM 4388 C CA . ALA B 1 189 ? -5.48 -9.75 -19.344 1 96.62 189 ALA B CA 1
ATOM 4389 C C . ALA B 1 189 ? -4.734 -8.727 -18.484 1 96.62 189 ALA B C 1
ATOM 4391 O O . ALA B 1 189 ? -3.676 -9.031 -17.922 1 96.62 189 ALA B O 1
ATOM 4392 N N . VAL B 1 190 ? -5.328 -7.566 -18.328 1 96.75 190 VAL B N 1
ATOM 4393 C CA . VAL B 1 190 ? -4.719 -6.5 -17.531 1 96.75 190 VAL B CA 1
ATOM 4394 C C . VAL B 1 190 ? -4.816 -6.832 -16.047 1 96.75 190 VAL B C 1
ATOM 4396 O O . VAL B 1 190 ? -3.844 -6.668 -15.305 1 96.75 190 VAL B O 1
ATOM 4399 N N . VAL B 1 191 ? -5.875 -7.359 -15.641 1 98.12 191 VAL B N 1
ATOM 4400 C CA . VAL B 1 191 ? -6.172 -7.602 -14.234 1 98.12 191 VAL B CA 1
ATOM 4401 C C . VAL B 1 191 ? -5.285 -8.727 -13.703 1 98.12 191 VAL B C 1
ATOM 4403 O O . VAL B 1 191 ? -4.656 -8.594 -12.648 1 98.12 191 VAL B O 1
ATOM 4406 N N . LEU B 1 192 ? -5.16 -9.797 -14.461 1 98.06 192 LEU B N 1
ATOM 4407 C CA . LEU B 1 192 ? -4.445 -10.992 -14.008 1 98.06 192 LEU B CA 1
ATOM 4408 C C . LEU B 1 192 ? -2.938 -10.75 -14.016 1 98.06 192 LEU B C 1
ATOM 4410 O O . LEU B 1 192 ? -2.182 -11.5 -13.398 1 98.06 192 LEU B O 1
ATOM 4414 N N . HIS B 1 193 ? -2.541 -9.75 -14.688 1 95.94 193 HIS B N 1
ATOM 4415 C CA . HIS B 1 193 ? -1.117 -9.453 -14.781 1 95.94 193 HIS B CA 1
ATOM 4416 C C . HIS B 1 193 ? -0.641 -8.656 -13.578 1 95.94 193 HIS B C 1
ATOM 4418 O O . HIS B 1 193 ? 0.564 -8.523 -13.344 1 95.94 193 HIS B O 1
ATOM 4424 N N . GLN B 1 194 ? -1.469 -8.234 -12.766 1 95.88 194 GLN B N 1
ATOM 4425 C CA . GLN B 1 194 ? -1.116 -7.414 -11.609 1 95.88 194 GLN B CA 1
ATOM 4426 C C . GLN B 1 194 ? -0.483 -8.258 -10.508 1 95.88 194 GLN B C 1
ATOM 4428 O O . GLN B 1 194 ? -0.848 -9.422 -10.32 1 95.88 194 GLN B O 1
ATOM 4433 N N . GLU B 1 195 ? 0.352 -7.613 -9.727 1 95.19 195 GLU B N 1
ATOM 4434 C CA . GLU B 1 195 ? 1.002 -8.281 -8.602 1 95.19 195 GLU B CA 1
ATOM 4435 C C . GLU B 1 195 ? -0.015 -8.688 -7.543 1 95.19 195 GLU B C 1
ATOM 4437 O O . GLU B 1 195 ? 0.157 -9.711 -6.871 1 95.19 195 GLU B O 1
ATOM 4442 N N . ARG B 1 196 ? -1.039 -7.918 -7.527 1 96.25 196 ARG B N 1
ATOM 4443 C CA . ARG B 1 196 ? -2.039 -8.156 -6.492 1 96.25 196 ARG B CA 1
ATOM 4444 C C . ARG B 1 196 ? -2.719 -9.508 -6.691 1 96.25 196 ARG B C 1
ATOM 4446 O O . ARG B 1 196 ? -3.271 -10.078 -5.746 1 96.25 196 ARG B O 1
ATOM 4453 N N . PHE B 1 197 ? -2.729 -10.016 -7.918 1 98 197 PHE B N 1
ATOM 4454 C CA . PHE B 1 197 ? -3.291 -11.336 -8.164 1 98 197 PHE B CA 1
ATOM 4455 C C . PHE B 1 197 ? -2.568 -12.398 -7.34 1 98 197 PHE B C 1
ATOM 4457 O O . PHE B 1 197 ? -3.188 -13.344 -6.859 1 98 197 PHE B O 1
ATOM 4464 N N . GLU B 1 198 ? -1.277 -12.188 -7.109 1 96.75 198 GLU B N 1
ATOM 4465 C CA . GLU B 1 198 ? -0.443 -13.133 -6.379 1 96.75 198 GLU B CA 1
ATOM 4466 C C . GLU B 1 198 ? -0.754 -13.109 -4.887 1 96.75 198 GLU B C 1
ATOM 4468 O O . GLU B 1 198 ? -0.321 -13.992 -4.141 1 96.75 198 GLU B O 1
ATOM 4473 N N . GLU B 1 199 ? -1.534 -12.094 -4.512 1 96 199 GLU B N 1
ATOM 4474 C CA . GLU B 1 199 ? -1.855 -11.945 -3.094 1 96 199 GLU B CA 1
ATOM 4475 C C . GLU B 1 199 ? -3.207 -12.57 -2.764 1 96 199 GLU B C 1
ATOM 4477 O O . GLU B 1 199 ? -3.58 -12.672 -1.593 1 96 199 GLU B O 1
ATOM 4482 N N . LEU B 1 200 ? -3.941 -12.992 -3.75 1 97.56 200 LEU B N 1
ATOM 4483 C CA . LEU B 1 200 ? -5.277 -13.539 -3.541 1 97.56 200 LEU B CA 1
ATOM 4484 C C . LEU B 1 200 ? -5.203 -14.898 -2.846 1 97.56 200 LEU B C 1
ATOM 4486 O O . LEU B 1 200 ? -4.199 -15.602 -2.959 1 97.56 200 LEU B O 1
ATOM 4490 N N . SER B 1 201 ? -6.273 -15.227 -2.131 1 96.25 201 SER B N 1
ATOM 4491 C CA . SER B 1 201 ? -6.379 -16.531 -1.497 1 96.25 201 SER B CA 1
ATOM 4492 C C . SER B 1 201 ? -6.668 -17.625 -2.523 1 96.25 201 SER B C 1
ATOM 4494 O O . SER B 1 201 ? -7.074 -17.328 -3.65 1 96.25 201 SER B O 1
ATOM 4496 N N . VAL B 1 202 ? -6.449 -18.844 -2.102 1 96.81 202 VAL B N 1
ATOM 4497 C CA . VAL B 1 202 ? -6.68 -19.984 -2.984 1 96.81 202 VAL B CA 1
ATOM 4498 C C . VAL B 1 202 ? -8.141 -20.016 -3.418 1 96.81 202 VAL B C 1
ATOM 4500 O O . VAL B 1 202 ? -8.445 -20.312 -4.578 1 96.81 202 VAL B O 1
ATOM 4503 N N . GLN B 1 203 ? -9.016 -19.656 -2.553 1 95.56 203 GLN B N 1
ATOM 4504 C CA . GLN B 1 203 ? -10.445 -19.656 -2.859 1 95.56 203 GLN B CA 1
ATOM 4505 C C . GLN B 1 203 ? -10.789 -18.594 -3.895 1 95.56 203 GLN B C 1
ATOM 4507 O O . GLN B 1 203 ? -11.57 -18.844 -4.812 1 95.56 203 GLN B O 1
ATOM 4512 N N . GLU B 1 204 ? -10.188 -17.469 -3.719 1 97.06 204 GLU B N 1
ATOM 4513 C CA . GLU B 1 204 ? -10.43 -16.375 -4.652 1 97.06 204 GLU B CA 1
ATOM 4514 C C . GLU B 1 204 ? -9.906 -16.719 -6.047 1 97.06 204 GLU B C 1
ATOM 4516 O O . GLU B 1 204 ? -10.586 -16.453 -7.047 1 97.06 204 GLU B O 1
ATOM 4521 N N . VAL B 1 205 ? -8.742 -17.297 -6.082 1 98.12 205 VAL B N 1
ATOM 4522 C CA . VAL B 1 205 ? -8.141 -17.688 -7.352 1 98.12 205 VAL B CA 1
ATOM 4523 C C . VAL B 1 205 ? -8.977 -18.766 -8.023 1 98.12 205 VAL B C 1
ATOM 4525 O O . VAL B 1 205 ? -9.219 -18.719 -9.227 1 98.12 205 VAL B O 1
ATOM 4528 N N . ALA B 1 206 ? -9.414 -19.719 -7.254 1 97.38 206 ALA B N 1
ATOM 4529 C CA . ALA B 1 206 ? -10.258 -20.781 -7.785 1 97.38 206 ALA B CA 1
ATOM 4530 C C . ALA B 1 206 ? -11.539 -20.219 -8.383 1 97.38 206 ALA B C 1
ATOM 4532 O O . ALA B 1 206 ? -11.945 -20.609 -9.484 1 97.38 206 ALA B O 1
ATOM 4533 N N . HIS B 1 207 ? -12.086 -19.297 -7.668 1 96.19 207 HIS B N 1
ATOM 4534 C CA . HIS B 1 207 ? -13.328 -18.688 -8.117 1 96.19 207 HIS B CA 1
ATOM 4535 C C . HIS B 1 207 ? -13.133 -17.953 -9.438 1 96.19 207 HIS B C 1
ATOM 4537 O O . HIS B 1 207 ? -13.961 -18.062 -10.344 1 96.19 207 HIS B O 1
ATOM 4543 N N . LEU B 1 208 ? -12.109 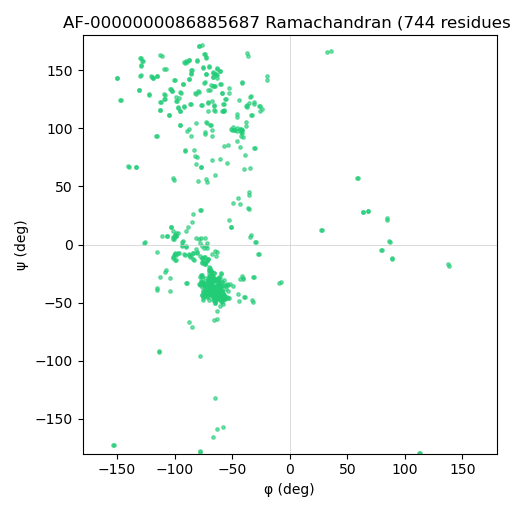-17.25 -9.586 1 97.69 208 LEU B N 1
ATOM 4544 C CA . LEU B 1 208 ? -11.844 -16.5 -10.805 1 97.69 208 LEU B CA 1
ATOM 4545 C C . LEU B 1 208 ? -11.508 -17.422 -11.969 1 97.69 208 LEU B C 1
ATOM 4547 O O . LEU B 1 208 ? -11.992 -17.234 -13.078 1 97.69 208 LEU B O 1
ATOM 4551 N N . ALA B 1 209 ? -10.695 -18.422 -11.695 1 97.44 209 ALA B N 1
ATOM 4552 C CA . ALA B 1 209 ? -10.188 -19.297 -12.742 1 97.44 209 ALA B CA 1
ATOM 4553 C C . ALA B 1 209 ? -11.312 -20.141 -13.352 1 97.44 209 ALA B C 1
ATOM 4555 O O . ALA B 1 209 ? -11.273 -20.469 -14.531 1 97.44 209 ALA B O 1
ATOM 4556 N N . ARG B 1 210 ? -12.336 -20.406 -12.594 1 95.06 210 ARG B N 1
ATOM 4557 C CA . ARG B 1 210 ? -13.406 -21.297 -13.039 1 95.06 210 ARG B CA 1
ATOM 4558 C C . ARG B 1 210 ? -14.477 -20.516 -13.805 1 95.06 210 ARG B C 1
ATOM 4560 O O . ARG B 1 210 ? -15.406 -21.109 -14.352 1 95.06 210 ARG B O 1
ATOM 4567 N N . ARG B 1 211 ? -14.375 -19.266 -13.797 1 95.75 211 ARG B N 1
ATOM 4568 C CA . ARG B 1 211 ? -15.438 -18.469 -14.391 1 95.75 211 ARG B CA 1
ATOM 4569 C C . ARG B 1 211 ? -15.516 -18.688 -15.898 1 95.75 211 ARG B C 1
ATOM 4571 O O . ARG B 1 211 ? -14.5 -18.609 -16.594 1 95.75 211 ARG B O 1
ATOM 4578 N N . ASP B 1 212 ? -16.703 -18.828 -16.359 1 95.62 212 ASP B N 1
ATOM 4579 C CA . ASP B 1 212 ? -16.938 -19.031 -17.797 1 95.62 212 ASP B CA 1
ATOM 4580 C C . ASP B 1 212 ? -17.016 -17.688 -18.531 1 95.62 212 ASP B C 1
ATOM 4582 O O . ASP B 1 212 ? -16.938 -17.656 -19.766 1 95.62 212 ASP B O 1
ATOM 4586 N N . THR B 1 213 ? -17.078 -16.609 -17.812 1 95.75 213 THR B N 1
ATOM 4587 C CA . THR B 1 213 ? -17.359 -15.312 -18.422 1 95.75 213 THR B CA 1
ATOM 4588 C C . THR B 1 213 ? -16.062 -14.516 -18.578 1 95.75 213 THR B C 1
ATOM 4590 O O . THR B 1 213 ? -16.094 -13.375 -19.047 1 95.75 213 THR B O 1
ATOM 4593 N N . LEU B 1 214 ? -14.945 -15.156 -18.234 1 96.31 214 LEU B N 1
ATOM 4594 C CA . LEU B 1 214 ? -13.688 -14.453 -18.422 1 96.31 214 LEU B CA 1
ATOM 4595 C C . LEU B 1 214 ? -13.414 -14.203 -19.906 1 96.31 214 LEU B C 1
ATOM 4597 O O . LEU B 1 214 ? -13.336 -15.148 -20.688 1 96.31 214 LEU B O 1
ATOM 4601 N N . ASN B 1 215 ? -13.297 -12.969 -20.281 1 95.88 215 ASN B N 1
ATOM 4602 C CA . ASN B 1 215 ? -13.023 -12.609 -21.672 1 95.88 215 ASN B CA 1
ATOM 4603 C C . ASN B 1 215 ? -11.531 -12.711 -21.984 1 95.88 215 ASN B C 1
ATOM 4605 O O . ASN B 1 215 ? -10.867 -11.695 -22.172 1 95.88 215 ASN B O 1
ATOM 4609 N N . LEU B 1 216 ? -11.07 -13.898 -22.141 1 95.38 216 LEU B N 1
ATOM 4610 C CA . LEU B 1 216 ? -9.664 -14.164 -22.391 1 95.38 216 LEU B CA 1
ATOM 4611 C C . LEU B 1 216 ? -9.383 -14.281 -23.891 1 95.38 216 LEU B C 1
ATOM 4613 O O . LEU B 1 216 ? -10.109 -14.977 -24.609 1 95.38 216 LEU B O 1
ATOM 4617 N N . SER B 1 217 ? -8.383 -13.594 -24.406 1 93.31 217 SER B N 1
ATOM 4618 C CA . SER B 1 217 ? -7.926 -13.789 -25.766 1 93.31 217 SER B CA 1
ATOM 4619 C C . SER B 1 217 ? -7.219 -15.133 -25.922 1 93.31 217 SER B C 1
ATOM 4621 O O . SER B 1 217 ? -7.258 -15.742 -27 1 93.31 217 SER B O 1
ATOM 4623 N N . SER B 1 218 ? -6.602 -15.539 -24.906 1 95.06 218 SER B N 1
ATOM 4624 C CA . SER B 1 218 ? -5.914 -16.828 -24.875 1 95.06 218 SER B CA 1
ATOM 4625 C C . SER B 1 218 ? -5.898 -17.406 -23.469 1 95.06 218 SER B C 1
ATOM 4627 O O . SER B 1 218 ? -5.711 -16.672 -22.484 1 95.06 218 SER B O 1
ATOM 4629 N N . GLU B 1 219 ? -6.027 -18.688 -23.406 1 96.88 219 GLU B N 1
ATOM 4630 C CA . GLU B 1 219 ? -6.012 -19.359 -22.109 1 96.88 219 GLU B CA 1
ATOM 4631 C C . GLU B 1 219 ? -4.613 -19.344 -21.484 1 96.88 219 GLU B C 1
ATOM 4633 O O . GLU B 1 219 ? -4.449 -19.594 -20.297 1 96.88 219 GLU B O 1
ATOM 4638 N N . CYS B 1 220 ? -3.682 -18.984 -22.297 1 96.06 220 CYS B N 1
ATOM 4639 C CA . CYS B 1 220 ? -2.309 -18.891 -21.812 1 96.06 220 CYS B CA 1
ATOM 4640 C C . CYS B 1 220 ? -2.176 -17.781 -20.766 1 96.06 220 CYS B C 1
ATOM 4642 O O . CYS B 1 220 ? -1.348 -17.875 -19.859 1 96.06 220 CYS B O 1
ATOM 4644 N N . ILE B 1 221 ? -2.969 -16.781 -20.875 1 97.25 221 ILE B N 1
ATOM 4645 C CA . ILE B 1 221 ? -2.936 -15.656 -19.953 1 97.25 221 ILE B CA 1
ATOM 4646 C C . ILE B 1 221 ? -3.305 -16.125 -18.547 1 97.25 221 ILE B C 1
ATOM 4648 O O . ILE B 1 221 ? -2.613 -15.812 -17.578 1 97.25 221 ILE B O 1
ATOM 4652 N N . LEU B 1 222 ? -4.348 -16.922 -18.547 1 98.12 222 LEU B N 1
ATOM 4653 C CA . LEU B 1 222 ? -4.785 -17.453 -17.25 1 98.12 222 LEU B CA 1
ATOM 4654 C C . LEU B 1 222 ? -3.738 -18.406 -16.672 1 98.12 222 LEU B C 1
ATOM 4656 O O . LEU B 1 222 ? -3.412 -18.328 -15.492 1 98.12 222 LEU B O 1
ATOM 4660 N N . PHE B 1 223 ? -3.223 -19.266 -17.531 1 98 223 PHE B N 1
ATOM 4661 C CA . PHE B 1 223 ? -2.229 -20.219 -17.062 1 98 223 PHE B CA 1
ATOM 4662 C C . PHE B 1 223 ? -1.017 -19.5 -16.484 1 98 223 PHE B C 1
ATOM 4664 O O . PHE B 1 223 ? -0.531 -19.859 -15.406 1 98 223 PHE B O 1
ATOM 4671 N N . SER B 1 224 ? -0.57 -18.516 -17.188 1 97.31 224 SER B N 1
ATOM 4672 C CA . SER B 1 224 ? 0.597 -17.766 -16.734 1 97.31 224 SER B CA 1
ATOM 4673 C C . SER B 1 224 ? 0.344 -17.094 -15.383 1 97.31 224 SER B C 1
ATOM 4675 O O . SER B 1 224 ? 1.222 -17.078 -14.523 1 97.31 224 SER B O 1
ATOM 4677 N N . ALA B 1 225 ? -0.786 -16.531 -15.211 1 98.06 225 ALA B N 1
ATOM 4678 C CA . ALA B 1 225 ? -1.155 -15.906 -13.945 1 98.06 225 ALA B CA 1
ATOM 4679 C C . ALA B 1 225 ? -1.179 -16.922 -12.812 1 98.06 225 ALA B C 1
ATOM 4681 O O . ALA B 1 225 ? -0.687 -16.656 -11.719 1 98.06 225 ALA B O 1
ATOM 4682 N N . LEU B 1 226 ? -1.728 -18.062 -13.109 1 98.5 226 LEU B N 1
ATOM 4683 C CA . LEU B 1 226 ? -1.808 -19.125 -12.109 1 98.5 226 LEU B CA 1
ATOM 4684 C C . LEU B 1 226 ? -0.417 -19.641 -11.75 1 98.5 226 LEU B C 1
ATOM 4686 O O . LEU B 1 226 ? -0.153 -19.953 -10.586 1 98.5 226 LEU B O 1
ATOM 4690 N N . ASP B 1 227 ? 0.378 -19.734 -12.773 1 97.81 227 ASP B N 1
ATOM 4691 C CA . ASP B 1 227 ? 1.759 -20.141 -12.531 1 97.81 227 ASP B CA 1
ATOM 4692 C C . ASP B 1 227 ? 2.459 -19.156 -11.586 1 97.81 227 ASP B C 1
ATOM 4694 O O . ASP B 1 227 ? 3.141 -19.578 -10.648 1 97.81 227 ASP B O 1
ATOM 4698 N N . ARG B 1 228 ? 2.299 -17.906 -11.766 1 96.06 228 ARG B N 1
ATOM 4699 C CA . ARG B 1 228 ? 2.881 -16.875 -10.906 1 96.06 228 ARG B CA 1
ATOM 4700 C C . ARG B 1 228 ? 2.297 -16.953 -9.5 1 96.06 228 ARG B C 1
ATOM 4702 O O . ARG B 1 228 ? 3.023 -16.828 -8.516 1 96.06 228 ARG B O 1
ATOM 4709 N N . TRP B 1 229 ? 1.039 -17.094 -9.477 1 98 229 TRP B N 1
ATOM 4710 C CA . TRP B 1 229 ? 0.38 -17.203 -8.18 1 98 229 TRP B CA 1
ATOM 4711 C C . TRP B 1 229 ? 0.895 -18.406 -7.41 1 98 229 TRP B C 1
ATOM 4713 O O . TRP B 1 229 ? 1.149 -18.328 -6.207 1 98 229 TRP B O 1
ATOM 4723 N N . ALA B 1 230 ? 1.006 -19.531 -8.078 1 98.31 230 ALA B N 1
ATOM 4724 C CA . ALA B 1 230 ? 1.481 -20.766 -7.449 1 98.31 230 ALA B CA 1
ATOM 4725 C C . ALA B 1 230 ? 2.889 -20.578 -6.887 1 98.31 230 ALA B C 1
ATOM 4727 O O . ALA B 1 230 ? 3.197 -21.078 -5.801 1 98.31 230 ALA B O 1
ATOM 4728 N N . ALA B 1 231 ? 3.693 -19.906 -7.656 1 96.25 231 ALA B N 1
ATOM 4729 C CA . ALA B 1 231 ? 5.043 -19.625 -7.176 1 96.25 231 ALA B CA 1
ATOM 4730 C C . ALA B 1 231 ? 5.008 -18.812 -5.883 1 96.25 231 ALA B C 1
ATOM 4732 O O . ALA B 1 231 ? 5.715 -19.125 -4.922 1 96.25 231 ALA B O 1
ATOM 4733 N N . ALA B 1 232 ? 4.215 -17.828 -5.855 1 95.81 232 ALA B N 1
ATOM 4734 C CA . ALA B 1 232 ? 4.074 -16.984 -4.672 1 95.81 232 ALA B CA 1
ATOM 4735 C C . ALA B 1 232 ? 3.5 -17.766 -3.498 1 95.81 232 ALA B C 1
ATOM 4737 O O . ALA B 1 232 ? 3.959 -17.625 -2.361 1 95.81 232 ALA B O 1
ATOM 4738 N N . GLU B 1 233 ? 2.533 -18.578 -3.814 1 96.88 233 GLU B N 1
ATOM 4739 C CA . GLU B 1 233 ? 1.905 -19.391 -2.771 1 96.88 233 GLU B CA 1
ATOM 4740 C C . GLU B 1 233 ? 2.891 -20.391 -2.184 1 96.88 233 GLU B C 1
ATOM 4742 O O . GLU B 1 233 ? 2.881 -20.641 -0.978 1 96.88 233 GLU B O 1
ATOM 4747 N N . CYS B 1 234 ? 3.707 -20.969 -3.025 1 96.38 234 CYS B N 1
ATOM 4748 C CA . CYS B 1 234 ? 4.758 -21.844 -2.533 1 96.38 234 CYS B CA 1
ATOM 4749 C C . CYS B 1 234 ? 5.656 -21.125 -1.537 1 96.38 234 CYS B C 1
ATOM 4751 O O . CYS B 1 234 ? 5.906 -21.625 -0.441 1 96.38 234 CYS B O 1
ATOM 4753 N N . ARG B 1 235 ? 6.02 -19.984 -1.853 1 94 235 ARG B N 1
ATOM 4754 C CA . ARG B 1 235 ? 6.91 -19.219 -0.992 1 94 235 ARG B CA 1
ATOM 4755 C C . ARG B 1 235 ? 6.215 -18.844 0.313 1 94 235 ARG B C 1
ATOM 4757 O O . ARG B 1 235 ? 6.848 -18.828 1.373 1 94 235 ARG B O 1
ATOM 4764 N N . ARG B 1 236 ? 4.973 -18.547 0.218 1 94.06 236 ARG B N 1
ATOM 4765 C CA . ARG B 1 236 ? 4.207 -18.203 1.415 1 94.06 236 ARG B CA 1
ATOM 4766 C C . ARG B 1 236 ? 4.156 -19.391 2.377 1 94.06 236 ARG B C 1
ATOM 4768 O O . ARG B 1 236 ? 4.16 -19.203 3.596 1 94.06 236 ARG B O 1
ATOM 4775 N N . GLN B 1 237 ? 4.207 -20.578 1.773 1 92.69 237 GLN B N 1
ATOM 4776 C CA . GLN B 1 237 ? 4.117 -21.781 2.584 1 92.69 237 GLN B CA 1
ATOM 4777 C C . GLN B 1 237 ? 5.504 -22.312 2.955 1 92.69 237 GLN B C 1
ATOM 4779 O O . GLN B 1 237 ? 5.629 -23.359 3.576 1 92.69 237 GLN B O 1
ATOM 4784 N N . GLY B 1 238 ? 6.484 -21.656 2.504 1 87.44 238 GLY B N 1
ATOM 4785 C CA . GLY B 1 238 ? 7.848 -22.062 2.83 1 87.44 238 GLY B CA 1
ATOM 4786 C C . GLY B 1 238 ? 8.391 -23.141 1.925 1 87.44 238 GLY B C 1
ATOM 4787 O O . GLY B 1 238 ? 9.258 -23.922 2.328 1 87.44 238 GLY B O 1
ATOM 4788 N N . LEU B 1 239 ? 7.832 -23.297 0.747 1 91.38 239 LEU B N 1
ATOM 4789 C CA . LEU B 1 239 ? 8.25 -24.281 -0.229 1 91.38 239 LEU B CA 1
ATOM 4790 C C . LEU B 1 239 ? 8.969 -23.641 -1.403 1 91.38 239 LEU B C 1
ATOM 4792 O O . LEU B 1 239 ? 8.727 -22.469 -1.711 1 91.38 239 LEU B O 1
ATOM 4796 N N . GLU B 1 240 ? 9.859 -24.328 -2.018 1 90.94 240 GLU B N 1
ATOM 4797 C CA . GLU B 1 240 ? 10.484 -23.859 -3.25 1 90.94 240 GLU B CA 1
ATOM 4798 C C . GLU B 1 240 ? 9.523 -23.969 -4.434 1 90.94 240 GLU B C 1
ATOM 4800 O O . GLU B 1 240 ? 8.836 -24.984 -4.578 1 90.94 240 GLU B O 1
ATOM 4805 N N . PRO B 1 241 ? 9.562 -23 -5.219 1 94.38 241 PRO B N 1
ATOM 4806 C CA . PRO B 1 241 ? 8.625 -23.031 -6.348 1 94.38 241 PRO B CA 1
ATOM 4807 C C . PRO B 1 241 ? 9.078 -23.969 -7.461 1 94.38 241 PRO B C 1
ATOM 4809 O O . PRO B 1 241 ? 9.344 -23.516 -8.578 1 94.38 241 PRO B O 1
ATOM 4812 N N . LEU B 1 242 ? 9.086 -25.172 -7.172 1 94.5 242 LEU B N 1
ATOM 4813 C CA . LEU B 1 242 ? 9.32 -26.234 -8.148 1 94.5 242 LEU B CA 1
ATOM 4814 C C . LEU B 1 242 ? 8.016 -26.688 -8.781 1 94.5 242 LEU B C 1
ATOM 4816 O O . LEU B 1 242 ? 6.941 -26.516 -8.203 1 94.5 242 LEU B O 1
ATOM 4820 N N . PRO B 1 243 ? 8.109 -27.266 -9.969 1 95.38 243 PRO B N 1
ATOM 4821 C CA . PRO B 1 243 ? 6.879 -27.656 -10.672 1 95.38 243 PRO B CA 1
ATOM 4822 C C . PRO B 1 243 ? 5.973 -28.547 -9.82 1 95.38 243 PRO B C 1
ATOM 4824 O O . PRO B 1 243 ? 4.758 -28.344 -9.789 1 95.38 243 PRO B O 1
ATOM 4827 N N . PHE B 1 244 ? 6.613 -29.453 -9.102 1 94.75 244 PHE B N 1
ATOM 4828 C CA . PHE B 1 244 ? 5.812 -30.375 -8.305 1 94.75 244 PHE B CA 1
ATOM 4829 C C . PHE B 1 244 ? 5.105 -29.625 -7.172 1 94.75 244 PHE B C 1
ATOM 4831 O O . PHE B 1 244 ? 3.947 -29.922 -6.867 1 94.75 244 PHE B O 1
ATOM 4838 N N . ASN B 1 245 ? 5.777 -28.719 -6.5 1 96.25 245 ASN B N 1
ATOM 4839 C CA . ASN B 1 245 ? 5.184 -27.922 -5.422 1 96.25 245 ASN B CA 1
ATOM 4840 C C . ASN B 1 245 ? 4.102 -26.984 -5.949 1 96.25 245 ASN B C 1
ATOM 4842 O O . ASN B 1 245 ? 3.068 -26.797 -5.301 1 96.25 245 ASN B O 1
ATOM 4846 N N . LYS B 1 246 ? 4.363 -26.391 -7.09 1 97.25 246 LYS B N 1
ATOM 4847 C CA . LYS B 1 246 ? 3.377 -25.516 -7.703 1 97.25 246 LYS B CA 1
ATOM 4848 C C . LYS B 1 246 ? 2.092 -26.266 -8.031 1 97.25 246 LYS B C 1
ATOM 4850 O O . LYS B 1 246 ? 0.991 -25.75 -7.812 1 97.25 246 LYS B O 1
ATOM 4855 N N . ARG B 1 247 ? 2.242 -27.469 -8.555 1 96.19 247 ARG B N 1
ATOM 4856 C CA . ARG B 1 247 ? 1.084 -28.312 -8.852 1 96.19 247 ARG B CA 1
ATOM 4857 C C . ARG B 1 247 ? 0.293 -28.609 -7.582 1 96.19 247 ARG B C 1
ATOM 4859 O O . ARG B 1 247 ? -0.939 -28.625 -7.598 1 96.19 247 ARG B O 1
ATOM 4866 N N . ALA B 1 248 ? 0.997 -28.844 -6.555 1 96.06 248 ALA B N 1
ATOM 4867 C CA . ALA B 1 248 ? 0.363 -29.203 -5.289 1 96.06 248 ALA B CA 1
ATOM 4868 C C . ALA B 1 248 ? -0.479 -28.047 -4.75 1 96.06 248 ALA B C 1
ATOM 4870 O O . ALA B 1 248 ? -1.587 -28.266 -4.25 1 96.06 248 ALA B O 1
ATOM 4871 N N . VAL B 1 249 ? 0.044 -26.859 -4.898 1 96.56 249 VAL B N 1
ATOM 4872 C CA . VAL B 1 249 ? -0.674 -25.719 -4.332 1 96.56 249 VAL B CA 1
ATOM 4873 C C . VAL B 1 249 ? -1.855 -25.359 -5.227 1 96.56 249 VAL B C 1
ATOM 4875 O O . VAL B 1 249 ? -2.855 -24.812 -4.754 1 96.56 249 VAL B O 1
ATOM 4878 N N . LEU B 1 250 ? -1.898 -25.516 -6.613 1 95.12 250 LEU B N 1
ATOM 4879 C CA . LEU B 1 250 ? -2.971 -25.219 -7.555 1 95.12 250 LEU B CA 1
ATOM 4880 C C . LEU B 1 250 ? -4.094 -26.25 -7.449 1 95.12 250 LEU B C 1
ATOM 4882 O O . LEU B 1 250 ? -5.223 -25.984 -7.863 1 95.12 250 LEU B O 1
ATOM 4886 N N . SER B 1 251 ? -4.121 -27.125 -6.605 1 91.94 251 SER B N 1
ATOM 4887 C CA . SER B 1 251 ? -5.09 -28.219 -6.605 1 91.94 251 SER B CA 1
ATOM 4888 C C . SER B 1 251 ? -5.48 -28.609 -8.031 1 91.94 251 SER B C 1
ATOM 4890 O O . SER B 1 251 ? -5.27 -27.844 -8.969 1 91.94 251 SER B O 1
ATOM 4892 N N . ASP B 1 252 ? -6.098 -29.719 -8.234 1 92.62 252 ASP B N 1
ATOM 4893 C CA . ASP B 1 252 ? -6.547 -30.188 -9.531 1 92.62 252 ASP B CA 1
ATOM 4894 C C . ASP B 1 252 ? -7.676 -29.328 -10.078 1 92.62 252 ASP B C 1
ATOM 4896 O O . ASP B 1 252 ? -7.727 -29.047 -11.281 1 92.62 252 ASP B O 1
ATOM 4900 N N . GLU B 1 253 ? -8.484 -28.875 -9.188 1 92.38 253 GLU B N 1
ATOM 4901 C CA . GLU B 1 253 ? -9.625 -28.047 -9.586 1 92.38 253 GLU B CA 1
ATOM 4902 C C . GLU B 1 253 ? -9.172 -26.766 -10.266 1 92.38 253 GLU B C 1
ATOM 4904 O O . GLU B 1 253 ? -9.703 -26.391 -11.312 1 92.38 253 GLU B O 1
ATOM 4909 N N . ILE B 1 254 ? -8.164 -26.125 -9.719 1 96.25 254 ILE B N 1
ATOM 4910 C CA . ILE B 1 254 ? -7.672 -24.875 -10.273 1 96.25 254 ILE B CA 1
ATOM 4911 C C . ILE B 1 254 ? -6.844 -25.156 -11.523 1 96.25 254 ILE B C 1
ATOM 4913 O O . ILE B 1 254 ? -7.008 -24.484 -12.547 1 96.25 254 ILE B O 1
ATOM 4917 N N . CYS B 1 255 ? -6.02 -26.141 -11.445 1 95.75 255 CYS B N 1
ATOM 4918 C CA . CYS B 1 255 ? -5.121 -26.469 -12.547 1 95.75 255 CYS B CA 1
ATOM 4919 C C . CYS B 1 255 ? -5.902 -26.766 -13.82 1 95.75 255 CYS B C 1
ATOM 4921 O O . CYS B 1 255 ? -5.539 -26.297 -14.898 1 95.75 255 CYS B O 1
ATOM 4923 N N . PHE B 1 256 ? -6.996 -27.453 -13.672 1 95.56 256 PHE B N 1
ATOM 4924 C CA . PHE B 1 256 ? -7.727 -27.891 -14.859 1 95.56 256 PHE B CA 1
ATOM 4925 C C . PHE B 1 256 ? -8.898 -26.953 -15.148 1 95.56 256 PHE B C 1
ATOM 4927 O O . PHE B 1 256 ? -9.734 -27.25 -16 1 95.56 256 PHE B O 1
ATOM 4934 N N . SER B 1 257 ? -8.969 -25.859 -14.406 1 95.38 257 SER B N 1
ATOM 4935 C CA . SER B 1 257 ? -9.898 -24.797 -14.789 1 95.38 257 SER B CA 1
ATOM 4936 C C . SER B 1 257 ? -9.453 -24.125 -16.078 1 95.38 257 SER B C 1
ATOM 4938 O O . SER B 1 257 ? -10.258 -23.5 -16.766 1 95.38 257 SER B O 1
ATOM 4940 N N . VAL B 1 258 ? -8.172 -24.219 -16.344 1 97.31 258 VAL B N 1
ATOM 4941 C CA . VAL B 1 258 ? -7.648 -23.734 -17.625 1 97.31 258 VAL B CA 1
ATOM 4942 C C . VAL B 1 258 ? -8.133 -24.625 -18.766 1 97.31 258 VAL B C 1
ATOM 4944 O O . VAL B 1 258 ? -8.086 -25.844 -18.656 1 97.31 258 VAL B O 1
ATOM 4947 N N . ARG B 1 259 ? -8.578 -24.031 -19.75 1 96.19 259 ARG B N 1
ATOM 4948 C CA . ARG B 1 259 ? -9.07 -24.781 -20.906 1 96.19 259 ARG B CA 1
ATOM 4949 C C . ARG B 1 259 ? -7.957 -25 -21.922 1 96.19 259 ARG B C 1
ATOM 4951 O O . ARG B 1 259 ? -7.941 -24.375 -22.984 1 96.19 259 ARG B O 1
ATOM 4958 N N . TYR B 1 260 ? -7.137 -25.984 -21.656 1 96.38 260 TYR B N 1
ATOM 4959 C CA . TYR B 1 260 ? -5.922 -26.266 -22.406 1 96.38 260 TYR B CA 1
ATOM 4960 C C . TYR B 1 260 ? -6.246 -26.594 -23.859 1 96.38 260 TYR B C 1
ATOM 4962 O O . TYR B 1 260 ? -5.488 -26.25 -24.766 1 96.38 260 TYR B O 1
ATOM 4970 N N . LEU B 1 261 ? -7.383 -27.188 -24.047 1 94.38 261 LEU B N 1
ATOM 4971 C CA . LEU B 1 261 ? -7.75 -27.688 -25.375 1 94.38 261 LEU B CA 1
ATOM 4972 C C . LEU B 1 261 ? -8.07 -26.547 -26.328 1 94.38 261 LEU B C 1
ATOM 4974 O O . LEU B 1 261 ? -8.148 -26.734 -27.531 1 94.38 261 LEU B O 1
ATOM 4978 N N . LEU B 1 262 ? -8.234 -25.406 -25.766 1 94.69 262 LEU B N 1
ATOM 4979 C CA . LEU B 1 262 ? -8.523 -24.25 -26.594 1 94.69 262 LEU B CA 1
ATOM 4980 C C . LEU B 1 262 ? -7.23 -23.547 -27.031 1 94.69 262 LEU B C 1
ATOM 4982 O O . LEU B 1 262 ? -7.258 -22.625 -27.844 1 94.69 262 LEU B O 1
ATOM 4986 N N . MET B 1 263 ? -6.129 -24.062 -26.562 1 95.12 263 MET B N 1
ATOM 4987 C CA . MET B 1 263 ? -4.828 -23.531 -26.953 1 95.12 263 MET B CA 1
ATOM 4988 C C . MET B 1 263 ? -4.344 -24.141 -28.25 1 95.12 263 MET B C 1
ATOM 4990 O O . MET B 1 263 ? -4.73 -25.266 -28.594 1 95.12 263 MET B O 1
ATOM 4994 N N . ASN B 1 264 ? -3.551 -23.297 -28.984 1 92.75 264 ASN B N 1
ATOM 4995 C CA . ASN B 1 264 ? -2.836 -23.938 -30.094 1 92.75 264 ASN B CA 1
ATOM 4996 C C . ASN B 1 264 ? -1.604 -24.688 -29.594 1 92.75 264 ASN B C 1
ATOM 4998 O O . ASN B 1 264 ? -1.254 -24.609 -28.422 1 92.75 264 ASN B O 1
ATOM 5002 N N . ASP B 1 265 ? -1.005 -25.469 -30.516 1 91.75 265 ASP B N 1
ATOM 5003 C CA . ASP B 1 265 ? 0.104 -26.344 -30.141 1 91.75 265 ASP B CA 1
ATOM 5004 C C . ASP B 1 265 ? 1.288 -25.531 -29.609 1 91.75 265 ASP B C 1
ATOM 5006 O O . ASP B 1 265 ? 1.883 -25.891 -28.594 1 91.75 265 ASP B O 1
ATOM 5010 N N . GLN B 1 266 ? 1.592 -24.438 -30.172 1 93.62 266 GLN B N 1
ATOM 5011 C CA . GLN B 1 266 ? 2.729 -23.609 -29.766 1 93.62 266 GLN B CA 1
ATOM 5012 C C . GLN B 1 266 ? 2.508 -23.031 -28.375 1 93.62 266 GLN B C 1
ATOM 5014 O O . GLN B 1 266 ? 3.406 -23.062 -27.531 1 93.62 266 GLN B O 1
ATOM 5019 N N . GLU B 1 267 ? 1.312 -22.562 -28.188 1 94.5 267 GLU B N 1
ATOM 5020 C CA . GLU B 1 267 ? 0.962 -21.984 -26.891 1 94.5 267 GLU B CA 1
ATOM 5021 C C . GLU B 1 267 ? 1.082 -23.031 -25.781 1 94.5 267 GLU B C 1
ATOM 5023 O O . GLU B 1 267 ? 1.648 -22.75 -24.719 1 94.5 267 GLU B O 1
ATOM 5028 N N . PHE B 1 268 ? 0.559 -24.156 -26.078 1 95.75 268 PHE B N 1
ATOM 5029 C CA . PHE B 1 268 ? 0.552 -25.203 -25.047 1 95.75 268 PHE B CA 1
ATOM 5030 C C . PHE B 1 268 ? 1.969 -25.672 -24.75 1 95.75 268 PHE B C 1
ATOM 5032 O O . PHE B 1 268 ? 2.328 -25.875 -23.594 1 95.75 268 PHE B O 1
ATOM 5039 N N . VAL B 1 269 ? 2.77 -25.859 -25.766 1 94.62 269 VAL B N 1
ATOM 5040 C CA . VAL B 1 269 ? 4.121 -26.391 -25.609 1 94.62 269 VAL B CA 1
ATOM 5041 C C . VAL B 1 269 ? 5.004 -25.375 -24.906 1 94.62 269 VAL B C 1
ATOM 5043 O O . VAL B 1 269 ? 5.746 -25.719 -23.984 1 94.62 269 VAL B O 1
ATOM 5046 N N . SER B 1 270 ? 4.883 -24.125 -25.203 1 93.69 270 SER B N 1
ATOM 5047 C CA . SER B 1 270 ? 5.75 -23.094 -24.672 1 93.69 270 SER B CA 1
ATOM 5048 C C . SER B 1 270 ? 5.277 -22.625 -23.297 1 93.69 270 SER B C 1
ATOM 5050 O O . SER B 1 270 ? 6.031 -22 -22.547 1 93.69 270 SER B O 1
ATOM 5052 N N . GLY B 1 271 ? 4.109 -23.016 -22.969 1 95.12 271 GLY B N 1
ATOM 5053 C CA . GLY B 1 271 ? 3.545 -22.578 -21.703 1 95.12 271 GLY B CA 1
ATOM 5054 C C . GLY B 1 271 ? 3.35 -23.703 -20.719 1 95.12 271 GLY B C 1
ATOM 5055 O O . GLY B 1 271 ? 4.285 -24.078 -20 1 95.12 271 GLY B O 1
ATOM 5056 N N . PRO B 1 272 ? 2.131 -24.328 -20.703 1 95.69 272 PRO B N 1
ATOM 5057 C CA . PRO B 1 272 ? 1.8 -25.359 -19.719 1 95.69 272 PRO B CA 1
ATOM 5058 C C . PRO B 1 272 ? 2.77 -26.531 -19.734 1 95.69 272 PRO B C 1
ATOM 5060 O O . PRO B 1 272 ? 3.223 -26.984 -18.688 1 95.69 272 PRO B O 1
ATOM 5063 N N . MET B 1 273 ? 3.119 -26.984 -20.891 1 94.94 273 MET B N 1
ATOM 5064 C CA . MET B 1 273 ? 3.998 -28.141 -21 1 94.94 273 MET B CA 1
ATOM 5065 C C . MET B 1 273 ? 5.406 -27.812 -20.516 1 94.94 273 MET B C 1
ATOM 5067 O O . MET B 1 273 ? 6.02 -28.578 -19.781 1 94.94 273 MET B O 1
ATOM 5071 N N . ALA B 1 274 ? 5.914 -26.688 -20.875 1 94.81 274 ALA B N 1
ATOM 5072 C CA . ALA B 1 274 ? 7.266 -26.25 -20.531 1 94.81 274 ALA B CA 1
ATOM 5073 C C . ALA B 1 274 ? 7.379 -25.969 -19.031 1 94.81 274 ALA B C 1
ATOM 5075 O O . ALA B 1 274 ? 8.461 -26.078 -18.453 1 94.81 274 ALA B O 1
ATOM 5076 N N . SER B 1 275 ? 6.316 -25.609 -18.406 1 94.31 275 SER B N 1
ATOM 5077 C CA . SER B 1 275 ? 6.32 -25.219 -17 1 94.31 275 SER B CA 1
ATOM 5078 C C . SER B 1 275 ? 6.609 -26.406 -16.094 1 94.31 275 SER B C 1
ATOM 5080 O O . SER B 1 275 ? 7.121 -26.234 -14.984 1 94.31 275 SER B O 1
ATOM 5082 N N . GLY B 1 276 ? 6.148 -27.578 -16.547 1 94.31 276 GLY B N 1
ATOM 5083 C CA . GLY B 1 276 ? 6.363 -28.781 -15.766 1 94.31 276 GLY B CA 1
ATOM 5084 C C . GLY B 1 276 ? 5.289 -29.016 -14.719 1 94.31 276 GLY B C 1
ATOM 5085 O O . GLY B 1 276 ? 5.359 -29.984 -13.953 1 94.31 276 GLY B O 1
ATOM 5086 N N . ILE B 1 277 ? 4.324 -28.203 -14.672 1 95.56 277 ILE B N 1
ATOM 5087 C CA . ILE B 1 277 ? 3.254 -28.312 -13.68 1 95.56 277 ILE B CA 1
ATOM 5088 C C . ILE B 1 277 ? 2.389 -29.531 -14 1 95.56 277 ILE B C 1
ATOM 5090 O O . ILE B 1 277 ? 1.924 -30.234 -13.094 1 95.56 277 ILE B O 1
ATOM 5094 N N . LEU B 1 278 ? 2.207 -29.797 -15.266 1 94.19 278 LEU B N 1
ATOM 5095 C CA . LEU B 1 278 ? 1.438 -30.953 -15.711 1 94.19 278 LEU B CA 1
ATOM 5096 C C . LEU B 1 278 ? 2.32 -32.188 -15.781 1 94.19 278 LEU B C 1
ATOM 5098 O O . LEU B 1 278 ? 3.502 -32.125 -16.125 1 94.19 278 LEU B O 1
ATOM 5102 N N . THR B 1 279 ? 1.736 -33.312 -15.508 1 91.31 279 THR B N 1
ATOM 5103 C CA . THR B 1 279 ? 2.473 -34.562 -15.641 1 91.31 279 THR B CA 1
ATOM 5104 C C . THR B 1 279 ? 2.686 -34.906 -17.109 1 91.31 279 THR B C 1
ATOM 5106 O O . THR B 1 279 ? 1.982 -34.406 -17.984 1 91.31 279 THR B O 1
ATOM 5109 N N . ASN B 1 280 ? 3.648 -35.781 -17.297 1 90.31 280 ASN B N 1
ATOM 5110 C CA . ASN B 1 280 ? 3.93 -36.219 -18.672 1 90.31 280 ASN B CA 1
ATOM 5111 C C . ASN B 1 280 ? 2.709 -36.875 -19.312 1 90.31 280 ASN B C 1
ATOM 5113 O O . ASN B 1 280 ? 2.418 -36.625 -20.484 1 90.31 280 ASN B O 1
ATOM 5117 N N . GLU B 1 281 ? 2.045 -37.688 -18.531 1 87.88 281 GLU B N 1
ATOM 5118 C CA . GLU B 1 281 ? 0.85 -38.375 -19.031 1 87.88 281 GLU B CA 1
ATOM 5119 C C . GLU B 1 281 ? -0.23 -37.375 -19.422 1 87.88 281 GLU B C 1
ATOM 5121 O O . GLU B 1 281 ? -0.874 -37.5 -20.453 1 87.88 281 GLU B O 1
ATOM 5126 N N . GLU B 1 282 ? -0.348 -36.375 -18.609 1 90.69 282 GLU B N 1
ATOM 5127 C CA . GLU B 1 282 ? -1.335 -35.344 -18.891 1 90.69 282 GLU B CA 1
ATOM 5128 C C . GLU B 1 282 ? -0.969 -34.562 -20.141 1 90.69 282 GLU B C 1
ATOM 5130 O O . GLU B 1 282 ? -1.832 -34.25 -20.969 1 90.69 282 GLU B O 1
ATOM 5135 N N . CYS B 1 283 ? 0.207 -34.25 -20.328 1 91.62 283 CYS B N 1
ATOM 5136 C CA . CYS B 1 283 ? 0.686 -33.5 -21.484 1 91.62 283 CYS B CA 1
ATOM 5137 C C . CYS B 1 283 ? 0.432 -34.25 -22.781 1 91.62 283 CYS B C 1
ATOM 5139 O O . CYS B 1 283 ? -0.068 -33.688 -23.75 1 91.62 283 CYS B O 1
ATOM 5141 N N . VAL B 1 284 ? 0.768 -35.531 -22.734 1 87.38 284 VAL B N 1
ATOM 5142 C CA . VAL B 1 284 ? 0.593 -36.344 -23.922 1 87.38 284 VAL B CA 1
ATOM 5143 C C . VAL B 1 284 ? -0.885 -36.406 -24.312 1 87.38 284 VAL B C 1
ATOM 5145 O O . VAL B 1 284 ? -1.235 -36.25 -25.484 1 87.38 284 VAL B O 1
ATOM 5148 N N . HIS B 1 285 ? -1.687 -36.562 -23.297 1 87.62 285 HIS B N 1
ATOM 5149 C CA . HIS B 1 285 ? -3.125 -36.625 -23.531 1 87.62 285 HIS B CA 1
ATOM 5150 C C . HIS B 1 285 ? -3.641 -35.312 -24.125 1 87.62 285 HIS B C 1
ATOM 5152 O O . HIS B 1 285 ? -4.395 -35.312 -25.094 1 87.62 285 HIS B O 1
ATOM 5158 N N . ILE B 1 286 ? -3.219 -34.219 -23.656 1 91.5 286 ILE B N 1
ATOM 5159 C CA . ILE B 1 286 ? -3.711 -32.906 -24.062 1 91.5 286 ILE B CA 1
ATOM 5160 C C . ILE B 1 286 ? -3.201 -32.594 -25.469 1 91.5 286 ILE B C 1
ATOM 5162 O O . ILE B 1 286 ? -3.965 -32.125 -26.312 1 91.5 286 ILE B O 1
ATOM 5166 N N . VAL B 1 287 ? -1.996 -32.875 -25.75 1 90.12 287 VAL B N 1
ATOM 5167 C CA . VAL B 1 287 ? -1.408 -32.594 -27.047 1 90.12 287 VAL B CA 1
ATOM 5168 C C . VAL B 1 287 ? -2.102 -33.438 -28.125 1 90.12 287 VAL B C 1
ATOM 5170 O O . VAL B 1 287 ? -2.367 -32.938 -29.234 1 90.12 287 VAL B O 1
ATOM 5173 N N . SER B 1 288 ? -2.365 -34.656 -27.781 1 87 288 SER B N 1
ATOM 5174 C CA . SER B 1 288 ? -3.043 -35.531 -28.734 1 87 288 SER B CA 1
ATOM 5175 C C . SER B 1 288 ? -4.418 -34.969 -29.109 1 87 288 SER B C 1
ATOM 5177 O O . SER B 1 288 ? -4.848 -35.062 -30.25 1 87 288 SER B O 1
ATOM 5179 N N . ARG B 1 289 ? -5.059 -34.375 -28.156 1 87.88 289 ARG B N 1
ATOM 5180 C CA . ARG B 1 289 ? -6.383 -33.812 -28.375 1 87.88 289 ARG B CA 1
ATOM 5181 C C . ARG B 1 289 ? -6.297 -32.5 -29.141 1 87.88 289 ARG B C 1
ATOM 5183 O O . ARG B 1 289 ? -7.152 -32.219 -29.984 1 87.88 289 ARG B O 1
ATOM 5190 N N . ILE B 1 290 ? -5.328 -31.719 -28.906 1 90.38 290 ILE B N 1
ATOM 5191 C CA . ILE B 1 290 ? -5.141 -30.438 -29.594 1 90.38 290 ILE B CA 1
ATOM 5192 C C . ILE B 1 290 ? -4.844 -30.688 -31.078 1 90.38 290 ILE B C 1
ATOM 5194 O O . ILE B 1 290 ? -5.367 -29.984 -31.938 1 90.38 290 ILE B O 1
ATOM 5198 N N . LEU B 1 291 ? -3.971 -31.547 -31.438 1 86.88 291 LEU B N 1
ATOM 5199 C CA . LEU B 1 291 ? -3.539 -31.828 -32.781 1 86.88 291 LEU B CA 1
ATOM 5200 C C . LEU B 1 291 ? -4.566 -32.688 -33.531 1 86.88 291 LEU B C 1
ATOM 5202 O O . LEU B 1 291 ? -4.414 -32.969 -34.719 1 86.88 291 LEU B O 1
ATOM 5206 N N . LYS B 1 292 ? -5.848 -32.625 -33.25 1 72.06 292 LYS B N 1
ATOM 5207 C CA . LYS B 1 292 ? -6.922 -33.406 -33.844 1 72.06 292 LYS B CA 1
ATOM 5208 C C . LYS B 1 292 ? -6.41 -34.75 -34.344 1 72.06 292 LYS B C 1
ATOM 5210 O O . LYS B 1 292 ? -6.777 -35.188 -35.438 1 72.06 292 LYS B O 1
ATOM 5215 N N . HIS B 1 293 ? -5.445 -35.156 -34.094 1 55.19 293 HIS B N 1
ATOM 5216 C CA . HIS B 1 293 ? -5.094 -36.469 -34.594 1 55.19 293 HIS B CA 1
ATOM 5217 C C . HIS B 1 293 ? -6.219 -37.469 -34.344 1 55.19 293 HIS B C 1
ATOM 5219 O O . HIS B 1 293 ? -6.781 -37.5 -33.25 1 55.19 293 HIS B O 1
ATOM 5225 N N . PRO B 1 294 ? -7.109 -37.719 -35.531 1 45.72 294 PRO B N 1
ATOM 5226 C CA . PRO B 1 294 ? -8.117 -38.781 -35.344 1 45.72 294 PRO B CA 1
ATOM 5227 C C . PRO B 1 294 ? -7.734 -39.781 -34.281 1 45.72 294 PRO B C 1
ATOM 5229 O O . PRO B 1 294 ? -6.547 -40.031 -34.062 1 45.72 294 PRO B O 1
ATOM 5232 N N . GLU B 1 295 ? -8.57 -39.781 -33.25 1 44.62 295 GLU B N 1
ATOM 5233 C CA . GLU B 1 295 ? -8.375 -40.938 -32.344 1 44.62 295 GLU B CA 1
ATOM 5234 C C . GLU B 1 295 ? -7.996 -42.188 -33.156 1 44.62 295 GLU B C 1
ATOM 5236 O O . GLU B 1 295 ? -8.844 -42.781 -33.812 1 44.62 295 GLU B O 1
ATOM 5241 N N . SER B 1 296 ? -7.332 -42.188 -34.25 1 38.69 296 SER B N 1
ATOM 5242 C CA . SER B 1 296 ? -7.094 -43.562 -34.688 1 38.69 296 SER B CA 1
ATOM 5243 C C . SER B 1 296 ? -7.246 -44.562 -33.562 1 38.69 296 SER B C 1
ATOM 5245 O O . SER B 1 296 ? -7.09 -44.188 -32.375 1 38.69 296 SER B O 1
ATOM 5247 N N . SER B 1 297 ? -7.898 -45.844 -33.938 1 37.62 297 SER B N 1
ATOM 5248 C CA . SER B 1 297 ? -8.023 -47.062 -33.156 1 37.62 297 SER B CA 1
ATOM 5249 C C . SER B 1 297 ? -6.812 -47.281 -32.25 1 37.62 297 SER B C 1
ATOM 5251 O O . SER B 1 297 ? -5.887 -48 -32.594 1 37.62 297 SER B O 1
ATOM 5253 N N . VAL B 1 298 ? -5.98 -46.5 -32.094 1 38.59 298 VAL B N 1
ATOM 5254 C CA . VAL B 1 298 ? -5.012 -47 -31.125 1 38.59 298 VAL B CA 1
ATOM 5255 C C . VAL B 1 298 ? -5.73 -47.781 -30.047 1 38.59 298 VAL B C 1
ATOM 5257 O O . VAL B 1 298 ? -6.848 -47.469 -29.656 1 38.59 298 VAL B O 1
ATOM 5260 N N . ASP B 1 299 ? -5.309 -49.156 -29.938 1 36.19 299 ASP B N 1
ATOM 5261 C CA . ASP B 1 299 ? -5.711 -50.25 -29.062 1 36.19 299 ASP B CA 1
ATOM 5262 C C . ASP B 1 299 ? -6.27 -49.719 -27.75 1 36.19 299 ASP B C 1
ATOM 5264 O O . ASP B 1 299 ? -5.832 -48.688 -27.25 1 36.19 299 ASP B O 1
ATOM 5268 N N . GLY B 1 300 ? -7.578 -49.969 -27.328 1 38 300 GLY B N 1
ATOM 5269 C CA . GLY B 1 300 ? -8.195 -50.188 -26.031 1 38 300 GLY B CA 1
ATOM 5270 C C . GLY B 1 300 ? -7.188 -50.312 -24.906 1 38 300 GLY B C 1
ATOM 5271 O O . GLY B 1 300 ? -7.562 -50.469 -23.75 1 38 300 GLY B O 1
ATOM 5272 N N . SER B 1 301 ? -6.039 -50.844 -25.188 1 36.28 301 SER B N 1
ATOM 5273 C CA . SER B 1 301 ? -5.094 -51.25 -24.141 1 36.28 301 SER B CA 1
ATOM 5274 C C . SER B 1 301 ? -4.492 -50 -23.469 1 36.28 301 SER B C 1
ATOM 5276 O O . SER B 1 301 ? -3.873 -50.125 -22.406 1 36.28 301 SER B O 1
ATOM 5278 N N . LEU B 1 302 ? -4.188 -48.969 -24.281 1 37.59 302 LEU B N 1
ATOM 5279 C CA . LEU B 1 302 ? -3.645 -47.906 -23.453 1 37.59 302 LEU B CA 1
ATOM 5280 C C . LEU B 1 302 ? -4.758 -47.156 -22.719 1 37.59 302 LEU B C 1
ATOM 5282 O O . LEU B 1 302 ? -4.645 -45.969 -22.453 1 37.59 302 LEU B O 1
ATOM 5286 N N . ARG B 1 303 ? -6.055 -47.5 -22.844 1 41.09 303 ARG B N 1
ATOM 5287 C CA . ARG B 1 303 ? -7 -47.25 -21.75 1 41.09 303 ARG B CA 1
ATOM 5288 C C . ARG B 1 303 ? -6.301 -47.25 -20.406 1 41.09 303 ARG B C 1
ATOM 5290 O O . ARG B 1 303 ? -6.832 -47.812 -19.422 1 41.09 303 ARG B O 1
ATOM 5297 N N . SER B 1 304 ? -5.016 -47.656 -20.516 1 39.25 304 SER B N 1
ATOM 5298 C CA . SER B 1 304 ? -4.469 -47.594 -19.156 1 39.25 304 SER B CA 1
ATOM 5299 C C . SER B 1 304 ? -5.031 -46.375 -18.406 1 39.25 304 SER B C 1
ATOM 5301 O O . SER B 1 304 ? -5.574 -45.469 -19.016 1 39.25 304 SER B O 1
ATOM 5303 N N . ALA B 1 305 ? -4.871 -46.375 -17.062 1 40.66 305 ALA B N 1
ATOM 5304 C CA . ALA B 1 305 ? -5.094 -45.438 -15.969 1 40.66 305 ALA B CA 1
ATOM 5305 C C . ALA B 1 305 ? -4.797 -44 -16.406 1 40.66 305 ALA B C 1
ATOM 5307 O O . ALA B 1 305 ? -3.656 -43.531 -16.297 1 40.66 305 ALA B O 1
ATOM 5308 N N . SER B 1 306 ? -5.129 -43.5 -17.484 1 46.12 306 SER B N 1
ATOM 5309 C CA . SER B 1 306 ? -4.812 -42.156 -17.875 1 46.12 306 SER B CA 1
ATOM 5310 C C . SER B 1 306 ? -5.086 -41.156 -16.75 1 46.12 306 SER B C 1
ATOM 5312 O O . SER B 1 306 ? -6.133 -41.25 -16.094 1 46.12 306 SER B O 1
ATOM 5314 N N . ALA B 1 307 ? -4.043 -40.812 -16.125 1 50.19 307 ALA B N 1
ATOM 5315 C CA . ALA B 1 307 ? -3.887 -40.031 -14.906 1 50.19 307 ALA B CA 1
ATOM 5316 C C . ALA B 1 307 ? -4.875 -38.875 -14.875 1 50.19 307 ALA B C 1
ATOM 5318 O O . ALA B 1 307 ? -5.23 -38.375 -13.805 1 50.19 307 ALA B O 1
ATOM 5319 N N . VAL B 1 308 ? -5.023 -38.094 -16.094 1 60.16 308 VAL B N 1
ATOM 5320 C CA . VAL B 1 308 ? -5.973 -37 -15.93 1 60.16 308 VAL B CA 1
ATOM 5321 C C . VAL B 1 308 ? -7.387 -37.5 -16.234 1 60.16 308 VAL B C 1
ATOM 5323 O O . VAL B 1 308 ? -7.633 -38.062 -17.312 1 60.16 308 VAL B O 1
ATOM 5326 N N . HIS B 1 309 ? -8.266 -37.844 -15.406 1 58.97 309 HIS B N 1
ATOM 5327 C CA . HIS B 1 309 ? -9.648 -38.125 -15.758 1 58.97 309 HIS B CA 1
ATOM 5328 C C . HIS B 1 309 ? -10.164 -37.188 -16.828 1 58.97 309 HIS B C 1
ATOM 5330 O O . HIS B 1 309 ? -10.125 -35.969 -16.641 1 58.97 309 HIS B O 1
ATOM 5336 N N . PRO B 1 310 ? -10.273 -37.594 -18.141 1 56.62 310 PRO B N 1
ATOM 5337 C CA . PRO B 1 310 ? -10.766 -36.812 -19.266 1 56.62 310 PRO B CA 1
ATOM 5338 C C . PRO B 1 310 ? -11.836 -35.781 -18.844 1 56.62 310 PRO B C 1
ATOM 5340 O O . PRO B 1 310 ? -11.992 -34.75 -19.484 1 56.62 310 PRO B O 1
ATOM 5343 N N . SER B 1 311 ? -12.531 -36.094 -17.812 1 65.12 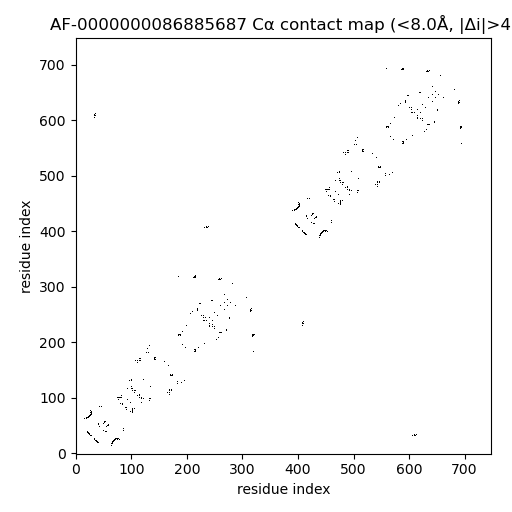311 SER B N 1
ATOM 5344 C CA . SER B 1 311 ? -13.688 -35.281 -17.453 1 65.12 311 SER B CA 1
ATOM 5345 C C . SER B 1 311 ? -13.242 -33.938 -16.875 1 65.12 311 SER B C 1
ATOM 5347 O O . SER B 1 311 ? -14.047 -33 -16.766 1 65.12 311 SER B O 1
ATOM 5349 N N . MET B 1 312 ? -11.969 -33.812 -16.797 1 78.81 312 MET B N 1
ATOM 5350 C CA . MET B 1 312 ? -11.57 -32.594 -16.125 1 78.81 312 MET B CA 1
ATOM 5351 C C . MET B 1 312 ? -11.164 -31.531 -17.141 1 78.81 312 MET B C 1
ATOM 5353 O O . MET B 1 312 ? -11.062 -30.344 -16.797 1 78.81 312 MET B O 1
ATOM 5357 N N . LEU B 1 313 ? -11.078 -31.969 -18.375 1 88.75 313 LEU B N 1
ATOM 5358 C CA . LEU B 1 313 ? -10.641 -31.047 -19.422 1 88.75 313 LEU B CA 1
ATOM 5359 C C . LEU B 1 313 ? -11.836 -30.438 -20.156 1 88.75 313 LEU B C 1
ATOM 5361 O O . LEU B 1 313 ? -12.766 -31.156 -20.531 1 88.75 313 LEU B O 1
ATOM 5365 N N . SER B 1 314 ? -11.867 -29.172 -20.203 1 89.75 314 SER B N 1
ATOM 5366 C CA . SER B 1 314 ? -12.969 -28.5 -20.891 1 89.75 314 SER B CA 1
ATOM 5367 C C . SER B 1 314 ? -12.531 -28 -22.266 1 89.75 314 SER B C 1
ATOM 5369 O O . SER B 1 314 ? -11.445 -27.422 -22.406 1 89.75 314 SER B O 1
ATOM 5371 N N . ASP B 1 315 ? -13.359 -28.297 -23.297 1 89.81 315 ASP B N 1
ATOM 5372 C CA . ASP B 1 315 ? -13.133 -27.781 -24.641 1 89.81 315 ASP B CA 1
ATOM 5373 C C . ASP B 1 315 ? -14.156 -26.688 -24.969 1 89.81 315 ASP B C 1
ATOM 5375 O O . ASP B 1 315 ? -14.234 -26.25 -26.125 1 89.81 315 ASP B O 1
ATOM 5379 N N . THR B 1 316 ? -14.938 -26.297 -23.984 1 92.06 316 THR B N 1
ATOM 5380 C CA . THR B 1 316 ? -15.969 -25.281 -24.203 1 92.06 316 THR B CA 1
ATOM 5381 C C . THR B 1 316 ? -15.375 -23.875 -24.047 1 92.06 316 THR B C 1
ATOM 5383 O O . THR B 1 316 ? -14.773 -23.547 -23.016 1 92.06 316 THR B O 1
ATOM 5386 N N . PRO B 1 317 ? -15.477 -23.078 -25.125 1 93.06 317 PRO B N 1
ATOM 5387 C CA . PRO B 1 317 ? -14.969 -21.703 -25 1 93.06 317 PRO B CA 1
ATOM 5388 C C . PRO B 1 317 ? -15.727 -20.891 -23.969 1 93.06 317 PRO B C 1
ATOM 5390 O O . PRO B 1 317 ? -16.906 -21.156 -23.703 1 93.06 317 PRO B O 1
ATOM 5393 N N . ARG B 1 318 ? -15.102 -19.984 -23.406 1 93.81 318 ARG B N 1
ATOM 5394 C CA . ARG B 1 318 ? -15.742 -19.094 -22.438 1 93.81 318 ARG B CA 1
ATOM 5395 C C . ARG B 1 318 ? -16.672 -18.109 -23.141 1 93.81 318 ARG B C 1
ATOM 5397 O O . ARG B 1 318 ? -16.484 -17.797 -24.312 1 93.81 318 ARG B O 1
ATOM 5404 N N . VAL B 1 319 ? -17.734 -17.734 -22.516 1 86.31 319 VAL B N 1
ATOM 5405 C CA . VAL B 1 319 ? -18.781 -16.906 -23.109 1 86.31 319 VAL B CA 1
ATOM 5406 C C . VAL B 1 319 ? -18.547 -15.438 -22.75 1 86.31 319 VAL B C 1
ATOM 5408 O O . VAL B 1 319 ? -18.406 -15.094 -21.578 1 86.31 319 VAL B O 1
ATOM 5411 N N . SER B 1 320 ? -18.016 -14.664 -23.734 1 74 320 SER B N 1
ATOM 5412 C CA . SER B 1 320 ? -17.828 -13.242 -23.469 1 74 320 SER B CA 1
ATOM 5413 C C . SER B 1 320 ? -19.172 -12.531 -23.344 1 74 320 SER B C 1
ATOM 5415 O O . SER B 1 320 ? -20.125 -12.852 -24.062 1 74 320 SER B O 1
ATOM 5417 N N . ARG B 1 321 ? -19.672 -12.211 -22.375 1 56.12 321 ARG B N 1
ATOM 5418 C CA . ARG B 1 321 ? -20.938 -11.484 -22.219 1 56.12 321 ARG B CA 1
ATOM 5419 C C . ARG B 1 321 ? -21.016 -10.312 -23.188 1 56.12 321 ARG B C 1
ATOM 5421 O O . ARG B 1 321 ? -22.109 -9.891 -23.562 1 56.12 321 ARG B O 1
ATOM 5428 N N . TYR B 1 322 ? -20.078 -9.516 -23.453 1 51.5 322 TYR B N 1
ATOM 5429 C CA . TYR B 1 322 ? -20.359 -8.227 -24.078 1 51.5 322 TYR B CA 1
ATOM 5430 C C . TYR B 1 322 ? -20.438 -8.359 -25.594 1 51.5 322 TYR B C 1
ATOM 5432 O O . TYR B 1 322 ? -20.203 -7.391 -26.312 1 51.5 322 TYR B O 1
ATOM 5440 N N . LYS B 1 323 ? -20.641 -9.438 -26.359 1 42.41 323 LYS B N 1
ATOM 5441 C CA . LYS B 1 323 ? -21 -9.062 -27.719 1 42.41 323 LYS B CA 1
ATOM 5442 C C . LYS B 1 323 ? -22.344 -8.328 -27.75 1 42.41 323 LYS B C 1
ATOM 5444 O O . LYS B 1 323 ? -23.406 -8.953 -27.656 1 42.41 323 LYS B O 1
ATOM 5449 N N . CYS B 1 324 ? -22.625 -7.27 -27.172 1 35.94 324 CYS B N 1
ATOM 5450 C CA . CYS B 1 324 ? -23.844 -6.527 -27.422 1 35.94 324 CYS B CA 1
ATOM 5451 C C . CYS B 1 324 ? -24.125 -6.43 -28.922 1 35.94 324 CYS B C 1
ATOM 5453 O O . CYS B 1 324 ? -23.234 -6.105 -29.703 1 35.94 324 CYS B O 1
ATOM 5455 N N . ASN B 1 325 ? -25.391 -6.891 -29.391 1 37.44 325 ASN B N 1
ATOM 5456 C CA . ASN B 1 325 ? -26.25 -6.844 -30.562 1 37.44 325 ASN B CA 1
ATOM 5457 C C . ASN B 1 325 ? -26.234 -5.469 -31.219 1 37.44 325 ASN B C 1
ATOM 5459 O O . ASN B 1 325 ? -26.781 -4.508 -30.688 1 37.44 325 ASN B O 1
ATOM 5463 N N . THR B 1 326 ? -25.406 -4.77 -31.797 1 36.09 326 THR B N 1
ATOM 5464 C CA . THR B 1 326 ? -25.719 -3.707 -32.75 1 36.09 326 THR B CA 1
ATOM 5465 C C . THR B 1 326 ? -26.812 -4.145 -33.719 1 36.09 326 THR B C 1
ATOM 5467 O O . THR B 1 326 ? -27.297 -3.336 -34.5 1 36.09 326 THR B O 1
ATOM 5470 N N . GLN B 1 327 ? -27.062 -5.375 -34.125 1 34.62 327 GLN B N 1
ATOM 5471 C CA . GLN B 1 327 ? -28.078 -5.516 -35.156 1 34.62 327 GLN B CA 1
ATOM 5472 C C . GLN B 1 327 ? -29.453 -5.125 -34.656 1 34.62 327 GLN B C 1
ATOM 5474 O O . GLN B 1 327 ? -30.234 -4.5 -35.375 1 34.62 327 GLN B O 1
ATOM 5479 N N . ASP B 1 328 ? -30.078 -5.816 -33.688 1 34.12 328 ASP B N 1
ATOM 5480 C CA . ASP B 1 328 ? -31.531 -5.82 -33.562 1 34.12 328 ASP B CA 1
ATOM 5481 C C . ASP B 1 328 ? -32.031 -4.516 -32.938 1 34.12 328 ASP B C 1
ATOM 5483 O O . ASP B 1 328 ? -33.188 -4.441 -32.5 1 34.12 328 ASP B O 1
ATOM 5487 N N . CYS B 1 329 ? -31.203 -3.443 -32.656 1 30.94 329 CYS B N 1
ATOM 5488 C CA . CYS B 1 329 ? -31.922 -2.242 -32.25 1 30.94 329 CYS B CA 1
ATOM 5489 C C . CYS B 1 329 ? -32.781 -1.708 -33.406 1 30.94 329 CYS B C 1
ATOM 5491 O O . CYS B 1 329 ? -33.281 -0.59 -33.312 1 30.94 329 CYS B O 1
ATOM 5493 N N . ASN B 1 330 ? -32.688 -2.264 -34.562 1 29.09 330 ASN B N 1
ATOM 5494 C CA . ASN B 1 330 ? -33.625 -1.652 -35.5 1 29.09 330 ASN B CA 1
ATOM 5495 C C . ASN B 1 330 ? -35.094 -1.907 -35.094 1 29.09 330 ASN B C 1
ATOM 5497 O O . ASN B 1 330 ? -35.969 -1.127 -35.406 1 29.09 330 ASN B O 1
ATOM 5501 N N . MET B 1 331 ? -35.469 -3.254 -34.812 1 26.3 331 MET B N 1
ATOM 5502 C CA . MET B 1 331 ? -36.875 -3.602 -35.031 1 26.3 331 MET B CA 1
ATOM 5503 C C . MET B 1 331 ? -37.75 -3.045 -33.906 1 26.3 331 MET B C 1
ATOM 5505 O O . MET B 1 331 ? -38.969 -2.957 -34.062 1 26.3 331 MET B O 1
ATOM 5509 N N . LEU B 1 332 ? -37.281 -3.277 -32.562 1 24.03 332 LEU B N 1
ATOM 5510 C CA . LEU B 1 332 ? -38.406 -3.412 -31.625 1 24.03 332 LEU B CA 1
ATOM 5511 C C . LEU B 1 332 ? -39.062 -2.066 -31.391 1 24.03 332 LEU B C 1
ATOM 5513 O O . LEU B 1 332 ? -38.531 -1.202 -30.703 1 24.03 332 LEU B O 1
ATOM 5517 N N . LYS B 1 333 ? -39.5 -1.419 -32.469 1 26.77 333 LYS B N 1
ATOM 5518 C CA . LYS B 1 333 ? -40.562 -0.436 -32.25 1 26.77 333 LYS B CA 1
ATOM 5519 C C . LYS B 1 333 ? -41.656 -0.996 -31.344 1 26.77 333 LYS B C 1
ATOM 5521 O O . LYS B 1 333 ? -42.25 -2.025 -31.656 1 26.77 333 LYS B O 1
ATOM 5526 N N . PRO B 1 334 ? -41.469 -0.796 -29.891 1 23.61 334 PRO B N 1
ATOM 5527 C CA . PRO B 1 334 ? -42.406 -1.342 -28.891 1 23.61 334 PRO B CA 1
ATOM 5528 C C . PRO B 1 334 ? -43.875 -1.167 -29.281 1 23.61 334 PRO B C 1
ATOM 5530 O O . PRO B 1 334 ? -44.281 -0.064 -29.641 1 23.61 334 PRO B O 1
ATOM 5533 N N . GLY B 1 335 ? -44.344 -2.062 -30.047 1 21.08 335 GLY B N 1
ATOM 5534 C CA . GLY B 1 335 ? -45.781 -2.07 -30.281 1 21.08 335 GLY B CA 1
ATOM 5535 C C . GLY B 1 335 ? -46.594 -2.066 -28.984 1 21.08 335 GLY B C 1
ATOM 5536 O O . GLY B 1 335 ? -46.094 -2.492 -27.938 1 21.08 335 GLY B O 1
ATOM 5537 N N . LYS B 1 336 ? -47.562 -1.199 -28.828 1 22.88 336 LYS B N 1
ATOM 5538 C CA . LYS B 1 336 ? -48.531 -0.816 -27.797 1 22.88 336 LYS B CA 1
ATOM 5539 C C . LYS B 1 336 ? -49.25 -2.039 -27.234 1 22.88 336 LYS B C 1
ATOM 5541 O O . LYS B 1 336 ? -50.281 -2.445 -27.766 1 22.88 336 LYS B O 1
ATOM 5546 N N . LYS B 1 337 ? -48.469 -3.234 -27.109 1 20.52 337 LYS B N 1
ATOM 5547 C CA . LYS B 1 337 ? -49.438 -4.297 -26.844 1 20.52 337 LYS B CA 1
ATOM 5548 C C . LYS B 1 337 ? -50.156 -4.062 -25.516 1 20.52 337 LYS B C 1
ATOM 5550 O O . LYS B 1 337 ? -49.562 -3.521 -24.578 1 20.52 337 LYS B O 1
ATOM 5555 N N . GLU B 1 338 ? -51.438 -4.375 -25.391 1 21.36 338 GLU B N 1
ATOM 5556 C CA . GLU B 1 338 ? -52.594 -4.281 -24.516 1 21.36 338 GLU B CA 1
ATOM 5557 C C . GLU B 1 338 ? -52.406 -5.117 -23.266 1 21.36 338 GLU B C 1
ATOM 5559 O O . GLU B 1 338 ? -52.312 -6.344 -23.328 1 21.36 338 GLU B O 1
ATOM 5564 N N . ARG B 1 339 ? -51.531 -4.711 -22.297 1 18.61 339 ARG B N 1
ATOM 5565 C CA . ARG B 1 339 ? -51.188 -5.352 -21.031 1 18.61 339 ARG B CA 1
ATOM 5566 C C . ARG B 1 339 ? -52.406 -5.637 -20.188 1 18.61 339 ARG B C 1
ATOM 5568 O O . ARG B 1 339 ? -53 -4.719 -19.625 1 18.61 339 ARG B O 1
ATOM 5575 N N . GLN B 1 340 ? -53.156 -6.578 -20.656 1 17.03 340 GLN B N 1
ATOM 5576 C CA . GLN B 1 340 ? -54.375 -6.871 -19.891 1 17.03 340 GLN B CA 1
ATOM 5577 C C . GLN B 1 340 ? -54.031 -7.258 -18.453 1 17.03 340 GLN B C 1
ATOM 5579 O O . GLN B 1 340 ? -52.875 -7.613 -18.156 1 17.03 340 GLN B O 1
ATOM 5584 N N . ASP B 1 341 ? -54.969 -8.062 -17.672 1 17.22 341 ASP B N 1
ATOM 5585 C CA . ASP B 1 341 ? -55.781 -8.023 -16.469 1 17.22 341 ASP B CA 1
ATOM 5586 C C . ASP B 1 341 ? -55.156 -8.844 -15.344 1 17.22 341 ASP B C 1
ATOM 5588 O O . ASP B 1 341 ? -55.5 -8.672 -14.172 1 17.22 341 ASP B O 1
ATOM 5592 N N . ASN B 1 342 ? -54.312 -10 -15.602 1 16.33 342 ASN B N 1
ATOM 5593 C CA . ASN B 1 342 ? -54.719 -11.07 -14.703 1 16.33 342 ASN B CA 1
ATOM 5594 C C . ASN B 1 342 ? -54.062 -10.922 -13.328 1 16.33 342 ASN B C 1
ATOM 5596 O O . ASN B 1 342 ? -52.844 -11.062 -13.195 1 16.33 342 ASN B O 1
ATOM 5600 N N . ARG B 1 343 ? -54.469 -10.117 -12.32 1 17.86 343 ARG B N 1
ATOM 5601 C CA . ARG B 1 343 ? -54.156 -9.656 -10.977 1 17.86 343 ARG B CA 1
ATOM 5602 C C . ARG B 1 343 ? -53.938 -10.828 -10.031 1 17.86 343 ARG B C 1
ATOM 5604 O O . ARG B 1 343 ? -53.219 -10.711 -9.031 1 17.86 343 ARG B O 1
ATOM 5611 N N . LYS B 1 344 ? -54.75 -11.883 -9.977 1 17.42 344 LYS B N 1
ATOM 5612 C CA . LYS B 1 344 ? -55.281 -12.172 -8.648 1 17.42 344 LYS B CA 1
ATOM 5613 C C . LYS B 1 344 ? -54.219 -12.875 -7.785 1 17.42 344 LYS B C 1
ATOM 5615 O O . LYS B 1 344 ? -53.969 -12.461 -6.652 1 17.42 344 LYS B O 1
ATOM 5620 N N . ASN B 1 345 ? -54.094 -14.25 -7.594 1 16.25 345 ASN B N 1
ATOM 5621 C CA . ASN B 1 345 ? -54.438 -15.031 -6.418 1 16.25 345 ASN B CA 1
ATOM 5622 C C . ASN B 1 345 ? -53.219 -15.453 -5.621 1 16.25 345 ASN B C 1
ATOM 5624 O O . ASN B 1 345 ? -53.312 -15.742 -4.43 1 16.25 345 ASN B O 1
ATOM 5628 N N . ARG B 1 346 ? -51.938 -15.914 -6.16 1 16.36 346 ARG B N 1
ATOM 5629 C CA . ARG B 1 346 ? -51.438 -17.109 -5.492 1 16.36 346 ARG B CA 1
ATOM 5630 C C . ARG B 1 346 ? -50.656 -16.75 -4.246 1 16.36 346 ARG B C 1
ATOM 5632 O O . ARG B 1 346 ? -49.594 -16.109 -4.34 1 16.36 346 ARG B O 1
ATOM 5639 N N . ARG B 1 347 ? -51.094 -16.656 -2.938 1 18 347 ARG B N 1
ATOM 5640 C CA . ARG B 1 347 ? -50.719 -16.312 -1.57 1 18 347 ARG B CA 1
ATOM 5641 C C . ARG B 1 347 ? -49.688 -17.312 -1.006 1 18 347 ARG B C 1
ATOM 5643 O O . ARG B 1 347 ? -49.281 -17.203 0.152 1 18 347 ARG B O 1
ATOM 5650 N N . LYS B 1 348 ? -49.281 -18.484 -1.604 1 18.48 348 LYS B N 1
ATOM 5651 C CA . LYS B 1 348 ? -49.031 -19.562 -0.654 1 18.48 348 LYS B CA 1
ATOM 5652 C C . LYS B 1 348 ? -47.844 -19.25 0.238 1 18.48 348 LYS B C 1
ATOM 5654 O O . LYS B 1 348 ? -47.031 -18.391 -0.105 1 18.48 348 LYS B O 1
ATOM 5659 N N . GLU B 1 349 ? -47.188 -20.344 1.082 1 18.52 349 GLU B N 1
ATOM 5660 C CA . GLU B 1 349 ? -46.844 -20.906 2.389 1 18.52 349 GLU B CA 1
ATOM 5661 C C . GLU B 1 349 ? -45.344 -20.844 2.66 1 18.52 349 GLU B C 1
ATOM 5663 O O . GLU B 1 349 ? -44.906 -21.266 3.721 1 18.52 349 GLU B O 1
ATOM 5668 N N . CYS B 1 350 ? -44.406 -20.25 1.957 1 16.94 350 CYS B N 1
ATOM 5669 C CA . CYS B 1 350 ? -43.031 -20.781 2.082 1 16.94 350 CYS B CA 1
ATOM 5670 C C . CYS B 1 350 ? -42.375 -20.281 3.35 1 16.94 350 CYS B C 1
ATOM 5672 O O . CYS B 1 350 ? -41.781 -19.203 3.35 1 16.94 350 CYS B O 1
ATOM 5674 N N . ALA B 1 351 ? -42.812 -20.375 4.629 1 19.08 351 ALA B N 1
ATOM 5675 C CA . ALA B 1 351 ? -42.375 -19.766 5.875 1 19.08 351 ALA B CA 1
ATOM 5676 C C . ALA B 1 351 ? -41.031 -20.344 6.309 1 19.08 351 ALA B C 1
ATOM 5678 O O . ALA B 1 351 ? -40.188 -19.641 6.891 1 19.08 351 ALA B O 1
ATOM 5679 N N . SER B 1 352 ? -40.656 -21.641 6.375 1 18.14 352 SER B N 1
ATOM 5680 C CA . SER B 1 352 ? -40.156 -22.219 7.609 1 18.14 352 SER B CA 1
ATOM 5681 C C . SER B 1 352 ? -38.625 -22.016 7.75 1 18.14 352 SER B C 1
ATOM 5683 O O . SER B 1 352 ? -38.156 -21.703 8.836 1 18.14 352 SER B O 1
ATOM 5685 N N . GLN B 1 353 ? -37.625 -22.562 6.98 1 17.8 353 GLN B N 1
ATOM 5686 C CA . GLN B 1 353 ? -36.469 -23.281 7.453 1 17.8 353 GLN B CA 1
ATOM 5687 C C . GLN B 1 353 ? -35.312 -22.328 7.742 1 17.8 353 GLN B C 1
ATOM 5689 O O . GLN B 1 353 ? -34.188 -22.766 8.008 1 17.8 353 GLN B O 1
ATOM 5694 N N . GLY B 1 354 ? -35.344 -21.094 7.859 1 19.73 354 GLY B N 1
ATOM 5695 C CA . GLY B 1 354 ? -34.188 -20.219 7.68 1 19.73 354 GLY B CA 1
ATOM 5696 C C . GLY B 1 354 ? -33.312 -20.156 8.914 1 19.73 354 GLY B C 1
ATOM 5697 O O . GLY B 1 354 ? -32.406 -19.312 8.984 1 19.73 354 GLY B O 1
ATOM 5698 N N . GLN B 1 355 ? -33.562 -20.734 10.07 1 20.62 355 GLN B N 1
ATOM 5699 C CA . GLN B 1 355 ? -33 -20.297 11.344 1 20.62 355 GLN B CA 1
ATOM 5700 C C . GLN B 1 355 ? -31.531 -20.688 11.461 1 20.62 355 GLN B C 1
ATOM 5702 O O . GLN B 1 355 ? -30.812 -20.172 12.312 1 20.62 355 GLN B O 1
ATOM 5707 N N . ARG B 1 356 ? -31 -21.797 10.977 1 22.2 356 ARG B N 1
ATOM 5708 C CA . ARG B 1 356 ? -29.922 -22.516 11.664 1 22.2 356 ARG B CA 1
ATOM 5709 C C . ARG B 1 356 ? -28.594 -21.781 11.5 1 22.2 356 ARG B C 1
ATOM 5711 O O . ARG B 1 356 ? -27.734 -21.844 12.383 1 22.2 356 ARG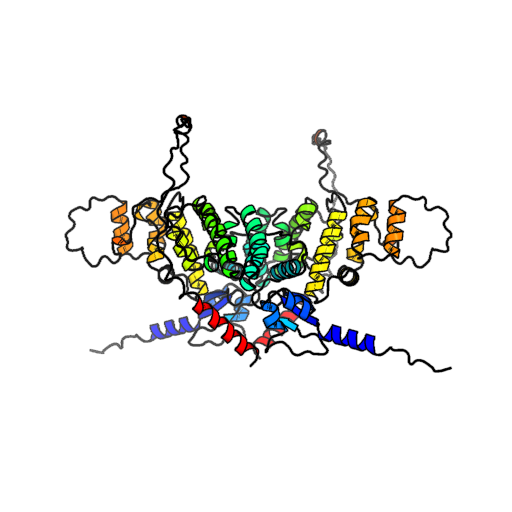 B O 1
ATOM 5718 N N . THR B 1 357 ? -28.203 -21.297 10.359 1 21.86 357 THR B N 1
ATOM 5719 C CA . THR B 1 357 ? -26.781 -21.281 10.102 1 21.86 357 THR B CA 1
ATOM 5720 C C . THR B 1 357 ? -26.109 -20.094 10.797 1 21.86 357 THR B C 1
ATOM 5722 O O . THR B 1 357 ? -24.906 -19.906 10.695 1 21.86 357 THR B O 1
ATOM 5725 N N . CYS B 1 358 ? -26.859 -19.203 11.375 1 21.83 358 CYS B N 1
ATOM 5726 C CA . CYS B 1 358 ? -26.172 -17.969 11.75 1 21.83 358 CYS B CA 1
ATOM 5727 C C . CYS B 1 358 ? -25.312 -18.172 12.992 1 21.83 358 CYS B C 1
ATOM 5729 O O . CYS B 1 358 ? -24.688 -17.234 13.484 1 21.83 358 CYS B O 1
ATOM 5731 N N . ALA B 1 359 ? -25.5 -19.281 13.75 1 23.41 359 ALA B N 1
ATOM 5732 C CA . ALA B 1 359 ? -24.984 -19.312 15.117 1 23.41 359 ALA B CA 1
ATOM 5733 C C . ALA B 1 359 ? -23.453 -19.375 15.109 1 23.41 359 ALA B C 1
ATOM 5735 O O . ALA B 1 359 ? -22.812 -19.125 16.125 1 23.41 359 ALA B O 1
ATOM 5736 N N . ARG B 1 360 ? -22.844 -19.906 14.109 1 23.83 360 ARG B N 1
ATOM 5737 C CA . ARG B 1 360 ? -21.469 -20.297 14.344 1 23.83 360 ARG B CA 1
ATOM 5738 C C . ARG B 1 360 ? -20.578 -19.062 14.547 1 23.83 360 ARG B C 1
ATOM 5740 O O . ARG B 1 360 ? -19.5 -19.156 15.125 1 23.83 360 ARG B O 1
ATOM 5747 N N . ILE B 1 361 ? -20.938 -17.953 13.93 1 25.16 361 ILE B N 1
ATOM 5748 C CA . ILE B 1 361 ? -19.922 -16.922 13.992 1 25.16 361 ILE B CA 1
ATOM 5749 C C . ILE B 1 361 ? -19.859 -16.312 15.391 1 25.16 361 ILE B C 1
ATOM 5751 O O . ILE B 1 361 ? -18.891 -15.648 15.75 1 25.16 361 ILE B O 1
ATOM 5755 N N . GLY B 1 362 ? -20.875 -16.516 16.25 1 25.39 362 GLY B N 1
ATOM 5756 C CA . GLY B 1 362 ? -20.875 -15.883 17.547 1 25.39 362 GLY B CA 1
ATOM 5757 C C . GLY B 1 362 ? -19.75 -16.375 18.453 1 25.39 362 GLY B C 1
ATOM 5758 O O . GLY B 1 362 ? -19.203 -15.617 19.25 1 25.39 362 GLY B O 1
ATOM 5759 N N . ASN B 1 363 ? -19.547 -17.688 18.453 1 27.2 363 ASN B N 1
ATOM 5760 C CA . ASN B 1 363 ? -18.703 -18.234 19.5 1 27.2 363 ASN B CA 1
ATOM 5761 C C . ASN B 1 363 ? -17.25 -17.766 19.375 1 27.2 363 ASN B C 1
ATOM 5763 O O . ASN B 1 363 ? -16.484 -17.812 20.328 1 27.2 363 ASN B O 1
ATOM 5767 N N . CYS B 1 364 ? -16.828 -17.516 18.141 1 26.31 364 CYS B N 1
ATOM 5768 C CA . CYS B 1 364 ? -15.398 -17.25 18.094 1 26.31 364 CYS B CA 1
ATOM 5769 C C . CYS B 1 364 ? -15.07 -15.906 18.75 1 26.31 364 CYS B C 1
ATOM 5771 O O . CYS B 1 364 ? -13.93 -15.68 19.156 1 26.31 364 CYS B O 1
ATOM 5773 N N . LEU B 1 365 ? -16.016 -15.023 18.797 1 27.08 365 LEU B N 1
ATOM 5774 C CA . LEU B 1 365 ? -15.664 -13.75 19.406 1 27.08 365 LEU B CA 1
ATOM 5775 C C . LEU B 1 365 ? -15.367 -13.914 20.891 1 27.08 365 LEU B C 1
ATOM 5777 O O . LEU B 1 365 ? -14.5 -13.219 21.438 1 27.08 365 LEU B O 1
ATOM 5781 N N . ILE B 1 366 ? -16.109 -14.805 21.562 1 30.58 366 ILE B N 1
ATOM 5782 C CA . ILE B 1 366 ? -15.93 -14.852 23 1 30.58 366 ILE B CA 1
ATOM 5783 C C . ILE B 1 366 ? -14.516 -15.344 23.328 1 30.58 366 ILE B C 1
ATOM 5785 O O . ILE B 1 366 ? -13.883 -14.844 24.266 1 30.58 366 ILE B O 1
ATOM 5789 N N . GLN B 1 367 ? -14.016 -16.312 22.562 1 30.19 367 GLN B N 1
ATOM 5790 C CA . GLN B 1 367 ? -12.75 -16.875 23.016 1 30.19 367 GLN B CA 1
ATOM 5791 C C . GLN B 1 367 ? -11.617 -15.867 22.875 1 30.19 367 GLN B C 1
ATOM 5793 O O . GLN B 1 367 ? -10.648 -15.898 23.641 1 30.19 367 GLN B O 1
ATOM 5798 N N . VAL B 1 368 ? -11.672 -15.094 21.875 1 30.7 368 VAL B N 1
ATOM 5799 C CA . VAL B 1 368 ? -10.523 -14.211 21.703 1 30.7 368 VAL B CA 1
ATOM 5800 C C . VAL B 1 368 ? -10.492 -13.172 22.812 1 30.7 368 VAL B C 1
ATOM 5802 O O . VAL B 1 368 ? -9.422 -12.727 23.234 1 30.7 368 VAL B O 1
ATOM 5805 N N . LEU B 1 369 ? -11.594 -12.883 23.406 1 28.25 369 LEU B N 1
ATOM 5806 C CA . LEU B 1 369 ? -11.484 -11.906 24.5 1 28.25 369 LEU B CA 1
ATOM 5807 C C . LEU B 1 369 ? -10.766 -12.508 25.703 1 28.25 369 LEU B C 1
ATOM 5809 O O . LEU B 1 369 ? -10.219 -11.781 26.531 1 28.25 369 LEU B O 1
ATOM 5813 N N . SER B 1 370 ? -10.859 -13.828 25.891 1 31.39 370 SER B N 1
ATOM 5814 C CA . SER B 1 370 ? -10.258 -14.344 27.109 1 31.39 370 SER B CA 1
ATOM 5815 C C . SER B 1 370 ? -8.742 -14.211 27.094 1 31.39 370 SER B C 1
ATOM 5817 O O . SER B 1 370 ? -8.102 -14.18 28.141 1 31.39 370 SER B O 1
ATOM 5819 N N . CYS B 1 371 ? -8.125 -14.43 25.938 1 28.8 371 CYS B N 1
ATOM 5820 C CA . CYS B 1 371 ? -6.668 -14.508 26.031 1 28.8 371 CYS B CA 1
ATOM 5821 C C . CYS B 1 371 ? -6.066 -13.141 26.344 1 28.8 371 CYS B C 1
ATOM 5823 O O . CYS B 1 371 ? -4.867 -13.031 26.609 1 28.8 371 CYS B O 1
ATOM 5825 N N . VAL B 1 372 ? -6.633 -12.094 25.938 1 29.22 372 VAL B N 1
ATOM 5826 C CA . VAL B 1 372 ? -5.914 -10.859 26.219 1 29.22 372 VAL B CA 1
ATOM 5827 C C . VAL B 1 372 ? -5.883 -10.609 27.719 1 29.22 372 VAL B C 1
ATOM 5829 O O . VAL B 1 372 ? -4.957 -9.977 28.234 1 29.22 372 VAL B O 1
ATOM 5832 N N . PHE B 1 373 ? -6.922 -11.016 28.516 1 29.25 373 PHE B N 1
ATOM 5833 C CA . PHE B 1 373 ? -6.863 -10.648 29.922 1 29.25 373 PHE B CA 1
ATOM 5834 C C . PHE B 1 373 ? -6.184 -11.734 30.734 1 29.25 373 PHE B C 1
ATOM 5836 O O . PHE B 1 373 ? -6.051 -11.609 31.953 1 29.25 373 PHE B O 1
ATOM 5843 N N . ASP B 1 374 ? -5.848 -12.914 30.25 1 27.41 374 ASP B N 1
ATOM 5844 C CA . ASP B 1 374 ? -5.047 -13.648 31.219 1 27.41 374 ASP B CA 1
ATOM 5845 C C . ASP B 1 374 ? -3.598 -13.164 31.219 1 27.41 374 ASP B C 1
ATOM 5847 O O . ASP B 1 374 ? -3.014 -12.953 30.156 1 27.41 374 ASP B O 1
#

Solvent-accessible surface area (backbone atoms only — not comparable to full-atom values): 43517 Å² total; per-residue (Å²): 136,81,80,73,75,78,87,65,67,63,63,56,50,50,50,47,54,53,38,35,38,29,34,31,41,34,26,30,51,92,96,55,40,32,34,42,82,41,49,42,68,65,45,27,74,70,30,71,60,41,23,48,53,54,69,32,95,79,23,72,74,80,36,86,58,50,49,78,43,75,44,76,97,36,49,35,68,21,48,51,42,52,52,29,48,71,68,72,39,87,73,82,77,85,48,67,69,50,28,50,41,26,30,52,47,18,61,75,63,53,34,41,70,55,27,49,55,25,48,52,54,45,59,72,63,56,44,62,83,44,29,60,73,60,45,56,73,36,70,79,49,23,60,86,68,64,78,79,63,79,70,67,90,70,63,73,72,66,78,73,66,95,83,49,41,64,56,54,37,14,52,56,35,35,55,51,46,51,54,34,50,52,47,42,22,67,39,31,71,66,36,49,66,38,72,64,55,46,69,49,49,71,67,57,48,39,55,60,54,60,45,50,43,44,41,62,95,46,56,61,58,56,48,52,37,49,52,52,26,23,38,45,49,22,17,54,72,60,35,68,66,39,34,69,50,26,37,61,72,40,38,67,71,44,60,39,37,46,39,66,57,73,38,54,72,67,57,38,50,71,38,58,57,62,59,45,50,56,49,72,66,42,46,54,55,48,50,47,60,50,66,60,53,71,79,59,83,66,68,79,70,72,69,46,85,61,77,55,61,70,86,52,62,42,77,74,78,56,50,55,74,77,71,72,69,75,67,64,74,69,64,75,61,82,68,80,77,73,89,73,85,77,88,81,78,90,75,82,76,94,76,79,82,80,74,70,78,71,61,69,72,61,60,62,59,60,58,61,59,52,63,74,75,103,137,84,81,73,76,78,85,63,68,63,62,56,49,50,49,47,53,52,40,34,37,29,33,28,39,33,26,29,51,91,96,55,41,32,34,43,82,42,50,42,66,64,46,26,72,70,29,71,61,41,23,49,51,53,71,32,92,79,23,70,73,80,36,85,59,51,50,80,42,76,45,77,96,34,51,35,67,19,47,51,43,51,52,28,48,72,68,73,39,86,74,81,79,86,48,65,68,50,27,50,41,26,29,52,46,18,60,74,65,52,32,40,69,55,27,49,55,24,48,52,53,46,59,73,61,56,43,61,84,44,30,61,71,61,43,57,74,36,68,79,49,23,61,86,69,65,79,79,63,80,70,66,90,69,63,72,72,66,79,72,65,94,83,49,41,64,56,54,37,14,52,55,35,35,54,52,46,51,54,34,50,52,46,43,21,67,38,31,70,66,37,50,68,37,71,65,54,46,69,50,50,72,66,56,49,38,57,58,53,60,46,50,44,45,42,63,94,46,56,62,58,57,50,52,37,49,53,52,26,22,37,46,48,23,16,54,71,59,35,67,68,40,34,70,50,27,37,61,70,39,39,68,72,46,59,40,36,48,39,66,56,73,38,54,71,66,57,39,49,73,38,59,58,62,58,44,50,56,50,70,68,42,45,55,55,49,50,46,60,49,66,60,52,71,79,59,84,66,68,80,69,72,69,46,84,62,81,57,61,71,86,51,63,42,77,73,78,56,50,56,74,76,76,72,73,78,68,67,77,71,66,76,67,79,68,85,71,81,80,75,79,93,73,81,78,93,76,82,80,92,73,78,84,79,74,70,78,71,59,67,70,60,61,61,58,59,58,61,58,52,62,74,74,103

Radius of gyration: 33.61 Å; Cα contacts (8 Å, |Δi|>4): 847; chains: 2; bounding box: 103×120×95 Å

Secondary structure (DSSP, 8-state):
--------HHHHHHHHHHHHTEEEEEEEETTEEEEEEEEHHHHHHH-HHHHHHHHSTTPPP--SSPPEEEPTT--HHHHHHHHHHHTT-------HHHHHHHHHHHHHTT-HHHHHHHHHHHHHT-STTTHHHHHTTGGGTS----TTS---TT-------TT-HHHHHHHHHHHHHHHHHHHHHH-HHHHHTSGGGGGS-HHHHHHHHT-TT---S-HHHHHHHHHHHHHHHHHHTT----HHHHHHHHHHHHHTTS-GGGS-HHHHIIIIIHHT-S-HHHHHHHHHHHTT-------GGG-S--SS-GGG---PPP--TT---SSGGGT----------------------TTGGGGHHHHHHHHHHHHHH-/--------HHHHHHHHHHHHTEEEEEEEETTEEEEEEEEHHHHHHH-HHHHHHHHSTTPPP--SSPPEEEPTT--HHHHHHHHHHHTT-------HHHHHHHHHHHHHTT-HHHHHHHHHHHHHT-STTTHHHHHTTGGGTS----TTS---TT-------TT-HHHHHHHHHHHHHHHHHHHHHH-HHHHHTSGGGGGS-HHHHHHHHT-TT---S-HHHHHHHHHHHHHHHHHHTT----HHHHHHHHHHHHHTTS-GGGS-HHHHIIIIIHHT-S-HHHHHHHHHHHTT-------GGG-S--SS-GGG---PPP--TT---SSGGGT----------------------TTGGGGHHHHHHHHHHHHHH-

Foldseek 3Di:
DPPPPDPPPVVVVVVQVQQLQWAKEWEADVVDIDIDIDGQVLVLVQAVVSVCACVNPPHDDRDSHHYYDYDPPAHRLLVVQVVCVSVVHDRDDDDLLSLLSVLVVCLVRLPLVSNLVSLVVNLVVDALVCLLVNQAPLVVLADPPDVPPPPDPDPPPPPDPDPPSSVSSNVSSNVSNVSSLVRCQVCVLSNLPDPSLLVHDLVSLLVNLLALQRPDPALLSNQVSLLSSLCSVCVVVVHHSALCSSLVSCDLSNNQSRQLLQDAPVSCCVGVVVRNNDDPLRSVVSNCNNVPPPPPPPDPVVVPPSVPPPVSHDPDHRDHPPPPPPPPVVPPPPDPDDDDDDDDDDDDDPPDDDPPDPPPVPPVVVVVVVVVVD/DDPPPDPPPVVVVVVQVQQLQWAKEWEADVVDIDIDIDGQVLVLVQAVVSVCACVNPPHDDRDSHHYYDYDPPAHRLLVVQVVCVSVVHDRDDDDLLSLLSVLVVCLVRLPLVSNLVSLVVNLVVDALVCLLVNQAPLVVLADPPDVPPPPDPDDPPPPPPDPPSSVSSNVSSNVSNVSSLVRCQVCVLSNLPDPSLLVHDLVVLLVNLLALQRPDPALLSNQVSLLSSLCSVCVVVVHHSALCSSLVSCDLSNNQSRQLLQDAPVSCCVGVVVRNNDDPLRSVVSNCNNVPPPPPCPDPVVVPPSVPPPVSHDPDHRDHPPPPDPPPVPPPPPDPPDPDDDDDDDPDDPPDDPPPDPPPVPVVVVVVVVVVVD

InterPro domains:
  IPR000210 BTB/POZ domain [PF00651] (41-125)
  IPR000210 BTB/POZ domain [PS50097] (21-95)
  IPR000210 BTB/POZ domain [SM00225] (21-126)
  IPR011333 SKP1/BTB/POZ domain superfamily [G3DSA:3.30.710.10] (23-143)
  IPR011333 SKP1/BTB/POZ domain superfamily [SSF54695] (34-125)
  IPR011705 BTB/Kelch-associated [PF07707] (172-235)